Protein AF-A0AAE1QNF4-F1 (afdb_monomer)

InterPro domains:
  IPR000089 Biotin/lipoyl attachment [PF00364] (314-379)
  IPR000089 Biotin/lipoyl attachment [PS50968] (312-381)
  IPR001882 Biotin-binding site [PS00188] (337-354)
  IPR005479 Carbamoyl phosphate synthase, ATP-binding domain [PF02786] (1-201)
  IPR005479 Carbamoyl phosphate synthase, ATP-binding domain [PS00867] (165-172)
  IPR005482 Biotin carboxylase, C-terminal [PF02785] (215-313)
  IPR005482 Biotin carboxylase, C-terminal [SM00878] (215-314)
  IPR011053 Single hybrid motif [SSF51230] (311-379)
  IPR011054 Rudiment single hybrid motif [SSF51246] (210-314)
  IPR011761 ATP-grasp fold [PS50975] (1-196)
  IPR011764 Biotin carboxylation domain [PS50979] (1-326)
  IPR013815 ATP-grasp fold, subdomain 1 [G3DSA:3.30.1490.20] (9-80)
  IPR050856 Biotin-dependent Carboxylase Complex [PTHR18866] (1-312)

Sequence (382 aa):
MSEANVPIIPGYHGENQDENFLFDEAKKLGFPIMIKAVRGGGGKGMRVCLTEEDFFDRLNSAKTEALKSFNDDKMLIEKYVERPRHIEVQVFGDEHGNYIYLFERDCSVQRRHQKIIEEAPAPGLNDELRKKLGTAAVNAAKAVNYVGAGTVEFVFDSLTNEFYFMEMNTRLQVEHPITEMITKTDLVEMQFNVANGEKLSLSQNDVQINGHSFEARIYAEDPSNDFLPISGKINYLSEPEVCDDVRVETGVRSGDEVSVYYDPMIAKLVVWSKDREKALKKLIKELSNYKITGLTTNIPFLMQLASHKKFGEDIVSPMPGVVEKILVQEGQSVKKGETLAVIIAMKMEYLIKSNKDQVVDKILLKAGENVAKGGKLITFIN

Foldseek 3Di:
DVVLPFFAFDWDPDPDPPLVVRLVRLVVLDDQKKKAFPPDDLCFLIDTDGDSVCRVVSLVSSQVRCCVPPVGSDIMIGYDQDQWWKKKWKKADFPVLAIAILWIKTQRCDDSPHGFKMKPPAPPDDPVLRVVRGSSQRSVCSVVVAHAIKMWIWTARPVPRDIHTDDIGNDDDPPCVQSCLQQVDDSVVVRVCRVVRHDPPDHNVSGGGAFMKMKGFKFLFDVVVVGHHDKFAFQAKDAFDDDSFWDKAAPDHHGDIQDPVDGRTGIMIMGGDRYDVVNLVVLLVRLVRIDTPGTDICSVVVNCQSPDPCNSPSDFDFFKFFFAFAPDDQFDWFAAQQFGTWGDDPNDIGTDGDRHTFGWHDADDHGGDIAHGVRDGTDTDD

Radius of gyration: 22.74 Å; Cα contacts (8 Å, |Δi|>4): 814; chains: 1; bounding box: 52×55×58 Å

Solvent-accessible surface area (backbone atoms only — not comparable to full-atom values): 20955 Å² total; per-residue (Å²): 87,72,93,42,71,26,54,58,68,59,60,53,80,62,88,78,78,52,68,68,59,51,48,54,52,47,58,74,69,38,70,42,27,29,40,32,28,77,85,42,68,91,69,46,22,56,32,80,30,69,46,80,86,47,38,66,63,40,50,52,54,21,31,55,44,17,36,75,74,67,74,43,62,58,62,28,42,31,57,47,67,88,44,67,35,39,35,30,30,37,33,38,22,23,90,83,77,50,69,34,48,62,54,42,33,29,44,60,46,52,58,96,89,38,71,41,41,38,32,14,61,41,84,94,64,50,70,69,59,48,49,51,53,37,50,30,38,37,30,48,38,58,72,67,70,43,65,36,47,28,33,34,34,25,44,29,24,75,82,79,74,48,61,20,55,72,52,70,46,91,40,77,58,91,73,44,60,27,40,27,66,18,53,75,53,60,69,67,61,50,34,54,43,32,73,70,72,35,72,74,93,65,55,65,86,73,62,50,86,46,47,16,15,33,33,37,62,36,30,26,17,31,69,91,59,85,46,43,77,47,62,46,45,27,70,36,62,44,72,53,82,72,50,102,46,29,47,73,53,65,85,72,54,61,67,39,67,45,54,86,89,53,79,46,66,47,33,37,45,33,25,44,30,82,39,60,71,58,11,50,55,46,42,45,52,46,60,68,49,48,44,70,37,68,57,55,48,35,55,70,56,52,43,53,50,71,67,33,94,59,60,92,48,100,70,82,80,91,70,48,27,32,28,63,42,68,69,64,54,70,70,39,77,42,47,56,66,40,64,42,32,32,29,37,31,96,93,39,83,36,78,44,52,35,91,48,71,46,34,32,51,44,71,72,63,52,63,75,38,78,39,57,72,90,53,78,52,66,44,60,62,129

pLDDT: mean 87.99, std 13.71, range [30.19, 98.81]

Mean predicted aligned error: 10.21 Å

Organism: NCBI:txid243964

Structure (mmCIF, N/CA/C/O backbone):
data_AF-A0AAE1QNF4-F1
#
_entry.id   AF-A0AAE1QNF4-F1
#
loop_
_atom_site.group_PDB
_atom_site.id
_atom_site.type_symbol
_atom_site.label_atom_id
_atom_site.label_alt_id
_atom_site.label_comp_id
_atom_site.label_asym_id
_atom_site.label_entity_id
_atom_site.label_seq_id
_atom_site.pdbx_PDB_ins_code
_atom_site.Cartn_x
_atom_site.Cartn_y
_atom_site.Cartn_z
_atom_site.occupancy
_atom_site.B_iso_or_equiv
_atom_site.auth_seq_id
_atom_site.auth_comp_id
_atom_site.auth_asym_id
_atom_site.auth_atom_id
_atom_site.pdbx_PDB_model_num
ATOM 1 N N . MET A 1 1 ? -19.602 -3.945 6.196 1.00 86.06 1 MET A N 1
ATOM 2 C CA . MET A 1 1 ? -18.319 -4.162 6.906 1.00 86.06 1 MET A CA 1
ATOM 3 C C . MET A 1 1 ? -18.515 -4.452 8.385 1.00 86.06 1 MET A C 1
ATOM 5 O O . MET A 1 1 ? -18.112 -5.530 8.795 1.00 86.06 1 MET A O 1
ATOM 9 N N . SER A 1 2 ? -19.198 -3.589 9.153 1.00 85.88 2 SER A N 1
ATOM 10 C CA . SER A 1 2 ? -19.532 -3.880 10.565 1.00 85.88 2 SER A CA 1
ATOM 11 C C . SER A 1 2 ? -20.240 -5.238 10.741 1.00 85.88 2 SER A C 1
ATOM 13 O O . SER A 1 2 ? -19.743 -6.110 11.446 1.00 85.88 2 SER A O 1
ATOM 15 N N . GLU A 1 3 ? -21.309 -5.492 9.974 1.00 90.00 3 GLU A N 1
ATOM 16 C CA . GLU A 1 3 ? -22.034 -6.781 9.978 1.00 90.00 3 GLU A CA 1
ATOM 17 C C . GLU A 1 3 ? -21.186 -7.982 9.521 1.00 90.00 3 GLU A C 1
ATOM 19 O O . GLU A 1 3 ? -21.498 -9.126 9.836 1.00 90.00 3 GLU A O 1
ATOM 24 N N . ALA A 1 4 ? -20.095 -7.731 8.793 1.00 90.12 4 ALA A N 1
ATOM 25 C CA . ALA A 1 4 ? -19.195 -8.757 8.275 1.00 90.12 4 ALA A CA 1
ATOM 26 C C . ALA A 1 4 ? -18.053 -9.098 9.251 1.00 90.12 4 ALA A C 1
ATOM 28 O O . ALA A 1 4 ? -17.116 -9.798 8.871 1.00 90.12 4 ALA A O 1
ATOM 29 N N . ASN A 1 5 ? -18.100 -8.602 10.494 1.00 91.38 5 ASN A N 1
ATOM 30 C CA . ASN A 1 5 ? -17.029 -8.742 11.489 1.00 91.38 5 ASN A CA 1
ATOM 31 C C . ASN A 1 5 ? -15.674 -8.203 10.999 1.00 91.38 5 ASN A C 1
ATOM 33 O O . ASN A 1 5 ? -14.618 -8.756 11.313 1.00 91.38 5 ASN A O 1
ATOM 37 N N . VAL A 1 6 ? -15.700 -7.132 10.205 1.00 93.62 6 VAL A N 1
ATOM 38 C CA . VAL A 1 6 ? -14.498 -6.413 9.777 1.00 93.62 6 VAL A CA 1
ATOM 39 C C . VAL A 1 6 ? -14.323 -5.212 10.709 1.00 93.62 6 VAL A C 1
ATOM 41 O O . VAL A 1 6 ? -15.243 -4.391 10.776 1.00 93.62 6 VAL A O 1
ATOM 44 N N . PRO A 1 7 ? -13.190 -5.084 11.428 1.00 93.31 7 PRO A N 1
ATOM 45 C CA . PRO A 1 7 ? -12.945 -3.939 12.300 1.00 93.31 7 PRO A CA 1
ATOM 46 C C . PRO A 1 7 ? -13.045 -2.624 11.524 1.00 93.31 7 PRO A C 1
ATOM 48 O O . PRO A 1 7 ? -12.391 -2.461 10.498 1.00 93.31 7 PRO A O 1
ATOM 51 N N . ILE A 1 8 ? -13.857 -1.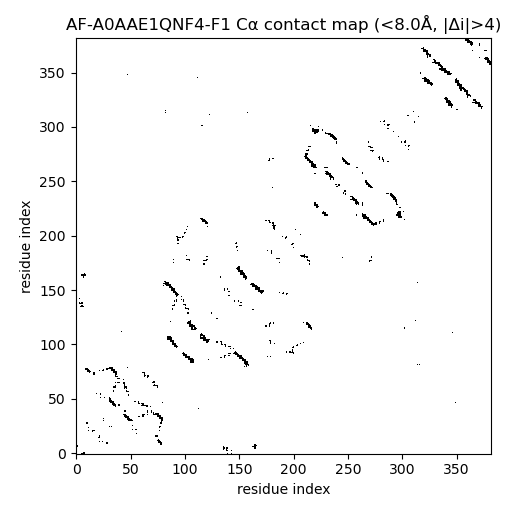690 12.010 1.00 92.19 8 ILE A N 1
ATOM 52 C CA . ILE A 1 8 ? -13.983 -0.327 11.477 1.00 92.19 8 ILE A CA 1
ATOM 53 C C . ILE A 1 8 ? -13.483 0.661 12.524 1.00 92.19 8 ILE A C 1
ATOM 55 O O . ILE A 1 8 ? -13.519 0.348 13.716 1.00 92.19 8 ILE A O 1
ATOM 59 N N . ILE A 1 9 ? -13.019 1.835 12.091 1.00 89.56 9 ILE A N 1
ATOM 60 C CA . ILE A 1 9 ? -12.562 2.868 13.026 1.00 89.56 9 ILE A CA 1
ATOM 61 C C . ILE A 1 9 ? -13.728 3.218 13.966 1.00 89.56 9 ILE A C 1
ATOM 63 O O . ILE A 1 9 ? -14.815 3.538 13.475 1.00 89.56 9 ILE A O 1
ATOM 67 N N . PRO A 1 10 ? -13.540 3.146 15.298 1.00 91.25 10 PRO A N 1
ATOM 68 C CA . PRO A 1 10 ? -14.559 3.565 16.245 1.00 91.25 10 PRO A CA 1
ATOM 69 C C . PRO A 1 10 ? -14.901 5.031 16.011 1.00 91.25 10 PRO A C 1
ATOM 71 O O . PRO A 1 10 ? -14.011 5.881 15.947 1.00 91.25 10 PRO A O 1
ATOM 74 N N . GLY A 1 11 ? -16.186 5.328 15.888 1.00 91.94 11 GLY A N 1
ATOM 75 C CA . GLY A 1 11 ? -16.618 6.663 15.533 1.00 91.94 11 GLY A CA 1
ATOM 76 C C . GLY A 1 11 ? -18.125 6.837 15.560 1.00 91.94 11 GLY A C 1
ATOM 77 O O . GLY A 1 11 ? -18.889 5.871 15.604 1.00 91.94 11 GLY A O 1
ATOM 78 N N . TYR A 1 12 ? -18.537 8.096 15.525 1.00 93.00 12 TYR A N 1
ATOM 79 C CA . TYR A 1 12 ? -19.911 8.512 15.340 1.00 93.00 12 TYR A CA 1
ATOM 80 C C . TYR A 1 12 ? -20.147 8.908 13.879 1.00 93.00 12 TYR A C 1
ATOM 82 O O . TYR A 1 12 ? -19.575 9.883 13.383 1.00 93.00 12 TYR A O 1
ATOM 90 N N . HIS A 1 13 ? -21.018 8.147 13.210 1.00 90.06 13 HIS A N 1
ATOM 91 C CA . HIS A 1 13 ? -21.405 8.336 11.806 1.00 90.06 13 HIS A CA 1
ATOM 92 C C . HIS A 1 13 ? -22.915 8.597 11.638 1.00 90.06 13 HIS A C 1
ATOM 94 O O . HIS A 1 13 ? -23.486 8.305 10.590 1.00 90.06 13 HIS A O 1
ATOM 100 N N . GLY A 1 14 ? -23.589 9.057 12.696 1.00 89.19 14 GLY A N 1
ATOM 101 C CA . GLY A 1 14 ? -25.038 9.253 12.699 1.00 89.19 14 GLY A CA 1
ATOM 102 C C . GLY A 1 14 ? -25.498 10.586 12.097 1.00 89.19 14 GLY A C 1
ATOM 103 O O . GLY A 1 14 ? -24.717 11.494 11.816 1.00 89.19 14 GLY A O 1
ATOM 104 N N . GLU A 1 15 ? -26.816 10.719 11.948 1.00 91.06 15 GLU A N 1
ATOM 105 C CA . GLU A 1 15 ? -27.455 11.881 11.313 1.00 91.06 15 GLU A CA 1
ATOM 106 C C . GLU A 1 15 ? -27.582 13.110 12.226 1.00 91.06 15 GLU A C 1
ATOM 108 O O . GLU A 1 15 ? -27.801 14.215 11.732 1.00 91.06 15 GLU A O 1
ATOM 113 N N . ASN A 1 16 ? -27.459 12.956 13.550 1.00 94.38 16 ASN A N 1
ATOM 114 C CA . ASN A 1 16 ? -27.476 14.098 14.464 1.00 94.38 16 ASN A CA 1
ATOM 115 C C . ASN A 1 16 ? -26.157 14.877 14.354 1.00 94.38 16 ASN A C 1
ATOM 117 O O . ASN A 1 16 ? -25.094 14.316 14.612 1.00 94.38 16 ASN A O 1
ATOM 121 N N . GLN A 1 17 ? -26.248 16.147 13.965 1.00 94.56 17 GLN A N 1
ATOM 122 C CA . GLN A 1 17 ? -25.118 17.042 13.693 1.00 94.56 17 GLN A CA 1
ATOM 123 C C . GLN A 1 17 ? -25.084 18.254 14.643 1.00 94.56 17 GLN A C 1
ATOM 125 O O . GLN A 1 17 ? -24.377 19.230 14.380 1.00 94.56 17 GLN A O 1
ATOM 130 N N . ASP A 1 18 ? -25.852 18.207 15.739 1.00 96.50 18 ASP A N 1
ATOM 131 C CA . ASP A 1 18 ? -25.754 19.191 16.819 1.00 96.50 18 ASP A CA 1
ATOM 132 C C . ASP A 1 18 ? -24.336 19.206 17.411 1.00 96.50 18 ASP A C 1
ATOM 134 O O . ASP A 1 18 ? -23.754 18.161 17.698 1.00 96.50 18 ASP A O 1
ATOM 138 N N . GLU A 1 19 ? -23.760 20.394 17.587 1.00 95.50 19 GLU A N 1
ATOM 139 C CA . GLU A 1 19 ? -22.343 20.536 17.944 1.00 95.50 19 GLU A CA 1
ATOM 140 C C . GLU A 1 19 ? -22.034 20.026 19.353 1.00 95.50 19 GLU A C 1
ATOM 142 O O . GLU A 1 19 ? -20.974 19.436 19.564 1.00 95.50 19 GLU A O 1
ATOM 147 N N . ASN A 1 20 ? -22.964 20.194 20.299 1.00 96.62 20 ASN A N 1
ATOM 148 C CA . ASN A 1 20 ? -22.798 19.676 21.657 1.00 96.62 20 ASN A CA 1
ATOM 149 C C . ASN A 1 20 ? -22.942 18.155 21.675 1.00 96.62 20 ASN A C 1
ATOM 151 O O . ASN A 1 20 ? -22.175 17.472 22.348 1.00 96.62 20 ASN A O 1
ATOM 155 N N . PHE A 1 21 ? -23.870 17.612 20.886 1.00 96.69 21 PHE A N 1
ATOM 156 C CA . PHE A 1 21 ? -23.988 16.168 20.722 1.00 96.69 21 PHE A CA 1
ATOM 157 C C . PHE A 1 21 ? -22.712 15.555 20.122 1.00 96.69 21 PHE A C 1
ATOM 159 O O . PHE A 1 21 ? -22.200 14.564 20.640 1.00 96.69 21 PHE A O 1
ATOM 166 N N . LEU A 1 22 ? -22.157 16.158 19.063 1.00 95.94 22 LEU A N 1
ATOM 167 C CA . LEU A 1 22 ? -20.894 15.709 18.466 1.00 95.94 22 LEU A CA 1
ATOM 168 C C . LEU A 1 22 ? -19.727 15.794 19.464 1.00 95.94 22 LEU A C 1
ATOM 170 O O . LEU A 1 22 ? -18.859 14.921 19.466 1.00 95.94 22 LEU A O 1
ATOM 174 N N . PHE A 1 23 ? -19.717 16.813 20.328 1.00 96.88 23 PHE A N 1
ATOM 175 C CA . PHE A 1 23 ? -18.737 16.941 21.405 1.00 96.88 23 PHE A CA 1
ATOM 176 C C . PHE A 1 23 ? -18.872 15.829 22.455 1.00 96.88 23 PHE A C 1
ATOM 178 O O . PHE A 1 23 ? -17.869 15.247 22.871 1.00 96.88 23 PHE A O 1
ATOM 185 N N . ASP A 1 24 ? -20.096 15.476 22.849 1.00 96.56 24 ASP A N 1
ATOM 186 C CA . ASP A 1 24 ? -20.345 14.374 23.782 1.00 96.56 24 ASP A CA 1
ATOM 187 C C . ASP A 1 24 ? -19.930 13.014 23.191 1.00 96.56 24 ASP A C 1
ATOM 189 O O . ASP A 1 24 ? -19.361 12.178 23.896 1.00 96.56 24 ASP A O 1
ATOM 193 N N . GLU A 1 25 ? -20.149 12.787 21.893 1.00 96.69 25 GLU A N 1
ATOM 194 C CA . GLU A 1 25 ? -19.649 11.592 21.196 1.00 96.69 25 GLU A CA 1
ATOM 195 C C . GLU A 1 25 ? -18.113 11.569 21.129 1.00 96.69 25 GLU A C 1
ATOM 197 O O . GLU A 1 25 ? -17.494 10.538 21.409 1.00 96.69 25 GLU A O 1
ATOM 202 N N . ALA A 1 26 ? -17.475 12.711 20.850 1.00 94.56 26 ALA A N 1
ATOM 203 C CA . ALA A 1 26 ? -16.019 12.846 20.888 1.00 94.56 26 ALA A CA 1
ATOM 204 C C . ALA A 1 26 ? -15.441 12.503 22.272 1.00 94.56 26 ALA A C 1
ATOM 206 O O . ALA A 1 26 ? -14.448 11.778 22.374 1.00 94.56 26 ALA A O 1
ATOM 207 N N . LYS A 1 27 ? -16.099 12.953 23.348 1.00 95.25 27 LYS A N 1
ATOM 208 C CA . LYS A 1 27 ? -15.728 12.623 24.732 1.00 95.25 27 LYS A CA 1
ATOM 209 C C . LYS A 1 27 ? -15.807 11.133 25.027 1.00 95.25 27 LYS A C 1
ATOM 211 O O . LYS A 1 27 ? -14.900 10.595 25.658 1.00 95.25 27 LYS A O 1
ATOM 216 N N . LYS A 1 28 ? -16.857 10.455 24.553 1.00 94.94 28 LYS A N 1
ATOM 217 C CA . LYS A 1 28 ? -17.014 8.999 24.721 1.00 94.94 28 LYS A CA 1
ATOM 218 C C . LYS A 1 28 ? -15.903 8.214 24.020 1.00 94.94 28 LYS A C 1
ATOM 220 O O . LYS A 1 28 ? -15.445 7.213 24.561 1.00 94.94 28 LYS A O 1
ATOM 225 N N . LEU A 1 29 ? -15.463 8.666 22.842 1.00 92.00 29 LEU A N 1
ATOM 226 C CA . LEU A 1 29 ? -14.358 8.055 22.086 1.00 92.00 29 LEU A CA 1
ATOM 227 C C . LEU A 1 29 ? -12.980 8.314 22.723 1.00 92.00 29 LEU A C 1
ATOM 229 O O . LEU A 1 29 ? -12.051 7.510 22.574 1.00 92.00 29 LEU A O 1
ATOM 233 N N . GLY A 1 30 ? -12.851 9.437 23.431 1.00 91.88 30 GLY A N 1
ATOM 234 C CA . GLY A 1 30 ? -11.619 9.890 24.061 1.00 91.88 30 GLY A CA 1
ATOM 235 C C . GLY A 1 30 ? -10.622 10.467 23.054 1.00 91.88 30 GLY A C 1
ATOM 236 O O . GLY A 1 30 ? -10.344 9.889 22.001 1.00 91.88 30 GLY A O 1
ATOM 237 N N . PHE A 1 31 ? -10.029 11.602 23.406 1.00 86.38 31 PHE A N 1
ATOM 238 C CA . PHE A 1 31 ? -9.053 12.295 22.569 1.00 86.38 31 PHE A CA 1
ATOM 239 C C . PHE A 1 31 ? -7.693 11.559 22.542 1.00 86.38 31 PHE A C 1
ATOM 241 O O . PHE A 1 31 ? -7.358 10.873 23.513 1.00 86.38 31 PHE A O 1
ATOM 248 N N . PRO A 1 32 ? -6.905 11.659 21.451 1.00 90.38 32 PRO A N 1
ATOM 249 C CA . PRO A 1 32 ? -7.183 12.426 20.234 1.00 90.38 32 PRO A CA 1
ATOM 250 C C . PRO A 1 32 ? -8.243 11.774 19.326 1.00 90.38 32 PRO A C 1
ATOM 252 O O . PRO A 1 32 ? -8.378 10.548 19.272 1.00 90.38 32 PRO A O 1
ATOM 255 N N . ILE A 1 33 ? -8.975 12.612 18.589 1.00 89.69 33 ILE A N 1
ATOM 256 C CA . ILE A 1 33 ? -9.977 12.217 17.585 1.00 89.69 33 ILE A CA 1
ATOM 257 C C . ILE A 1 33 ? -9.717 12.911 16.241 1.00 89.69 33 ILE A C 1
ATOM 259 O O . ILE A 1 33 ? -8.977 13.893 16.148 1.00 89.69 33 ILE A O 1
ATOM 263 N N . MET A 1 34 ? -10.336 12.393 15.188 1.00 88.62 34 MET A N 1
ATOM 264 C CA . MET A 1 34 ? -10.355 12.973 13.854 1.00 88.62 34 MET A CA 1
ATOM 265 C C . MET A 1 34 ? -11.784 13.390 13.504 1.00 88.62 34 MET A C 1
ATOM 267 O O . MET A 1 34 ? -12.706 12.581 13.553 1.00 88.62 34 MET A O 1
ATOM 271 N N . ILE A 1 35 ? -11.952 14.646 13.108 1.00 90.12 35 ILE A N 1
ATOM 272 C CA . ILE A 1 35 ? -13.194 15.174 12.543 1.00 90.12 35 ILE A CA 1
ATOM 273 C C . ILE A 1 35 ? -13.062 15.097 11.025 1.00 90.12 35 ILE A C 1
ATOM 275 O O . ILE A 1 35 ? -12.085 15.613 10.478 1.00 90.12 35 ILE A O 1
ATOM 279 N N . LYS A 1 36 ? -14.011 14.459 10.337 1.00 86.38 36 LYS A N 1
ATOM 280 C CA . LYS A 1 36 ? -13.994 14.306 8.873 1.00 86.38 36 LYS A CA 1
ATOM 281 C C . LYS A 1 36 ? -15.313 14.741 8.256 1.00 86.38 36 LYS A C 1
ATOM 283 O O . LYS A 1 36 ? -16.371 14.409 8.769 1.00 86.38 36 LYS A O 1
ATOM 288 N N . ALA A 1 37 ? -15.263 15.401 7.108 1.00 86.06 37 ALA A N 1
ATOM 289 C CA . ALA A 1 37 ? -16.457 15.613 6.296 1.00 86.06 37 ALA A CA 1
ATOM 290 C C . ALA A 1 37 ? -16.957 14.288 5.693 1.00 86.06 37 ALA A C 1
ATOM 292 O O . ALA A 1 37 ? -16.157 13.524 5.151 1.00 86.06 37 ALA A O 1
ATOM 293 N N . VAL A 1 38 ? -18.275 14.053 5.692 1.00 83.69 38 VAL A N 1
ATOM 294 C CA . VAL A 1 38 ? -18.889 12.833 5.112 1.00 83.69 38 VAL A CA 1
ATOM 295 C C . VAL A 1 38 ? -18.522 12.651 3.633 1.00 83.69 38 VAL A C 1
ATOM 297 O O . VAL A 1 38 ? -18.301 11.536 3.168 1.00 83.69 38 VAL A O 1
ATOM 300 N N . ARG A 1 39 ? -18.418 13.754 2.884 1.00 76.62 39 ARG A N 1
ATOM 301 C CA . ARG A 1 39 ? -18.071 13.771 1.451 1.00 76.62 39 ARG A CA 1
ATOM 302 C C . ARG A 1 39 ? -16.593 14.081 1.166 1.00 76.62 39 ARG A C 1
ATOM 304 O O . ARG A 1 39 ? -16.233 14.396 0.032 1.00 76.62 39 ARG A O 1
ATOM 311 N N . GLY A 1 40 ? -15.735 14.021 2.184 1.00 60.34 40 GLY A N 1
ATOM 312 C CA . GLY A 1 40 ? -14.333 14.435 2.113 1.00 60.34 40 GLY A CA 1
ATOM 313 C C . GLY A 1 40 ? -13.412 13.432 1.417 1.00 60.34 40 GLY A C 1
ATOM 314 O O . GLY A 1 40 ? -12.751 12.636 2.077 1.00 60.34 40 GLY A O 1
ATOM 315 N N . GLY A 1 41 ? -13.301 13.501 0.088 1.00 56.44 41 GLY A N 1
ATOM 316 C CA . GLY A 1 41 ? -12.262 12.783 -0.664 1.00 56.44 41 GLY A CA 1
ATOM 317 C C . GLY A 1 41 ? -10.885 13.462 -0.568 1.00 56.44 41 GLY A C 1
ATOM 318 O O . GLY A 1 41 ? -10.784 14.690 -0.641 1.00 56.44 41 GLY A O 1
ATOM 319 N N . GLY A 1 42 ? -9.810 12.674 -0.434 1.00 55.69 42 GLY A N 1
ATOM 320 C CA . GLY A 1 42 ? -8.423 13.163 -0.523 1.00 55.69 42 GLY A CA 1
ATOM 321 C C . GLY A 1 42 ? -7.975 14.088 0.619 1.00 55.69 42 GLY A C 1
ATOM 322 O O . GLY A 1 42 ? -7.229 15.034 0.378 1.00 55.69 42 GLY A O 1
ATOM 323 N N . GLY A 1 43 ? -8.471 13.868 1.841 1.00 61.31 43 GLY A N 1
ATOM 324 C CA . GLY A 1 43 ? -8.038 14.598 3.044 1.00 61.31 43 GLY A CA 1
ATOM 325 C C . GLY A 1 43 ? -8.677 15.976 3.261 1.00 61.31 43 GLY A C 1
ATOM 326 O O . GLY A 1 43 ? -8.415 16.618 4.277 1.00 61.31 43 GLY A O 1
ATOM 327 N N . LYS A 1 44 ? -9.529 16.447 2.341 1.00 65.38 44 LYS A N 1
ATOM 328 C CA . LYS A 1 44 ? -10.203 17.751 2.458 1.00 65.38 44 LYS A CA 1
ATOM 329 C C . LYS A 1 44 ? -11.281 17.727 3.540 1.00 65.38 44 LYS A C 1
ATOM 331 O O . LYS A 1 44 ? -12.123 16.832 3.559 1.00 65.38 44 LYS A O 1
ATOM 336 N N . GLY A 1 45 ? -11.280 18.741 4.403 1.00 69.56 45 GLY A N 1
ATOM 337 C CA . GLY A 1 45 ? -12.222 18.850 5.523 1.00 69.56 45 GLY A CA 1
ATOM 338 C C . GLY A 1 45 ? -11.938 17.877 6.672 1.00 69.56 45 GLY A C 1
ATOM 339 O O . GLY A 1 45 ? -12.856 17.537 7.413 1.00 69.56 45 GLY A O 1
ATOM 340 N N . MET A 1 46 ? -10.690 17.413 6.815 1.00 80.38 46 MET A N 1
ATOM 341 C CA . MET A 1 46 ? -10.251 16.602 7.954 1.00 80.38 46 MET A CA 1
ATOM 342 C C . MET A 1 46 ? -9.501 17.461 8.979 1.00 80.38 46 MET A C 1
ATOM 344 O O . MET A 1 46 ? -8.671 18.298 8.607 1.00 80.38 46 MET A O 1
ATOM 348 N N . ARG A 1 47 ? -9.785 17.281 10.272 1.00 84.00 47 ARG A N 1
ATOM 349 C CA . ARG A 1 47 ? -9.100 17.968 11.377 1.00 84.00 47 ARG A CA 1
ATOM 350 C C . ARG A 1 47 ? -8.799 16.999 12.504 1.00 84.00 47 ARG A C 1
ATOM 352 O O . ARG A 1 47 ? -9.703 16.361 13.035 1.00 84.00 47 ARG A O 1
ATOM 359 N N . VAL A 1 48 ? -7.535 16.953 12.911 1.00 84.94 48 VAL A N 1
ATOM 360 C CA . VAL A 1 48 ? -7.148 16.286 14.154 1.00 84.94 48 VAL A CA 1
ATOM 361 C C . VAL A 1 48 ? -7.524 17.200 15.314 1.00 84.94 48 VAL A C 1
ATOM 363 O O . VAL A 1 48 ? -7.218 18.393 15.300 1.00 84.94 48 VAL A O 1
ATOM 366 N N . CYS A 1 49 ? -8.184 16.640 16.317 1.00 86.31 49 CYS A N 1
ATOM 367 C CA . CYS A 1 49 ? -8.501 17.331 17.553 1.00 86.31 49 CYS A CA 1
ATOM 368 C C . CYS A 1 49 ? -7.867 16.567 18.718 1.00 86.31 49 CYS A C 1
ATOM 370 O O . CYS A 1 49 ? -8.135 15.382 18.927 1.00 86.31 49 CYS A O 1
ATOM 372 N N . LEU A 1 50 ? -6.950 17.234 19.421 1.00 83.94 50 LEU A N 1
ATOM 373 C CA . LEU A 1 50 ? -6.095 16.614 20.435 1.00 83.94 50 LEU A CA 1
ATOM 374 C C . LEU A 1 50 ? -6.680 16.709 21.841 1.00 83.94 50 LEU A C 1
ATOM 376 O O . LEU A 1 50 ? -6.374 15.869 22.682 1.00 83.94 50 LEU A O 1
ATOM 380 N N . THR A 1 51 ? -7.489 17.732 22.097 1.00 89.25 51 THR A N 1
ATOM 381 C CA . THR A 1 51 ? -8.052 18.038 23.410 1.00 89.25 51 THR A CA 1
ATOM 382 C C . THR A 1 51 ? -9.508 18.453 23.265 1.00 89.25 51 THR A C 1
ATOM 384 O O . THR A 1 51 ? -9.950 18.873 22.197 1.00 89.25 51 THR A O 1
ATOM 387 N N . GLU A 1 52 ? -10.250 18.372 24.365 1.00 95.12 52 GLU A N 1
ATOM 388 C CA . GLU A 1 52 ? -11.632 18.851 24.421 1.00 95.12 52 GLU A CA 1
ATOM 389 C C . GLU A 1 52 ? -11.751 20.348 24.108 1.00 95.12 52 GLU A C 1
ATOM 391 O O . GLU A 1 52 ? -12.703 20.765 23.453 1.00 95.12 52 GLU A O 1
ATOM 396 N N . GLU A 1 53 ? -10.779 21.147 24.553 1.00 93.88 53 GLU A N 1
ATOM 397 C CA . GLU A 1 53 ? -10.770 22.606 24.390 1.00 93.88 53 GLU A CA 1
ATOM 398 C C . GLU A 1 53 ? -10.714 23.022 22.915 1.00 93.88 53 GLU A C 1
ATOM 400 O O . GLU A 1 53 ? -11.354 23.995 22.522 1.00 93.88 53 GLU A O 1
ATOM 405 N N . ASP A 1 54 ? -10.017 22.245 22.084 1.00 90.31 54 ASP A N 1
ATOM 406 C CA . ASP A 1 54 ? -9.858 22.530 20.658 1.00 90.31 54 ASP A CA 1
ATOM 407 C C . ASP A 1 54 ? -11.096 22.139 19.824 1.00 90.31 54 ASP A C 1
ATOM 409 O O . ASP A 1 54 ? -11.167 22.455 18.634 1.00 90.31 54 ASP A O 1
ATOM 413 N N . PHE A 1 55 ? -12.063 21.407 20.392 1.00 94.50 55 PHE A N 1
ATOM 414 C CA . PHE A 1 55 ? -13.081 20.698 19.611 1.00 94.50 55 PHE A CA 1
ATOM 415 C C . PHE A 1 55 ? -13.918 21.605 18.709 1.00 94.50 55 PHE A C 1
ATOM 417 O O . PHE A 1 55 ? -13.983 21.377 17.499 1.00 94.50 55 PHE A O 1
ATOM 424 N N . PHE A 1 56 ? -14.542 22.638 19.277 1.00 95.81 56 PHE A N 1
ATOM 425 C CA . PHE A 1 56 ? -15.454 23.509 18.532 1.00 95.81 56 PHE A CA 1
ATOM 426 C C . PHE A 1 56 ? -14.730 24.284 17.426 1.00 95.81 56 PHE A C 1
ATOM 428 O O . PHE A 1 56 ? -15.253 24.422 16.318 1.00 95.81 56 PHE A O 1
ATOM 435 N N . ASP A 1 57 ? -13.495 24.717 17.677 1.00 92.69 57 ASP A N 1
ATOM 436 C CA . ASP A 1 57 ? -12.674 25.403 16.679 1.00 92.69 57 ASP A CA 1
ATOM 437 C C . ASP A 1 57 ? -12.322 24.471 15.512 1.00 92.69 57 ASP A C 1
ATOM 439 O O . ASP A 1 57 ? -12.444 24.840 14.336 1.00 92.69 57 ASP A O 1
ATOM 443 N N . ARG A 1 58 ? -11.930 23.226 15.817 1.00 90.38 58 ARG A N 1
ATOM 444 C CA . ARG A 1 58 ? -11.632 22.212 14.796 1.00 90.38 58 ARG A CA 1
ATOM 445 C C . ARG A 1 58 ? -12.878 21.821 14.005 1.00 90.38 58 ARG A C 1
ATOM 447 O O . ARG A 1 58 ? -12.795 21.734 12.779 1.00 90.38 58 ARG A O 1
ATOM 454 N N . LEU A 1 59 ? -14.022 21.658 14.666 1.00 93.44 59 LEU A N 1
ATOM 455 C CA . LEU A 1 59 ? -15.299 21.346 14.025 1.00 93.44 59 LEU A CA 1
ATOM 456 C C . LEU A 1 59 ? -15.716 22.447 13.041 1.00 93.44 59 LEU A C 1
ATOM 458 O O . LEU A 1 59 ? -15.991 22.164 11.876 1.00 93.44 59 LEU A O 1
ATOM 462 N N . ASN A 1 60 ? -15.690 23.709 13.473 1.00 93.00 60 ASN A N 1
ATOM 463 C CA . ASN A 1 60 ? -16.051 24.852 12.633 1.00 93.00 60 ASN A CA 1
ATOM 464 C C . ASN A 1 60 ? -15.116 25.014 11.427 1.00 93.00 60 ASN A C 1
ATOM 466 O O . ASN A 1 60 ? -15.562 25.293 10.307 1.00 93.00 60 ASN A O 1
ATOM 470 N N . SER A 1 61 ? -13.815 24.790 11.633 1.00 89.94 61 SER A N 1
ATOM 471 C CA . SER A 1 61 ? -12.825 24.780 10.553 1.00 89.94 61 SER A CA 1
ATOM 472 C C . SER A 1 61 ? -13.122 23.686 9.519 1.00 89.94 61 SER A C 1
ATOM 474 O O . SER A 1 61 ? -13.102 23.962 8.316 1.00 89.94 61 SER A O 1
ATOM 476 N N . ALA A 1 62 ? -13.443 22.467 9.974 1.00 88.44 62 ALA A N 1
ATOM 477 C CA . ALA A 1 62 ? -13.794 21.342 9.107 1.00 88.44 62 ALA A CA 1
ATOM 478 C C . ALA A 1 62 ? -15.085 21.609 8.314 1.00 88.44 62 ALA A C 1
ATOM 480 O O . ALA A 1 62 ? -15.076 21.491 7.087 1.00 88.44 62 ALA A O 1
ATOM 481 N N . LYS A 1 63 ? -16.157 22.071 8.979 1.00 90.69 63 LYS A N 1
ATOM 482 C CA . LYS A 1 63 ? -17.431 22.460 8.343 1.00 90.69 63 LYS A CA 1
ATOM 483 C C . LYS A 1 63 ? -17.240 23.515 7.260 1.00 90.69 63 LYS A C 1
ATOM 485 O O . LYS A 1 63 ? -17.741 23.366 6.149 1.00 90.69 63 LYS A O 1
ATOM 490 N N . THR A 1 64 ? -16.464 24.558 7.550 1.00 89.31 64 THR A N 1
ATOM 491 C CA . THR A 1 64 ? -16.212 25.646 6.593 1.00 89.31 64 THR A CA 1
ATOM 492 C C . THR A 1 64 ? -15.507 25.146 5.331 1.00 89.31 64 THR A C 1
ATOM 494 O O . THR A 1 64 ? -15.840 25.566 4.221 1.00 89.31 64 THR A O 1
ATOM 497 N N . GLU A 1 65 ? -14.518 24.261 5.473 1.00 84.88 65 GLU A N 1
ATOM 498 C CA . GLU A 1 65 ? -13.816 23.680 4.326 1.00 84.88 65 GLU A CA 1
ATOM 499 C C . GLU A 1 65 ? -14.710 22.723 3.528 1.00 84.88 65 GLU A C 1
ATOM 501 O O . GLU A 1 65 ? -14.690 22.750 2.292 1.00 84.88 65 GLU A O 1
ATOM 506 N N . ALA A 1 66 ? -15.515 21.918 4.223 1.00 86.19 66 ALA A N 1
ATOM 507 C CA . ALA A 1 66 ? -16.439 20.973 3.614 1.00 86.19 66 ALA A CA 1
ATOM 508 C C . ALA A 1 66 ? -17.547 21.681 2.824 1.00 86.19 66 ALA A C 1
ATOM 510 O O . ALA A 1 66 ? -17.768 21.346 1.662 1.00 86.19 66 ALA A O 1
ATOM 511 N N . LEU A 1 67 ? -18.138 22.746 3.373 1.00 88.44 67 LEU A N 1
ATOM 512 C CA . LEU A 1 67 ? -19.100 23.593 2.664 1.00 88.44 67 LEU A CA 1
ATOM 513 C C . LEU A 1 67 ? -18.498 24.196 1.394 1.00 88.44 67 LEU A C 1
ATOM 515 O O . LEU A 1 67 ? -19.102 24.123 0.327 1.00 88.44 67 LEU A O 1
ATOM 519 N N . LYS A 1 68 ? -17.279 24.741 1.479 1.00 87.94 68 LYS A N 1
ATOM 520 C CA . LYS A 1 68 ? -16.590 25.320 0.314 1.00 87.94 68 LYS A CA 1
ATOM 521 C C . LYS A 1 68 ? -16.264 24.288 -0.764 1.00 87.94 68 LYS A C 1
ATOM 523 O O . LYS A 1 68 ? -16.261 24.630 -1.942 1.00 87.94 68 LYS A O 1
ATOM 528 N N . SER A 1 69 ? -15.941 23.059 -0.368 1.00 83.25 69 SER A N 1
ATOM 529 C CA . SER A 1 69 ? -15.446 22.029 -1.289 1.00 83.25 69 SER A CA 1
ATOM 530 C C . SER A 1 69 ? -16.553 21.137 -1.851 1.00 83.25 69 SER A C 1
ATOM 532 O O . SER A 1 69 ? -16.454 20.696 -2.993 1.00 83.25 69 SER A O 1
ATOM 534 N N . PHE A 1 70 ? -17.583 20.860 -1.053 1.00 84.56 70 PHE A N 1
ATOM 535 C CA . PHE A 1 70 ? -18.576 19.812 -1.305 1.00 84.56 70 PHE A CA 1
ATOM 536 C C . PHE A 1 70 ? -20.024 20.272 -1.096 1.00 84.56 70 PHE A C 1
ATOM 538 O O . PHE A 1 70 ? -20.939 19.495 -1.368 1.00 84.56 70 PHE A O 1
ATOM 545 N N . ASN A 1 71 ? -20.236 21.514 -0.639 1.00 87.75 71 ASN A N 1
ATOM 546 C CA . ASN A 1 71 ? -21.551 22.055 -0.288 1.00 87.75 71 ASN A CA 1
ATOM 547 C C . ASN A 1 71 ? -22.322 21.149 0.698 1.00 87.75 71 ASN A C 1
ATOM 549 O O . ASN A 1 71 ? -23.522 20.929 0.544 1.00 87.75 71 ASN A O 1
ATOM 553 N N . ASP A 1 72 ? -21.596 20.584 1.669 1.00 86.69 72 ASP A N 1
ATOM 554 C CA . ASP A 1 72 ? -22.089 19.679 2.713 1.00 86.69 72 ASP A CA 1
ATOM 555 C C . ASP A 1 72 ? -21.295 19.942 4.003 1.00 86.69 72 ASP A C 1
ATOM 557 O O . ASP A 1 72 ? -20.063 20.002 3.962 1.00 86.69 72 ASP A O 1
ATOM 561 N N . ASP A 1 73 ? -21.986 20.144 5.123 1.00 88.06 73 ASP A N 1
ATOM 562 C CA . ASP A 1 73 ? -21.404 20.390 6.445 1.00 88.06 73 ASP A CA 1
ATOM 563 C C . ASP A 1 73 ? -21.545 19.204 7.408 1.00 88.06 73 ASP A C 1
ATOM 565 O O . ASP A 1 73 ? -21.156 19.325 8.571 1.00 88.06 73 ASP A O 1
ATOM 569 N N . LYS A 1 74 ? -22.047 18.050 6.947 1.00 92.00 74 LYS A N 1
ATOM 570 C CA . LYS A 1 74 ? -22.114 16.845 7.776 1.00 92.00 74 LYS A CA 1
ATOM 571 C C . LYS A 1 74 ? -20.718 16.326 8.108 1.00 92.00 74 LYS A C 1
ATOM 573 O O . LYS A 1 74 ? -19.877 16.107 7.227 1.00 92.00 74 LYS A O 1
ATOM 578 N N . MET A 1 75 ? -20.508 16.072 9.394 1.00 91.81 75 MET A N 1
ATOM 579 C CA . MET A 1 75 ? -19.254 15.616 9.974 1.00 91.81 75 MET A CA 1
ATOM 580 C C . MET A 1 75 ? -19.386 14.208 10.560 1.00 91.81 75 MET A C 1
ATOM 582 O O . MET A 1 75 ? -20.430 13.809 11.077 1.00 91.81 75 MET A O 1
ATOM 586 N N . LEU A 1 76 ? -18.276 13.485 10.499 1.00 91.50 76 LEU A N 1
ATOM 587 C CA . LEU A 1 76 ? -17.995 12.226 11.168 1.00 91.50 76 LEU A CA 1
ATOM 588 C C . LEU A 1 76 ? -16.969 12.493 12.269 1.00 91.50 76 LEU A C 1
ATOM 590 O O . LEU A 1 76 ? -16.044 13.290 12.076 1.00 91.50 76 LEU A O 1
ATOM 594 N N . ILE A 1 77 ? -17.116 11.805 13.397 1.00 93.50 77 ILE A N 1
ATOM 595 C CA . ILE A 1 77 ? -16.146 11.837 14.493 1.00 93.50 77 ILE A CA 1
ATOM 596 C C . ILE A 1 77 ? -15.548 10.448 14.620 1.00 93.50 77 ILE A C 1
ATOM 598 O O . ILE A 1 77 ? -16.266 9.502 14.906 1.00 93.50 77 ILE A O 1
ATOM 602 N N . GLU A 1 78 ? -14.246 10.315 14.431 1.00 90.75 78 GLU A N 1
ATOM 603 C CA . GLU A 1 78 ? -13.557 9.027 14.445 1.00 90.75 78 GLU A CA 1
ATOM 604 C C . GLU A 1 78 ? -12.389 9.044 15.426 1.00 90.75 78 GLU A C 1
ATOM 606 O O . GLU A 1 78 ? -11.794 10.089 15.702 1.00 90.75 78 GLU A O 1
ATOM 611 N N . LYS A 1 79 ? -12.010 7.873 15.938 1.00 89.38 79 LYS A N 1
ATOM 612 C CA . LYS A 1 79 ? -10.783 7.733 16.717 1.00 89.38 79 LYS A CA 1
ATOM 613 C C . LYS A 1 79 ? -9.574 8.111 15.858 1.00 89.38 79 LYS A C 1
ATOM 615 O O . LYS A 1 79 ? -9.434 7.655 14.724 1.00 89.38 79 LYS A O 1
ATOM 620 N N . TYR A 1 80 ? -8.683 8.939 16.402 1.00 86.06 80 TYR A N 1
ATOM 621 C CA . TYR A 1 80 ? -7.432 9.263 15.725 1.00 86.06 80 TYR A CA 1
ATOM 622 C C . TYR A 1 80 ? -6.427 8.123 15.894 1.00 86.06 80 TYR A C 1
ATOM 624 O O . TYR A 1 80 ? -6.144 7.711 17.018 1.00 86.06 80 TYR A O 1
ATOM 632 N N . VAL A 1 81 ? -5.865 7.653 14.781 1.00 80.88 81 VAL A N 1
ATOM 633 C CA . VAL A 1 81 ? -4.773 6.675 14.778 1.00 80.88 81 VAL A CA 1
ATOM 634 C C . VAL A 1 81 ? -3.444 7.421 14.827 1.00 80.88 81 VAL A C 1
ATOM 636 O O . VAL A 1 81 ? -3.130 8.194 13.923 1.00 80.88 81 VAL A O 1
ATOM 639 N N . GLU A 1 82 ? -2.656 7.207 15.882 1.00 76.62 82 GLU A N 1
ATOM 640 C CA . GLU A 1 82 ? -1.450 8.005 16.134 1.00 76.62 82 GLU A CA 1
ATOM 641 C C . GLU A 1 82 ? -0.254 7.604 15.270 1.00 76.62 82 GLU A C 1
ATOM 643 O O . GLU A 1 82 ? 0.510 8.475 14.836 1.00 76.62 82 GLU A O 1
ATOM 648 N N . ARG A 1 83 ? -0.064 6.300 15.034 1.00 76.56 83 ARG A N 1
ATOM 649 C CA . ARG A 1 83 ? 1.022 5.772 14.196 1.00 76.56 83 ARG A CA 1
ATOM 650 C C . ARG A 1 83 ? 0.464 4.925 13.055 1.00 76.56 83 ARG A C 1
ATOM 652 O O . ARG A 1 83 ? 0.644 3.707 13.052 1.00 76.56 83 ARG A O 1
ATOM 659 N N . PRO A 1 84 ? -0.230 5.561 12.094 1.00 82.31 84 PRO A N 1
ATOM 660 C CA . PRO A 1 84 ? -0.885 4.841 11.023 1.00 82.31 84 PRO A CA 1
ATOM 661 C C . PRO A 1 84 ? 0.148 4.286 10.041 1.00 82.31 84 PRO A C 1
ATOM 663 O O . PRO A 1 84 ? 0.990 5.016 9.513 1.00 82.31 84 PRO A O 1
ATOM 666 N N . ARG A 1 85 ? 0.025 2.996 9.755 1.00 86.31 85 ARG A N 1
ATOM 667 C CA . ARG A 1 85 ? 0.597 2.324 8.592 1.00 86.31 85 ARG A CA 1
ATOM 668 C C . ARG A 1 85 ? -0.530 1.970 7.634 1.00 86.31 85 ARG A C 1
ATOM 670 O O . ARG A 1 85 ? -1.603 1.548 8.064 1.00 86.31 85 ARG A O 1
ATOM 677 N N . HIS A 1 86 ? -0.286 2.154 6.344 1.00 89.38 86 HIS A N 1
ATOM 678 C CA . HIS A 1 86 ? -1.208 1.737 5.297 1.00 89.38 86 HIS A CA 1
ATOM 679 C C . HIS A 1 86 ? -0.882 0.284 4.954 1.00 89.38 86 HIS A C 1
ATOM 681 O O . HIS A 1 86 ? 0.084 0.022 4.235 1.00 89.38 86 HIS A O 1
ATOM 687 N N . ILE A 1 87 ? -1.671 -0.644 5.493 1.00 95.69 87 ILE A N 1
ATOM 688 C CA . ILE A 1 87 ? -1.516 -2.080 5.263 1.00 95.69 87 ILE A CA 1
ATOM 689 C C . ILE A 1 87 ? -2.688 -2.560 4.433 1.00 95.69 87 ILE A C 1
ATOM 691 O O . ILE A 1 87 ? -3.838 -2.309 4.770 1.00 95.69 87 ILE A O 1
ATOM 695 N N . GLU A 1 88 ? -2.416 -3.293 3.374 1.00 97.94 88 GLU A N 1
ATOM 696 C CA . GLU A 1 88 ? -3.459 -3.790 2.491 1.00 97.94 88 GLU A CA 1
ATOM 697 C C . GLU A 1 88 ? -3.320 -5.284 2.269 1.00 97.94 88 GLU A C 1
ATOM 699 O O . GLU A 1 88 ? -2.219 -5.816 2.289 1.00 97.94 88 GLU A O 1
ATOM 704 N N . VAL A 1 89 ? -4.436 -5.978 2.075 1.00 98.75 89 VAL A N 1
ATOM 705 C CA . VAL A 1 89 ? -4.463 -7.431 1.909 1.00 98.75 89 VAL A CA 1
ATOM 706 C C . VAL A 1 89 ? -4.979 -7.773 0.524 1.00 98.75 89 VAL A C 1
ATOM 708 O O . VAL A 1 89 ? -6.083 -7.367 0.149 1.00 98.75 89 VAL A O 1
ATOM 711 N N . GLN A 1 90 ? -4.204 -8.566 -0.215 1.00 98.81 90 GLN A N 1
ATOM 712 C CA . GLN A 1 90 ? -4.661 -9.140 -1.473 1.00 98.81 90 GLN A CA 1
ATOM 713 C C . GLN A 1 90 ? -5.696 -10.224 -1.187 1.00 98.81 90 GLN A C 1
ATOM 715 O O . GLN A 1 90 ? -5.408 -11.182 -0.473 1.00 98.81 90 GLN A O 1
ATOM 720 N N . VAL A 1 91 ? -6.876 -10.113 -1.787 1.00 98.50 91 VAL A N 1
ATOM 721 C CA . VAL A 1 91 ? -7.913 -11.147 -1.752 1.00 98.50 91 VAL A CA 1
ATOM 722 C C . VAL A 1 91 ? -8.202 -11.662 -3.153 1.00 98.50 91 VAL A C 1
ATOM 724 O O . VAL A 1 91 ? -7.977 -10.967 -4.149 1.00 98.50 91 VAL A O 1
ATOM 727 N N . PHE A 1 92 ? -8.701 -12.890 -3.214 1.00 98.38 92 PHE A N 1
ATOM 728 C CA . PHE A 1 92 ? -9.176 -13.516 -4.437 1.00 98.38 92 PHE A CA 1
ATOM 729 C C . PHE A 1 92 ? -10.456 -14.292 -4.146 1.00 98.38 92 PHE A C 1
ATOM 731 O O . PHE A 1 92 ? -10.479 -15.085 -3.203 1.00 98.38 92 PHE A O 1
ATOM 738 N N . GLY A 1 93 ? -11.501 -14.051 -4.935 1.00 98.12 93 GLY A N 1
ATOM 739 C CA . GLY A 1 93 ? -12.762 -14.793 -4.880 1.00 98.12 93 GLY A CA 1
ATOM 740 C C . GLY A 1 93 ? -13.087 -15.443 -6.222 1.00 98.12 93 GLY A C 1
ATOM 741 O O . GLY A 1 93 ? -12.685 -14.920 -7.261 1.00 98.12 93 GLY A O 1
ATOM 742 N N . ASP A 1 94 ? -13.814 -16.559 -6.211 1.00 98.00 94 ASP A N 1
ATOM 743 C CA . ASP A 1 94 ? -14.395 -17.170 -7.413 1.00 98.00 94 ASP A CA 1
ATOM 744 C C . ASP A 1 94 ? -15.932 -17.196 -7.377 1.00 98.00 94 ASP A C 1
ATOM 746 O O . ASP A 1 94 ? -16.566 -16.917 -6.357 1.00 98.00 94 ASP A O 1
ATOM 750 N N . GLU A 1 95 ? -16.549 -17.556 -8.504 1.00 97.00 95 GLU A N 1
ATOM 751 C CA . GLU A 1 95 ? -18.011 -17.675 -8.619 1.00 97.00 95 GLU A CA 1
ATOM 752 C C . GLU A 1 95 ? -18.593 -18.872 -7.841 1.00 97.00 95 GLU A C 1
ATOM 754 O O . GLU A 1 95 ? -19.808 -19.016 -7.717 1.00 97.00 95 GLU A O 1
ATOM 759 N N . HIS A 1 96 ? -17.736 -19.732 -7.284 1.00 97.25 96 HIS A N 1
ATOM 760 C CA . HIS A 1 96 ? -18.116 -20.939 -6.545 1.00 97.25 96 HIS A CA 1
ATOM 761 C C . HIS A 1 96 ? -18.141 -20.712 -5.029 1.00 97.25 96 HIS A C 1
ATOM 763 O O . HIS A 1 96 ? -18.355 -21.658 -4.268 1.00 97.25 96 HIS A O 1
ATOM 769 N N . GLY A 1 97 ? -17.931 -19.471 -4.582 1.00 96.06 97 GLY A N 1
ATOM 770 C CA . GLY A 1 97 ? -17.937 -19.093 -3.173 1.00 96.06 97 GLY A CA 1
ATOM 771 C C . GLY A 1 97 ? -16.631 -19.397 -2.435 1.00 96.06 97 GLY A C 1
ATOM 772 O O . GLY A 1 97 ? -16.619 -19.373 -1.198 1.00 96.06 97 GLY A O 1
ATOM 773 N N . ASN A 1 98 ? -15.534 -19.673 -3.149 1.00 97.88 98 ASN A N 1
ATOM 774 C CA . ASN A 1 98 ? -14.211 -19.824 -2.550 1.00 97.88 98 ASN A CA 1
ATOM 775 C C . ASN A 1 98 ? -13.519 -18.465 -2.455 1.00 97.88 98 ASN A C 1
ATOM 777 O O . ASN A 1 98 ? -13.579 -17.655 -3.376 1.00 97.88 98 ASN A O 1
ATOM 781 N N . TYR A 1 99 ? -12.839 -18.231 -1.331 1.00 98.31 99 TYR A N 1
ATOM 782 C CA . TYR A 1 99 ? -12.108 -16.995 -1.074 1.00 98.31 99 TYR A CA 1
ATOM 783 C C . TYR A 1 99 ? -10.805 -17.298 -0.347 1.00 98.31 99 TYR A C 1
ATOM 785 O O . TYR A 1 99 ? -10.811 -18.030 0.648 1.00 98.31 99 TYR A O 1
ATOM 793 N N . ILE A 1 100 ? -9.720 -16.6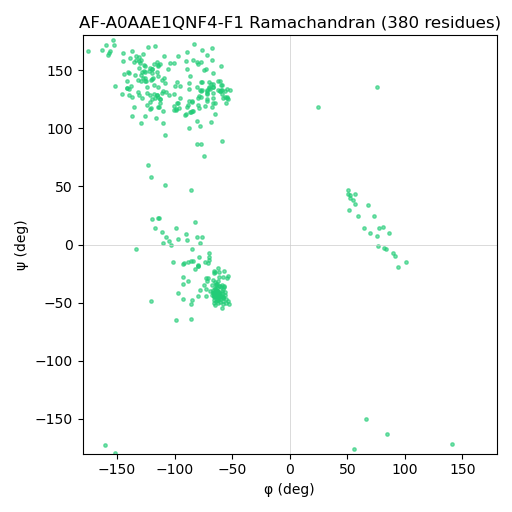80 -0.801 1.00 98.50 100 ILE A N 1
ATOM 794 C CA . ILE A 1 100 ? -8.400 -16.734 -0.165 1.00 98.50 100 ILE A CA 1
ATOM 795 C C . ILE A 1 100 ? -7.823 -15.323 -0.023 1.00 98.50 100 ILE A C 1
ATOM 797 O O . ILE A 1 100 ? -8.207 -14.407 -0.756 1.00 98.50 100 ILE A O 1
ATOM 801 N N . TYR A 1 101 ? -6.880 -15.153 0.901 1.00 98.56 101 TYR A N 1
ATOM 802 C CA . TYR A 1 101 ? -5.994 -13.993 0.938 1.00 98.56 101 TYR A CA 1
ATOM 803 C C . TYR A 1 101 ? -4.556 -14.393 0.587 1.00 98.56 101 TYR A C 1
ATOM 805 O O . TYR A 1 101 ? -4.067 -15.442 1.014 1.00 98.56 101 TYR A O 1
ATOM 813 N N . LEU A 1 102 ? -3.870 -13.526 -0.160 1.00 98.44 102 LEU A N 1
ATOM 814 C CA . LEU A 1 102 ? -2.475 -13.669 -0.591 1.00 98.44 102 LEU A CA 1
ATOM 815 C C . LEU A 1 102 ? -1.572 -12.688 0.167 1.00 98.44 102 LEU A C 1
ATOM 817 O O . LEU A 1 102 ? -0.800 -11.931 -0.416 1.00 98.44 102 LEU A O 1
ATOM 821 N N . PHE A 1 103 ? -1.708 -12.727 1.493 1.00 98.19 103 PHE A N 1
ATOM 822 C CA . PHE A 1 103 ? -0.999 -11.891 2.465 1.00 98.19 103 PHE A CA 1
ATOM 823 C C . PHE A 1 103 ? -1.145 -10.382 2.243 1.00 98.19 103 PHE A C 1
ATOM 825 O O . PHE A 1 103 ? -1.947 -9.899 1.438 1.00 98.19 103 PHE A O 1
ATOM 832 N N . GLU A 1 104 ? -0.426 -9.641 3.074 1.00 98.31 104 GLU A N 1
ATOM 833 C CA . GLU A 1 104 ? -0.473 -8.199 3.159 1.00 98.31 104 GLU A CA 1
ATOM 834 C C . GLU A 1 104 ? 0.727 -7.512 2.501 1.00 98.31 104 GLU A C 1
ATOM 836 O O . GLU A 1 104 ? 1.827 -8.064 2.416 1.00 98.31 104 GLU A O 1
ATOM 841 N N . ARG A 1 105 ? 0.507 -6.261 2.107 1.00 98.50 105 ARG A N 1
ATOM 842 C CA . ARG A 1 105 ? 1.513 -5.314 1.641 1.00 98.50 105 ARG A CA 1
ATOM 843 C C . ARG A 1 105 ? 1.525 -4.107 2.570 1.00 98.50 105 ARG A C 1
ATOM 845 O O . ARG A 1 105 ? 0.476 -3.683 3.056 1.00 98.50 105 ARG A O 1
ATOM 852 N N . ASP A 1 106 ? 2.707 -3.560 2.820 1.00 94.88 106 ASP A N 1
ATOM 853 C CA . ASP A 1 106 ? 2.869 -2.255 3.448 1.00 94.88 106 ASP A CA 1
ATOM 854 C C . ASP A 1 106 ? 3.127 -1.208 2.367 1.00 94.88 106 ASP A C 1
ATOM 856 O O . ASP A 1 106 ? 4.139 -1.240 1.665 1.00 94.88 106 ASP A O 1
ATOM 860 N N . CYS A 1 107 ? 2.192 -0.271 2.257 1.00 92.38 107 CYS A N 1
ATOM 861 C CA . CYS A 1 107 ? 2.222 0.821 1.299 1.00 92.38 107 CYS A CA 1
ATOM 862 C C . CYS A 1 107 ? 2.368 2.172 2.005 1.00 92.38 107 CYS A C 1
ATOM 864 O O . CYS A 1 107 ? 1.965 3.192 1.455 1.00 92.38 107 CYS A O 1
ATOM 866 N N . SER A 1 108 ? 2.888 2.216 3.235 1.00 84.00 108 SER A N 1
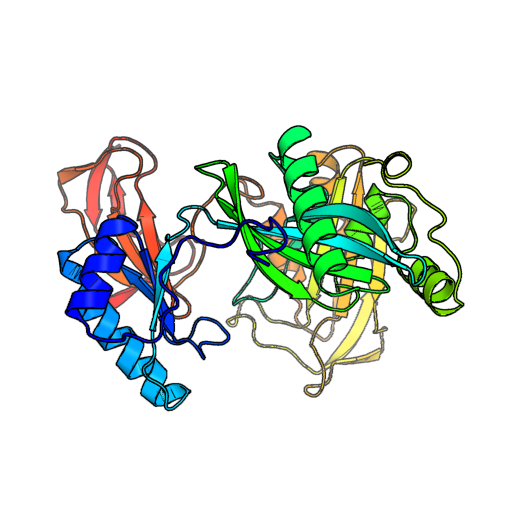ATOM 867 C CA . SER A 1 108 ? 2.954 3.437 4.057 1.00 84.00 108 SER A CA 1
ATOM 868 C C . SER A 1 108 ? 3.871 4.514 3.476 1.00 84.00 108 SER A C 1
ATOM 870 O O . SER A 1 108 ? 3.720 5.698 3.785 1.00 84.00 108 SER A O 1
ATOM 872 N N . VAL A 1 109 ? 4.826 4.133 2.625 1.00 83.00 109 VAL A N 1
ATOM 873 C CA . VAL A 1 109 ? 5.759 5.066 1.989 1.00 83.00 109 VAL A CA 1
ATOM 874 C C . VAL A 1 109 ? 5.078 5.743 0.798 1.00 83.00 109 VAL A C 1
ATOM 876 O O . VAL A 1 109 ? 5.171 5.308 -0.352 1.00 83.00 109 VAL A O 1
ATOM 879 N N . GLN A 1 110 ? 4.380 6.839 1.099 1.00 81.06 110 GLN A N 1
ATOM 880 C CA . GLN A 1 110 ? 3.588 7.606 0.140 1.00 81.06 110 GLN A CA 1
ATOM 881 C C . GLN A 1 110 ? 3.983 9.083 0.116 1.00 81.06 110 GLN A C 1
ATOM 883 O O . GLN A 1 110 ? 4.409 9.660 1.119 1.00 81.06 110 GLN A O 1
ATOM 888 N N . ARG A 1 111 ? 3.756 9.731 -1.027 1.00 79.56 111 ARG A N 1
ATOM 889 C CA . ARG A 1 111 ? 3.878 11.179 -1.214 1.00 79.56 111 ARG A CA 1
ATOM 890 C C . ARG A 1 111 ? 2.541 11.739 -1.681 1.00 79.56 111 ARG A C 1
ATOM 892 O O . ARG A 1 111 ? 2.096 11.440 -2.776 1.00 79.56 111 ARG A O 1
ATOM 899 N N . ARG A 1 112 ? 1.909 12.609 -0.894 1.00 71.81 112 ARG A N 1
ATOM 900 C CA . ARG A 1 112 ? 0.606 13.231 -1.238 1.00 71.81 112 ARG A CA 1
ATOM 901 C C . ARG A 1 112 ? -0.476 12.200 -1.615 1.00 71.81 112 ARG A C 1
ATOM 903 O O . ARG A 1 112 ? -1.205 12.415 -2.574 1.00 71.81 112 ARG A O 1
ATOM 910 N N . HIS A 1 113 ? -0.563 11.096 -0.868 1.00 74.00 113 HIS A N 1
ATOM 911 C CA . HIS A 1 113 ? -1.462 9.957 -1.142 1.00 74.00 113 HIS A CA 1
ATOM 912 C C . HIS A 1 113 ? -1.097 9.112 -2.378 1.00 74.00 113 HIS A C 1
ATOM 914 O O . HIS A 1 113 ? -1.864 8.247 -2.784 1.00 74.00 113 HIS A O 1
ATOM 920 N N . GLN A 1 114 ? 0.077 9.330 -2.973 1.00 78.06 114 GLN A N 1
ATOM 921 C CA . GLN A 1 114 ? 0.618 8.493 -4.042 1.00 78.06 114 GLN A CA 1
ATOM 922 C C . GLN A 1 114 ? 1.618 7.499 -3.450 1.00 78.06 114 GLN A C 1
ATOM 924 O O . GLN A 1 114 ? 2.592 7.921 -2.824 1.00 78.06 114 GLN A O 1
ATOM 929 N N . LYS A 1 115 ? 1.393 6.196 -3.633 1.00 89.31 115 LYS A N 1
ATOM 930 C CA . LYS A 1 115 ? 2.322 5.137 -3.204 1.00 89.31 115 LYS A CA 1
ATOM 931 C C . LYS A 1 115 ? 3.619 5.212 -4.025 1.00 89.31 115 LYS A C 1
ATOM 933 O O . LYS A 1 115 ? 3.570 5.474 -5.229 1.00 89.31 115 LYS A O 1
ATOM 938 N N . ILE A 1 116 ? 4.767 5.087 -3.355 1.00 89.88 116 ILE A N 1
ATOM 939 C CA . ILE A 1 116 ? 6.098 5.294 -3.955 1.00 89.88 116 ILE A CA 1
ATOM 940 C C . ILE A 1 116 ? 6.966 4.038 -3.852 1.00 89.88 116 ILE A C 1
ATOM 942 O O . ILE A 1 116 ? 7.603 3.659 -4.836 1.00 89.88 116 ILE A O 1
ATOM 946 N N . ILE A 1 117 ? 7.026 3.451 -2.652 1.00 93.31 117 ILE A N 1
ATOM 947 C CA . ILE A 1 117 ? 7.677 2.165 -2.395 1.00 93.31 117 ILE A CA 1
ATOM 948 C C . ILE A 1 117 ? 6.719 1.304 -1.579 1.00 93.31 117 ILE A C 1
ATOM 950 O O . ILE A 1 117 ? 6.188 1.748 -0.559 1.00 93.31 117 ILE A O 1
ATOM 954 N N . GLU A 1 118 ? 6.544 0.072 -2.018 1.00 97.56 118 GLU A N 1
ATOM 955 C CA . GLU A 1 118 ? 5.675 -0.923 -1.413 1.00 97.56 118 GLU A CA 1
ATOM 956 C C . GLU A 1 118 ? 6.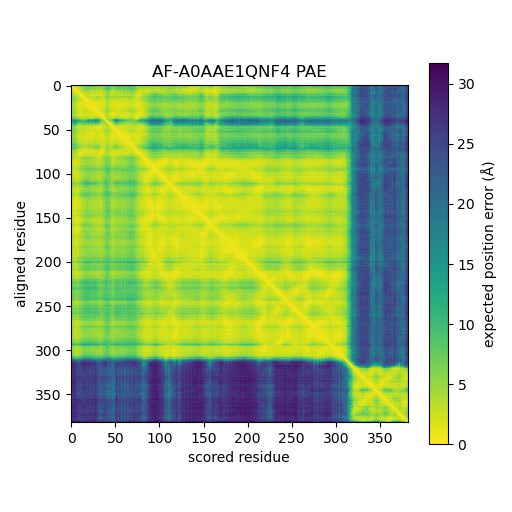493 -2.154 -1.037 1.00 97.56 118 GLU A C 1
ATOM 958 O O . GLU A 1 118 ? 7.490 -2.484 -1.687 1.00 97.56 118 GLU A O 1
ATOM 963 N N . GLU A 1 119 ? 6.087 -2.851 0.021 1.00 97.88 119 GLU A N 1
ATOM 964 C CA . GLU A 1 119 ? 6.774 -4.065 0.450 1.00 97.88 119 GLU A CA 1
ATOM 965 C C . GLU A 1 119 ? 5.834 -5.168 0.922 1.00 97.88 119 GLU A C 1
ATOM 967 O O . GLU A 1 119 ? 4.761 -4.905 1.459 1.00 97.88 119 GLU A O 1
ATOM 972 N N . ALA A 1 120 ? 6.242 -6.416 0.700 1.00 98.38 120 ALA A N 1
ATOM 973 C CA . ALA A 1 120 ? 5.495 -7.600 1.093 1.00 98.38 120 ALA A CA 1
ATOM 974 C C . ALA A 1 120 ? 6.458 -8.688 1.597 1.00 98.38 120 ALA A C 1
ATOM 976 O O . ALA A 1 120 ? 7.462 -8.954 0.929 1.00 98.38 120 ALA A O 1
ATOM 977 N N . PRO A 1 121 ? 6.165 -9.360 2.722 1.00 97.75 121 PRO A N 1
ATOM 978 C CA . PRO A 1 121 ? 5.088 -9.056 3.672 1.00 97.75 121 PRO A CA 1
ATOM 979 C C . PRO A 1 121 ? 5.321 -7.732 4.419 1.00 97.75 121 PRO A C 1
ATOM 981 O O . PRO A 1 121 ? 6.415 -7.168 4.389 1.00 97.75 121 PRO A O 1
ATOM 984 N N . ALA A 1 122 ? 4.311 -7.239 5.137 1.00 94.56 122 ALA A N 1
ATOM 985 C CA . ALA A 1 122 ? 4.474 -6.030 5.934 1.00 94.56 122 ALA A CA 1
ATOM 986 C C . ALA A 1 122 ? 5.402 -6.283 7.142 1.00 94.56 122 ALA A C 1
ATOM 988 O O . ALA A 1 122 ? 5.230 -7.269 7.874 1.00 94.56 122 ALA A O 1
ATOM 989 N N . PRO A 1 123 ? 6.376 -5.393 7.417 1.00 89.69 123 PRO A N 1
ATOM 990 C CA . PRO A 1 123 ? 7.319 -5.588 8.512 1.00 89.69 123 PRO A CA 1
ATOM 991 C C . PRO A 1 123 ? 6.628 -5.520 9.881 1.00 89.69 123 PRO A C 1
ATOM 993 O O . PRO A 1 123 ? 5.671 -4.773 10.084 1.00 89.69 123 PRO A O 1
ATOM 996 N N . GLY A 1 124 ? 7.125 -6.288 10.852 1.00 85.69 124 GLY A N 1
ATOM 997 C CA . GLY A 1 124 ? 6.676 -6.218 12.249 1.00 85.69 124 GLY A CA 1
ATOM 998 C C . GLY A 1 124 ? 5.331 -6.885 12.563 1.00 85.69 124 GLY A C 1
ATOM 999 O O . GLY A 1 124 ? 4.945 -6.914 13.728 1.00 85.69 124 GLY A O 1
ATOM 1000 N N . LEU A 1 125 ? 4.635 -7.464 11.577 1.00 90.62 125 LEU A N 1
ATOM 1001 C CA . LEU A 1 125 ? 3.422 -8.247 11.828 1.00 90.62 125 LEU A CA 1
ATOM 1002 C C . LEU A 1 125 ? 3.770 -9.710 12.128 1.00 90.62 125 LEU A C 1
ATOM 1004 O O . LEU A 1 125 ? 4.402 -10.393 11.315 1.00 90.62 125 LEU A O 1
ATOM 1008 N N . ASN A 1 126 ? 3.325 -10.199 13.287 1.00 92.75 126 ASN A N 1
ATOM 1009 C CA . ASN A 1 126 ? 3.401 -11.619 13.630 1.00 92.75 126 ASN A CA 1
ATOM 1010 C C . ASN A 1 126 ? 2.315 -12.434 12.898 1.00 92.75 126 ASN A C 1
ATOM 1012 O O . ASN A 1 126 ? 1.368 -11.878 12.337 1.00 92.75 126 ASN A O 1
ATOM 1016 N N . ASP A 1 127 ? 2.441 -13.761 12.917 1.00 94.88 127 ASP A N 1
ATOM 1017 C CA . ASP A 1 127 ? 1.555 -14.653 12.156 1.00 94.88 127 ASP A CA 1
ATOM 1018 C C . ASP A 1 127 ? 0.098 -14.624 12.629 1.00 94.88 127 ASP A C 1
ATOM 1020 O O . ASP A 1 127 ? -0.821 -14.755 11.819 1.00 94.88 127 ASP A O 1
ATOM 1024 N N . GLU A 1 128 ? -0.137 -14.411 13.926 1.00 96.56 128 GLU A N 1
ATOM 1025 C CA . GLU A 1 128 ? -1.492 -14.305 14.469 1.00 96.56 128 GLU A CA 1
ATOM 1026 C C . GLU A 1 128 ? -2.201 -13.060 13.923 1.00 96.56 128 GLU A C 1
ATOM 1028 O O . GLU A 1 128 ? -3.331 -13.136 13.437 1.00 96.56 128 GLU A O 1
ATOM 1033 N N . LEU A 1 129 ? -1.524 -11.914 13.966 1.00 95.88 129 LEU A N 1
ATOM 1034 C CA . LEU A 1 129 ? -2.040 -10.640 13.485 1.00 95.88 129 LEU A CA 1
ATOM 1035 C C . LEU A 1 129 ? -2.227 -10.650 11.966 1.00 95.88 129 LEU A C 1
ATOM 1037 O O . LEU A 1 129 ? -3.265 -10.216 11.470 1.00 95.88 129 LEU A O 1
ATOM 1041 N N . ARG A 1 130 ? -1.276 -11.236 11.233 1.00 96.88 130 ARG A N 1
ATOM 1042 C CA . ARG A 1 130 ? -1.383 -11.470 9.790 1.00 96.88 130 ARG A CA 1
ATOM 1043 C C . ARG A 1 130 ? -2.602 -12.315 9.438 1.00 96.88 130 ARG A C 1
ATOM 1045 O O . ARG A 1 130 ? -3.360 -11.969 8.536 1.00 96.88 130 ARG A O 1
ATOM 1052 N N . LYS A 1 131 ? -2.844 -13.394 10.186 1.00 97.38 131 LYS A N 1
ATOM 1053 C CA . LYS A 1 131 ? -4.037 -14.229 10.007 1.00 97.38 131 LYS A CA 1
ATOM 1054 C C . LYS A 1 131 ? -5.325 -13.461 10.315 1.00 97.38 131 LYS A C 1
ATOM 1056 O O . LYS A 1 131 ? -6.308 -13.636 9.595 1.00 97.38 131 LYS A O 1
ATOM 1061 N N . LYS A 1 132 ? -5.338 -12.604 11.345 1.00 97.56 132 LYS A N 1
ATOM 1062 C CA . LYS A 1 132 ? -6.489 -11.736 11.665 1.00 97.56 132 LYS A CA 1
ATOM 1063 C C . LYS A 1 132 ? -6.789 -10.754 10.528 1.00 97.56 132 LYS A C 1
ATOM 1065 O O . LYS A 1 132 ? -7.939 -10.692 10.101 1.00 97.56 132 LYS A O 1
ATOM 1070 N N . LEU A 1 133 ? -5.772 -10.068 10.001 1.00 97.38 133 LEU A N 1
ATOM 1071 C CA . LEU A 1 133 ? -5.884 -9.182 8.834 1.00 97.38 133 LEU A CA 1
ATOM 1072 C C . LEU A 1 133 ? -6.418 -9.931 7.606 1.00 97.38 133 LEU A C 1
ATOM 1074 O O . LEU A 1 133 ? -7.416 -9.524 7.014 1.00 97.38 133 LEU A O 1
ATOM 1078 N N . GLY A 1 134 ? -5.806 -11.071 7.274 1.00 98.06 134 GLY A N 1
ATOM 1079 C CA . GLY A 1 134 ? -6.218 -11.913 6.150 1.00 98.06 134 GLY A CA 1
ATOM 1080 C C . GLY A 1 134 ? -7.666 -12.394 6.253 1.00 98.06 134 GLY A C 1
ATOM 1081 O O . GLY A 1 134 ? -8.441 -12.294 5.303 1.00 98.06 134 GLY A O 1
ATOM 1082 N N . THR A 1 135 ? -8.066 -12.851 7.441 1.00 98.06 135 THR A N 1
ATOM 1083 C CA . THR A 1 135 ? -9.440 -13.303 7.705 1.00 98.06 135 THR A CA 1
ATOM 1084 C C . THR A 1 135 ? -10.437 -12.151 7.590 1.00 98.06 135 THR A C 1
ATOM 1086 O O . THR A 1 135 ? -11.490 -12.319 6.978 1.00 98.06 135 THR A O 1
ATOM 1089 N N . ALA A 1 136 ? -10.110 -10.971 8.129 1.00 98.19 136 ALA A N 1
ATOM 1090 C CA . ALA A 1 136 ? -10.959 -9.789 8.008 1.00 98.19 136 ALA A CA 1
ATOM 1091 C C . ALA A 1 136 ? -11.132 -9.364 6.539 1.00 98.19 136 ALA A C 1
ATOM 1093 O O . ALA A 1 136 ? -12.247 -9.063 6.118 1.00 98.19 136 ALA A O 1
ATOM 1094 N N . ALA A 1 137 ? -10.065 -9.414 5.738 1.00 98.38 137 ALA A N 1
ATOM 1095 C CA . ALA A 1 137 ? -10.125 -9.106 4.312 1.00 98.38 137 ALA A CA 1
ATOM 1096 C C . ALA A 1 137 ? -11.007 -10.100 3.535 1.00 98.38 137 ALA A C 1
ATOM 1098 O O . ALA A 1 137 ? -11.855 -9.694 2.741 1.00 98.38 137 ALA A O 1
ATOM 1099 N N . VAL A 1 138 ? -10.874 -11.403 3.808 1.00 98.25 138 VAL A N 1
ATOM 1100 C CA . VAL A 1 138 ? -11.745 -12.432 3.215 1.00 98.25 138 VAL A CA 1
ATOM 1101 C C . VAL A 1 138 ? -13.203 -12.237 3.628 1.00 98.25 138 VAL A C 1
ATOM 1103 O O . VAL A 1 138 ? -14.093 -12.379 2.793 1.00 98.25 138 VAL A O 1
ATOM 1106 N N . ASN A 1 139 ? -13.473 -11.881 4.886 1.00 98.19 139 ASN A N 1
ATOM 1107 C CA . ASN A 1 139 ? -14.833 -11.583 5.335 1.00 98.19 139 ASN A CA 1
ATOM 1108 C C . ASN A 1 139 ? -15.420 -10.364 4.608 1.00 98.19 139 ASN A C 1
ATOM 1110 O O . ASN A 1 139 ? -16.585 -10.404 4.213 1.00 98.19 139 ASN A O 1
ATOM 1114 N N . ALA A 1 140 ? -14.618 -9.318 4.381 1.00 97.69 140 ALA A N 1
ATOM 1115 C CA . ALA A 1 140 ? -15.025 -8.152 3.599 1.00 97.69 140 ALA A CA 1
ATOM 1116 C C . ALA A 1 140 ? -15.402 -8.542 2.160 1.00 97.69 140 ALA A C 1
ATOM 1118 O O . ALA A 1 140 ? -16.470 -8.164 1.683 1.00 97.69 140 ALA A O 1
ATOM 1119 N N . ALA A 1 141 ? -14.568 -9.356 1.504 1.00 97.75 141 ALA A N 1
ATOM 1120 C CA . ALA A 1 141 ? -14.812 -9.849 0.149 1.00 97.75 141 ALA A CA 1
ATOM 1121 C C . ALA A 1 141 ? -16.070 -10.733 0.063 1.00 97.75 141 ALA A C 1
ATOM 1123 O O . ALA A 1 141 ? -16.906 -10.543 -0.822 1.00 97.75 141 ALA A O 1
ATOM 1124 N N . LYS A 1 142 ? -16.251 -11.653 1.021 1.00 97.38 142 LYS A N 1
ATOM 1125 C CA . LYS A 1 142 ? -17.443 -12.511 1.122 1.00 97.38 142 LYS A CA 1
ATOM 1126 C C . LYS A 1 142 ? -18.724 -11.708 1.294 1.00 97.38 142 LYS A C 1
ATOM 1128 O O . LYS A 1 142 ? -19.728 -12.024 0.669 1.00 97.38 142 LYS A O 1
ATOM 1133 N N . ALA A 1 143 ? -18.694 -10.666 2.123 1.00 96.88 143 ALA A N 1
ATOM 1134 C CA . ALA A 1 143 ? -19.872 -9.855 2.420 1.00 96.88 143 ALA A CA 1
ATOM 1135 C C . ALA A 1 143 ? -20.457 -9.149 1.187 1.00 96.88 143 ALA A C 1
ATOM 1137 O O . ALA A 1 143 ? -21.637 -8.808 1.186 1.00 96.88 143 ALA A O 1
ATOM 1138 N N . VAL A 1 144 ? -19.644 -8.936 0.149 1.00 96.12 144 VAL A N 1
ATOM 1139 C CA . VAL A 1 144 ? -20.063 -8.295 -1.104 1.00 96.12 144 VAL A CA 1
ATOM 1140 C C . VAL A 1 144 ? -20.085 -9.262 -2.292 1.00 96.12 144 VAL A C 1
ATOM 1142 O O . VAL A 1 144 ? -20.238 -8.814 -3.423 1.00 96.12 144 VAL A O 1
ATOM 1145 N N . ASN A 1 145 ? -19.959 -10.573 -2.046 1.00 96.75 145 ASN A N 1
ATOM 1146 C CA . ASN A 1 145 ? -19.877 -11.618 -3.073 1.00 96.75 145 ASN A CA 1
ATOM 1147 C C . ASN A 1 145 ? -18.819 -11.309 -4.149 1.00 96.75 145 ASN A C 1
ATOM 1149 O O . ASN A 1 145 ? -19.098 -11.348 -5.347 1.00 96.75 145 ASN A O 1
ATOM 1153 N N . TYR A 1 146 ? -17.623 -10.914 -3.710 1.00 98.00 146 TYR A N 1
ATOM 1154 C CA . TYR A 1 146 ? -16.575 -10.436 -4.603 1.00 98.00 146 TYR A CA 1
ATOM 1155 C C . TYR A 1 146 ? -15.983 -11.554 -5.478 1.00 98.00 146 TYR A C 1
ATOM 1157 O O . TYR A 1 146 ? -15.706 -12.645 -4.987 1.00 98.00 146 TYR A O 1
ATOM 1165 N N . VAL A 1 147 ? -15.706 -11.257 -6.751 1.00 97.88 147 VAL A N 1
ATOM 1166 C CA . VAL A 1 147 ? -15.110 -12.196 -7.718 1.00 97.88 147 VAL A CA 1
ATOM 1167 C C . VAL A 1 147 ? -13.856 -11.581 -8.341 1.00 97.88 147 VAL A C 1
ATOM 1169 O O . VAL A 1 147 ? -13.823 -10.391 -8.656 1.00 97.88 147 VAL A O 1
ATOM 1172 N N . GLY A 1 148 ? -12.823 -12.401 -8.535 1.00 97.50 148 GLY A N 1
ATOM 1173 C CA . GLY A 1 148 ? -11.527 -11.999 -9.075 1.00 97.50 148 GLY A CA 1
ATOM 1174 C C . GLY A 1 148 ? -10.572 -11.443 -8.015 1.00 97.50 148 GLY A C 1
ATOM 1175 O O . GLY A 1 148 ? -10.753 -11.644 -6.811 1.00 97.50 148 GLY A O 1
ATOM 1176 N N . ALA A 1 149 ? -9.532 -10.743 -8.474 1.00 98.19 149 ALA A N 1
ATOM 1177 C CA . ALA A 1 149 ? -8.544 -10.098 -7.616 1.00 98.19 149 ALA A CA 1
ATOM 1178 C C . ALA A 1 149 ? -9.095 -8.793 -7.024 1.00 98.19 149 ALA A C 1
ATOM 1180 O O . ALA A 1 149 ? -9.658 -7.956 -7.734 1.00 98.19 149 ALA A O 1
ATOM 1181 N N . GLY A 1 150 ? -8.916 -8.603 -5.721 1.00 98.25 150 GLY A N 1
ATOM 1182 C CA . GLY A 1 150 ? -9.282 -7.374 -5.022 1.00 98.25 150 GLY A CA 1
ATOM 1183 C C . GLY A 1 150 ? -8.293 -7.064 -3.912 1.00 98.25 150 GLY A C 1
ATOM 1184 O O . GLY A 1 150 ? -7.495 -7.910 -3.516 1.00 98.25 150 GLY A O 1
ATOM 1185 N N . THR A 1 151 ? -8.312 -5.843 -3.400 1.00 98.50 151 THR A N 1
ATOM 1186 C CA . THR A 1 151 ? -7.457 -5.463 -2.272 1.00 98.50 151 THR A CA 1
ATOM 1187 C C . THR A 1 151 ? -8.281 -4.766 -1.209 1.00 98.50 151 THR A C 1
ATOM 1189 O O . THR A 1 151 ? -9.013 -3.828 -1.512 1.00 98.50 151 THR A O 1
ATOM 1192 N N . VAL A 1 152 ? -8.162 -5.232 0.030 1.00 98.38 152 VAL A N 1
ATOM 1193 C CA . VAL A 1 152 ? -8.795 -4.606 1.194 1.00 98.38 152 VAL A CA 1
ATOM 1194 C C . VAL A 1 152 ? -7.740 -3.782 1.918 1.00 98.38 152 VAL A C 1
ATOM 1196 O O . VAL A 1 152 ? -6.735 -4.334 2.361 1.00 98.38 152 VAL A O 1
ATOM 1199 N N . GLU A 1 153 ? -7.957 -2.475 2.015 1.00 96.75 153 GLU A N 1
ATOM 1200 C CA . GLU A 1 153 ? -7.024 -1.536 2.636 1.00 96.75 153 GLU A CA 1
ATOM 1201 C C . GLU A 1 153 ? -7.398 -1.294 4.103 1.00 96.75 153 GLU A C 1
ATOM 1203 O O . GLU A 1 153 ? -8.570 -1.113 4.455 1.00 96.75 153 GLU A O 1
ATOM 1208 N N . PHE A 1 154 ? -6.387 -1.283 4.968 1.00 95.38 154 PHE A N 1
ATOM 1209 C CA . PHE A 1 154 ? -6.502 -1.061 6.401 1.00 95.38 154 PHE A CA 1
ATOM 1210 C C . PHE A 1 154 ? -5.559 0.060 6.853 1.00 95.38 154 PHE A C 1
ATOM 1212 O O . PHE A 1 154 ? -4.406 0.150 6.423 1.00 95.38 154 PHE A O 1
ATOM 1219 N N . VAL A 1 155 ? -6.017 0.863 7.816 1.00 90.06 155 VAL A N 1
ATOM 1220 C CA . VAL A 1 155 ? -5.104 1.605 8.690 1.00 90.06 155 VAL A CA 1
ATOM 1221 C C . VAL A 1 155 ? -4.711 0.683 9.832 1.00 90.06 155 VAL A C 1
ATOM 1223 O O . VAL A 1 155 ? -5.575 0.222 10.574 1.00 90.06 155 VAL A O 1
ATOM 1226 N N . PHE A 1 156 ? -3.416 0.450 9.996 1.00 89.25 156 PHE A N 1
ATOM 1227 C CA . PHE A 1 156 ? -2.840 -0.272 11.125 1.00 89.25 156 PHE A CA 1
ATOM 1228 C C . PHE A 1 156 ? -2.162 0.709 12.085 1.00 89.25 156 PHE A C 1
ATOM 1230 O O . PHE A 1 156 ? -1.338 1.509 11.651 1.00 89.25 156 PHE A O 1
ATOM 1237 N N . ASP A 1 157 ? -2.480 0.656 13.375 1.00 88.19 157 ASP A N 1
ATOM 1238 C CA . ASP A 1 157 ? -1.788 1.442 14.395 1.00 88.19 157 ASP A CA 1
ATOM 1239 C C . ASP A 1 157 ? -0.596 0.659 14.948 1.00 88.19 157 ASP A C 1
ATOM 1241 O O . ASP A 1 157 ? -0.763 -0.334 15.661 1.00 88.19 157 ASP A O 1
ATOM 1245 N N . SER A 1 158 ? 0.624 1.123 14.670 1.00 82.25 158 SER A N 1
ATOM 1246 C CA . SER A 1 158 ? 1.828 0.457 15.175 1.00 82.25 158 SER A CA 1
ATOM 1247 C C . SER A 1 158 ? 2.025 0.597 16.691 1.00 82.25 158 SER A C 1
ATOM 1249 O O . SER A 1 158 ? 2.837 -0.122 17.275 1.00 82.25 158 SER A O 1
ATOM 1251 N N . LEU A 1 159 ? 1.287 1.499 17.353 1.00 83.38 159 LEU A N 1
ATOM 1252 C CA . LEU A 1 159 ? 1.322 1.651 18.806 1.00 83.38 159 LEU A CA 1
ATOM 1253 C C . LEU A 1 159 ? 0.475 0.589 19.517 1.00 83.38 159 LEU A C 1
ATOM 1255 O O . LEU A 1 159 ? 0.918 0.033 20.524 1.00 83.38 159 LEU A O 1
ATOM 1259 N N . THR A 1 160 ? -0.734 0.321 19.016 1.00 87.31 160 THR A N 1
ATOM 1260 C CA . THR A 1 160 ? -1.704 -0.582 19.661 1.00 87.31 160 THR A CA 1
ATOM 1261 C C . THR A 1 160 ? -1.763 -1.968 19.017 1.00 87.31 160 THR A C 1
ATOM 1263 O O . THR A 1 160 ? -2.265 -2.905 19.635 1.00 87.31 160 THR A O 1
ATOM 1266 N N . ASN A 1 161 ? -1.204 -2.128 17.812 1.00 89.50 161 ASN A N 1
ATOM 1267 C CA . ASN A 1 161 ? -1.374 -3.287 16.930 1.00 89.50 161 ASN A CA 1
ATOM 1268 C C . ASN A 1 161 ? -2.832 -3.552 16.518 1.00 89.50 161 ASN A C 1
ATOM 1270 O O . ASN A 1 161 ? -3.192 -4.680 16.170 1.00 89.50 161 ASN A O 1
ATOM 1274 N N . GLU A 1 162 ? -3.675 -2.524 16.546 1.00 91.88 162 GLU A N 1
ATOM 1275 C CA . GLU A 1 162 ? -5.035 -2.591 16.023 1.00 91.88 162 GLU A CA 1
ATOM 1276 C C . GLU A 1 162 ? -5.058 -2.204 14.545 1.00 91.88 162 GLU A C 1
ATOM 1278 O O . GLU A 1 162 ? -4.232 -1.426 14.072 1.00 91.88 162 GLU A O 1
ATOM 1283 N N . PHE A 1 163 ? -6.017 -2.748 13.802 1.00 94.56 163 PHE A N 1
ATOM 1284 C CA . PHE A 1 163 ? -6.251 -2.373 12.415 1.00 94.56 163 PHE A CA 1
ATOM 1285 C C . PHE A 1 163 ? -7.719 -2.080 12.180 1.00 94.56 163 PHE A C 1
ATOM 1287 O O . PHE A 1 163 ? -8.596 -2.668 12.815 1.00 94.56 163 PHE A O 1
ATOM 1294 N N . TYR A 1 164 ? -7.969 -1.208 11.215 1.00 93.75 164 TYR A N 1
ATOM 1295 C CA . TYR A 1 164 ? -9.295 -0.731 10.883 1.00 93.75 164 TYR A CA 1
ATOM 1296 C C . TYR A 1 164 ? -9.450 -0.631 9.371 1.00 93.75 164 TYR A C 1
ATOM 1298 O O . TYR A 1 164 ? -8.564 -0.130 8.681 1.00 93.75 164 TYR A O 1
ATOM 1306 N N . PHE A 1 165 ? -10.570 -1.125 8.854 1.00 94.19 165 PHE A N 1
ATOM 1307 C CA . PHE A 1 165 ? -10.918 -1.078 7.440 1.00 94.19 165 PHE A CA 1
ATOM 1308 C C . PHE A 1 165 ? -11.016 0.367 6.950 1.00 94.19 165 PHE A C 1
ATOM 1310 O O . PHE A 1 165 ? -11.684 1.190 7.578 1.00 94.19 165 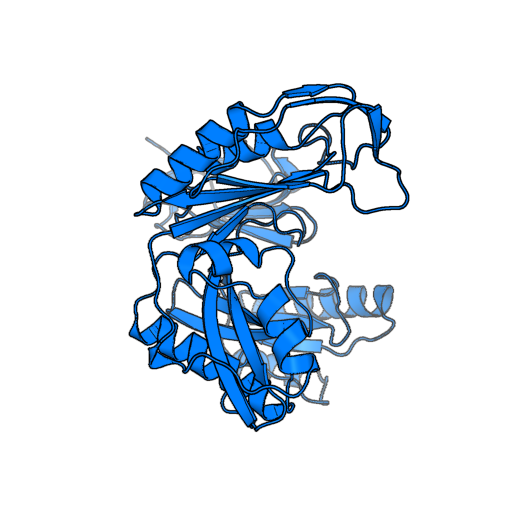PHE A O 1
ATOM 1317 N N . MET A 1 166 ? -10.381 0.646 5.814 1.00 87.00 166 MET A N 1
ATOM 1318 C CA . MET A 1 166 ? -10.534 1.899 5.078 1.00 87.00 166 MET A CA 1
ATOM 1319 C C . MET A 1 166 ? -11.514 1.722 3.929 1.00 87.00 166 MET A C 1
ATOM 1321 O O . MET A 1 166 ? -12.587 2.319 3.909 1.00 87.00 166 MET A O 1
ATOM 1325 N N . GLU A 1 167 ? -11.128 0.889 2.970 1.00 90.50 167 GLU A N 1
ATOM 1326 C CA . GLU A 1 167 ? -11.863 0.676 1.737 1.00 90.50 167 GLU A CA 1
ATOM 1327 C C . GLU A 1 167 ? -11.472 -0.656 1.092 1.00 90.50 167 GLU A C 1
ATOM 1329 O O . GLU A 1 167 ? -10.550 -1.350 1.525 1.00 90.50 167 GLU A O 1
ATOM 1334 N N . MET A 1 168 ? -12.206 -1.030 0.047 1.00 95.00 168 MET A N 1
ATOM 1335 C CA . MET A 1 168 ? -11.883 -2.178 -0.789 1.00 95.00 168 MET A CA 1
ATOM 1336 C C . MET A 1 168 ? -11.766 -1.713 -2.234 1.00 95.00 168 MET A C 1
ATOM 1338 O O . MET A 1 168 ? -12.730 -1.226 -2.821 1.00 95.00 168 MET A O 1
ATOM 1342 N N . ASN A 1 169 ? -10.590 -1.909 -2.817 1.00 96.50 169 ASN A N 1
ATOM 1343 C CA . ASN A 1 169 ? -10.341 -1.657 -4.224 1.00 96.50 169 ASN A CA 1
ATOM 1344 C C . ASN A 1 169 ? -10.739 -2.888 -5.040 1.00 96.50 169 ASN A C 1
ATOM 1346 O O . ASN A 1 169 ? -10.127 -3.955 -4.937 1.00 96.50 169 ASN A O 1
ATOM 1350 N N . THR A 1 170 ? -11.769 -2.721 -5.867 1.00 97.25 170 THR A N 1
ATOM 1351 C CA . THR A 1 170 ? -12.393 -3.780 -6.670 1.00 97.25 170 THR A CA 1
ATOM 1352 C C . THR A 1 170 ? -11.686 -3.999 -8.013 1.00 97.25 170 THR A C 1
ATOM 1354 O O . THR A 1 170 ? -12.300 -4.035 -9.078 1.00 97.25 170 THR A O 1
ATOM 1357 N N . ARG A 1 171 ? -10.355 -4.080 -7.963 1.00 97.56 171 ARG A N 1
ATOM 1358 C CA . ARG A 1 171 ? -9.472 -4.284 -9.115 1.00 97.56 171 ARG A CA 1
ATOM 1359 C C . ARG A 1 171 ? -8.145 -4.890 -8.666 1.00 97.56 171 ARG A C 1
ATOM 1361 O O . ARG A 1 171 ? -7.798 -4.836 -7.485 1.00 97.56 171 ARG A O 1
ATOM 1368 N N . LEU A 1 172 ? -7.365 -5.379 -9.627 1.00 98.12 172 LEU A N 1
ATOM 1369 C CA . LEU A 1 172 ? -5.957 -5.679 -9.397 1.00 98.12 172 LEU A CA 1
ATOM 1370 C C . LEU A 1 172 ? -5.212 -4.381 -9.040 1.00 98.12 172 LEU A C 1
ATOM 1372 O O . LEU A 1 172 ? -5.409 -3.334 -9.672 1.00 98.12 172 LEU A O 1
ATOM 1376 N N . GLN A 1 173 ? -4.396 -4.432 -7.989 1.00 97.69 173 GLN A N 1
ATOM 1377 C CA . GLN A 1 173 ? -3.588 -3.288 -7.577 1.00 97.69 173 GLN A CA 1
ATOM 1378 C C . GLN A 1 173 ? -2.329 -3.153 -8.430 1.00 97.69 173 GLN A C 1
ATOM 1380 O O . GLN A 1 173 ? -1.866 -4.109 -9.052 1.00 97.69 173 GLN A O 1
ATOM 1385 N N . VAL A 1 174 ? -1.782 -1.940 -8.475 1.00 97.94 174 VAL A N 1
ATOM 1386 C CA . VAL A 1 174 ? -0.574 -1.646 -9.257 1.00 97.94 174 VAL A CA 1
ATOM 1387 C C . VAL A 1 174 ? 0.603 -2.452 -8.699 1.00 97.94 174 VAL A C 1
ATOM 1389 O O . VAL A 1 174 ? 1.306 -3.118 -9.450 1.00 97.94 174 VAL A O 1
ATOM 1392 N N . GLU A 1 175 ? 0.697 -2.495 -7.380 1.00 98.19 175 GLU A N 1
ATOM 1393 C CA . GLU A 1 175 ? 1.677 -3.165 -6.532 1.00 98.19 175 GLU A CA 1
ATOM 1394 C C . GLU A 1 175 ? 1.380 -4.659 -6.303 1.00 98.19 175 GLU A C 1
ATOM 1396 O O . GLU A 1 175 ? 1.866 -5.269 -5.358 1.00 98.19 175 GLU A O 1
ATOM 1401 N N . HIS A 1 176 ? 0.566 -5.297 -7.146 1.00 98.69 176 HIS A N 1
ATOM 1402 C CA . HIS A 1 176 ? 0.364 -6.746 -7.067 1.00 98.69 176 HIS A CA 1
ATOM 1403 C C . HIS A 1 176 ? 1.641 -7.596 -7.289 1.00 98.69 176 HIS A C 1
ATOM 1405 O O . HIS A 1 176 ? 1.709 -8.677 -6.692 1.00 98.69 176 HIS A O 1
ATOM 1411 N N . PRO A 1 177 ? 2.679 -7.162 -8.046 1.00 98.75 177 PRO A N 1
ATOM 1412 C CA . PRO A 1 177 ? 3.866 -7.984 -8.265 1.00 98.75 177 PRO A CA 1
ATOM 1413 C C . PRO A 1 177 ? 4.598 -8.379 -6.980 1.00 98.75 177 PRO A C 1
ATOM 1415 O O . PRO A 1 177 ? 5.103 -9.493 -6.900 1.00 98.75 177 PRO A O 1
ATOM 1418 N N . ILE A 1 178 ? 4.643 -7.534 -5.941 1.00 98.62 178 ILE A N 1
ATOM 1419 C CA . ILE A 1 178 ? 5.309 -7.923 -4.680 1.00 98.62 178 ILE A CA 1
ATOM 1420 C C . ILE A 1 178 ? 4.581 -9.055 -3.961 1.00 98.62 178 ILE A C 1
ATOM 1422 O O . ILE A 1 178 ? 5.240 -9.873 -3.321 1.00 98.62 178 ILE A O 1
ATOM 1426 N N . THR A 1 179 ? 3.253 -9.141 -4.104 1.00 98.69 179 THR A N 1
ATOM 1427 C CA . THR A 1 179 ? 2.481 -10.296 -3.637 1.00 98.69 179 THR A CA 1
ATOM 1428 C C . THR A 1 179 ? 2.891 -11.534 -4.429 1.00 98.69 179 THR A C 1
ATOM 1430 O O . THR A 1 179 ? 3.307 -12.518 -3.824 1.00 98.69 179 THR A O 1
ATOM 1433 N N . GLU A 1 180 ? 2.881 -11.462 -5.762 1.00 98.62 180 GLU A N 1
ATOM 1434 C CA . GLU A 1 180 ? 3.276 -12.576 -6.639 1.00 98.62 180 GLU A CA 1
ATOM 1435 C C . GLU A 1 180 ? 4.688 -13.090 -6.345 1.00 98.62 180 GLU A C 1
ATOM 1437 O O . GLU A 1 180 ? 4.920 -14.299 -6.291 1.00 98.62 180 GLU A O 1
ATOM 1442 N N . MET A 1 181 ? 5.640 -12.189 -6.087 1.00 98.44 181 MET A N 1
ATOM 1443 C CA . MET A 1 181 ? 7.024 -12.562 -5.798 1.00 98.44 181 MET A CA 1
ATOM 1444 C C . MET A 1 181 ? 7.162 -13.373 -4.504 1.00 98.44 181 MET A C 1
ATOM 1446 O O . MET A 1 181 ? 8.030 -14.255 -4.453 1.00 98.44 181 MET A O 1
ATOM 1450 N N . ILE A 1 182 ? 6.336 -13.108 -3.480 1.00 98.44 182 ILE A N 1
ATOM 1451 C CA . ILE A 1 182 ? 6.371 -13.848 -2.206 1.00 98.44 182 ILE A CA 1
ATOM 1452 C C . ILE A 1 182 ? 5.482 -15.096 -2.207 1.00 98.44 182 ILE A C 1
ATOM 1454 O O . ILE A 1 182 ? 5.832 -16.076 -1.550 1.00 98.44 182 ILE A O 1
ATOM 1458 N N . THR A 1 183 ? 4.368 -15.101 -2.941 1.00 98.19 183 THR A N 1
ATOM 1459 C CA . THR A 1 183 ? 3.442 -16.247 -3.001 1.00 98.19 183 THR A CA 1
ATOM 1460 C C . THR A 1 183 ? 3.747 -17.213 -4.136 1.00 98.19 183 THR A C 1
ATOM 1462 O O . THR A 1 183 ? 3.262 -18.339 -4.105 1.00 98.19 183 THR A O 1
ATOM 1465 N N . LYS A 1 184 ? 4.561 -16.801 -5.117 1.00 96.81 184 LYS A N 1
ATOM 1466 C CA . LYS A 1 184 ? 4.846 -17.548 -6.353 1.00 96.81 184 LYS A CA 1
ATOM 1467 C C . LYS A 1 184 ? 3.571 -17.888 -7.133 1.00 96.81 184 LYS A C 1
ATOM 1469 O O . LYS A 1 184 ? 3.405 -19.001 -7.622 1.00 96.81 184 LYS A O 1
ATOM 1474 N N . THR A 1 185 ? 2.678 -16.909 -7.231 1.00 97.00 185 THR A N 1
ATOM 1475 C CA . THR A 1 185 ? 1.418 -16.982 -7.984 1.00 97.00 185 THR A CA 1
ATOM 1476 C C . THR A 1 185 ? 1.430 -15.991 -9.141 1.00 97.00 185 THR A C 1
ATOM 1478 O O . THR A 1 185 ? 2.121 -14.981 -9.052 1.00 97.00 185 THR A O 1
ATOM 1481 N N . ASP A 1 186 ? 0.615 -16.234 -10.164 1.00 97.88 186 ASP A N 1
ATOM 1482 C CA . ASP A 1 186 ? 0.280 -15.262 -11.210 1.00 97.88 186 ASP A CA 1
ATOM 1483 C C . ASP A 1 186 ? -1.186 -14.846 -11.024 1.00 97.88 186 ASP A C 1
ATOM 1485 O O . ASP A 1 186 ? -2.120 -15.612 -11.272 1.00 97.88 186 ASP A O 1
ATOM 1489 N N . LEU A 1 187 ? -1.398 -13.644 -10.491 1.00 98.25 187 LEU A N 1
ATOM 1490 C CA . LEU A 1 187 ? -2.728 -13.137 -10.174 1.00 98.25 187 LEU A CA 1
ATOM 1491 C C . LEU A 1 187 ? -3.516 -12.809 -11.439 1.00 98.25 187 LEU A C 1
ATOM 1493 O O . LEU A 1 187 ? -4.742 -12.911 -11.416 1.00 98.25 187 LEU A O 1
ATOM 1497 N N . VAL A 1 188 ? -2.843 -12.440 -12.529 1.00 98.19 188 VAL A N 1
ATOM 1498 C CA . VAL A 1 188 ? -3.491 -12.138 -13.809 1.00 98.19 188 VAL A CA 1
ATOM 1499 C C . VAL A 1 188 ? -3.989 -13.430 -14.459 1.00 98.19 188 VAL A C 1
ATOM 1501 O O . VAL A 1 188 ? -5.143 -13.491 -14.884 1.00 98.19 188 VAL A O 1
ATOM 1504 N N . GLU A 1 189 ? -3.179 -14.490 -14.465 1.00 98.19 189 GLU A N 1
ATOM 1505 C CA . GLU A 1 189 ? -3.594 -15.832 -14.893 1.00 98.19 189 GLU A CA 1
ATOM 1506 C C . GLU A 1 189 ? -4.782 -16.330 -14.061 1.00 98.19 189 GLU A C 1
ATOM 1508 O O . GLU A 1 189 ? -5.806 -16.741 -14.610 1.00 98.19 189 GLU A O 1
ATOM 1513 N N . MET A 1 190 ? -4.701 -16.216 -12.730 1.00 97.88 190 MET A N 1
ATOM 1514 C CA . MET A 1 190 ? -5.811 -16.577 -11.845 1.00 97.88 190 MET A CA 1
ATOM 1515 C C . MET A 1 190 ? -7.092 -15.798 -12.177 1.00 97.88 190 MET A C 1
ATOM 1517 O O . MET A 1 190 ? -8.185 -16.361 -12.078 1.00 97.88 190 MET A O 1
ATOM 1521 N N . GLN A 1 191 ? -6.989 -14.525 -12.587 1.00 97.94 191 GLN A N 1
ATOM 1522 C CA . GLN A 1 191 ? -8.159 -13.732 -12.977 1.00 97.94 191 GLN A CA 1
ATOM 1523 C C . GLN A 1 191 ? -8.803 -14.291 -14.244 1.00 97.94 191 GLN A C 1
ATOM 1525 O O . GLN A 1 191 ? -10.029 -14.378 -14.293 1.00 97.94 191 GLN A O 1
ATOM 1530 N N . PHE A 1 192 ? -8.006 -14.701 -15.236 1.00 98.06 192 PHE A N 1
ATOM 1531 C CA . PHE A 1 192 ? -8.527 -15.349 -16.439 1.00 98.06 192 PHE A CA 1
ATOM 1532 C C . PHE A 1 192 ? -9.212 -16.680 -16.123 1.00 98.06 192 PHE A C 1
ATOM 1534 O O . PHE A 1 192 ? -10.319 -16.909 -16.607 1.00 98.06 192 PHE A O 1
ATOM 1541 N N . ASN A 1 193 ? -8.615 -17.514 -15.269 1.00 97.69 193 ASN A N 1
ATOM 1542 C CA . ASN A 1 193 ? -9.191 -18.810 -14.899 1.00 97.69 193 ASN A CA 1
ATOM 1543 C C . ASN A 1 193 ? -10.536 -18.637 -14.175 1.00 97.69 193 ASN A C 1
ATOM 1545 O O . ASN A 1 193 ? -11.537 -19.241 -14.559 1.00 97.69 193 ASN A O 1
ATOM 1549 N N . VAL A 1 194 ? -10.603 -17.743 -13.182 1.00 97.25 194 VAL A N 1
ATOM 1550 C CA . VAL A 1 194 ? -11.863 -17.441 -12.482 1.00 97.25 194 VAL A CA 1
ATOM 1551 C C . VAL A 1 194 ? -12.902 -16.838 -13.428 1.00 97.25 194 VAL A C 1
ATOM 1553 O O . VAL A 1 194 ? -14.065 -17.227 -13.375 1.00 97.25 194 VAL A O 1
ATOM 1556 N N . ALA A 1 195 ? -12.502 -15.935 -14.328 1.00 97.31 195 ALA A N 1
ATOM 1557 C CA . ALA A 1 195 ? -13.407 -15.371 -15.332 1.00 97.31 195 ALA A CA 1
ATOM 1558 C C . ALA A 1 195 ? -13.919 -16.420 -16.339 1.00 97.31 195 ALA A C 1
ATOM 1560 O O . ALA A 1 195 ? -14.987 -16.241 -16.918 1.00 97.31 195 ALA A O 1
ATOM 1561 N N . ASN A 1 196 ? -13.189 -17.524 -16.527 1.00 97.75 196 ASN A N 1
ATOM 1562 C CA . ASN A 1 196 ? -13.613 -18.692 -17.302 1.00 97.75 196 ASN A CA 1
ATOM 1563 C C . ASN A 1 196 ? -14.546 -19.637 -16.508 1.00 97.75 196 ASN A C 1
ATOM 1565 O O . ASN A 1 196 ? -14.891 -20.721 -16.978 1.00 97.75 196 ASN A O 1
ATOM 1569 N N . GLY A 1 197 ? -14.958 -19.247 -15.297 1.00 96.94 197 GLY A N 1
ATOM 1570 C CA . GLY A 1 197 ? -15.811 -20.044 -14.418 1.00 96.94 197 GLY A CA 1
ATOM 1571 C C . GLY A 1 197 ? -15.065 -21.165 -13.691 1.00 96.94 197 GLY A C 1
ATOM 1572 O O . GLY A 1 197 ? -15.703 -22.067 -13.141 1.00 96.94 197 GLY A O 1
ATOM 1573 N N . GLU A 1 198 ? -13.731 -21.153 -13.677 1.00 97.81 198 GLU A N 1
ATOM 1574 C CA . GLU A 1 198 ? -12.941 -22.135 -12.935 1.00 97.81 198 GLU A CA 1
ATOM 1575 C C . GLU A 1 198 ? -12.927 -21.824 -11.434 1.00 97.81 198 GLU A C 1
ATOM 1577 O O . GLU A 1 198 ? -13.149 -20.696 -10.989 1.00 97.81 198 GLU A O 1
ATOM 1582 N N . LYS A 1 199 ? -12.674 -22.860 -10.631 1.00 97.81 199 LYS A N 1
ATOM 1583 C CA . LYS A 1 199 ? -12.469 -22.712 -9.187 1.00 97.81 199 LYS A CA 1
ATOM 1584 C C . LYS A 1 199 ? -11.053 -22.238 -8.905 1.00 97.81 199 LYS A C 1
ATOM 1586 O O . LYS A 1 199 ? -10.136 -22.543 -9.666 1.00 97.81 199 LYS A O 1
ATOM 1591 N N . LEU A 1 200 ? -10.856 -21.591 -7.758 1.00 96.56 200 LEU A N 1
ATOM 1592 C CA . LEU A 1 200 ? -9.511 -21.330 -7.252 1.00 96.56 200 LEU A CA 1
ATOM 1593 C C . LEU A 1 200 ? -8.714 -22.640 -7.153 1.00 96.56 200 LEU A C 1
ATOM 1595 O O . LEU A 1 200 ? -9.146 -23.604 -6.519 1.00 96.56 200 LEU A O 1
ATOM 1599 N N . SER A 1 201 ? -7.533 -22.655 -7.769 1.00 92.25 201 SER A N 1
ATOM 1600 C CA . SER A 1 201 ? -6.607 -23.794 -7.750 1.00 92.25 201 SER A CA 1
ATOM 1601 C C . SER A 1 201 ? -5.889 -23.967 -6.407 1.00 92.25 201 SER A C 1
ATOM 1603 O O . SER A 1 201 ? -5.316 -25.024 -6.152 1.00 92.25 201 SER A O 1
ATOM 1605 N N . LEU A 1 202 ? -5.931 -22.943 -5.548 1.00 95.25 202 LEU A N 1
ATOM 1606 C CA . LEU A 1 202 ? -5.270 -22.893 -4.247 1.00 95.25 202 LEU A CA 1
ATOM 1607 C C . LEU A 1 202 ? -6.298 -22.755 -3.125 1.00 95.25 202 LEU A C 1
ATOM 1609 O O . LEU A 1 202 ? -7.219 -21.938 -3.199 1.00 95.25 202 LEU A O 1
ATOM 1613 N N . SER A 1 203 ? -6.096 -23.503 -2.043 1.00 96.56 203 SER A N 1
ATOM 1614 C CA . SER A 1 203 ? -6.748 -23.254 -0.760 1.00 96.56 203 SER A CA 1
ATOM 1615 C C . SER A 1 203 ? -5.917 -22.299 0.100 1.00 96.56 203 SER A C 1
ATOM 1617 O O . SER A 1 203 ? -4.728 -22.090 -0.139 1.00 96.56 203 SER A O 1
ATOM 1619 N N . GLN A 1 204 ? -6.505 -21.751 1.169 1.00 97.56 204 GLN A N 1
ATOM 1620 C CA . GLN A 1 204 ? -5.777 -20.852 2.073 1.00 97.56 204 GLN A CA 1
ATOM 1621 C C . GLN A 1 204 ? -4.525 -21.494 2.700 1.00 97.56 204 GLN A C 1
ATOM 1623 O O . GLN A 1 204 ? -3.587 -20.777 3.041 1.00 97.56 204 GLN A O 1
ATOM 1628 N N . ASN A 1 205 ? -4.507 -22.822 2.859 1.00 96.12 205 ASN A N 1
ATOM 1629 C CA . ASN A 1 205 ? -3.377 -23.549 3.442 1.00 96.12 205 ASN A CA 1
ATOM 1630 C C . ASN A 1 205 ? -2.224 -23.764 2.447 1.00 96.12 205 ASN A C 1
ATOM 1632 O O . ASN A 1 205 ? -1.106 -24.036 2.879 1.00 96.12 205 ASN A O 1
ATOM 1636 N N . ASP A 1 206 ? -2.490 -23.644 1.144 1.00 96.56 206 ASP A N 1
ATOM 1637 C CA . ASP A 1 206 ? -1.479 -23.799 0.092 1.00 96.56 206 ASP A CA 1
ATOM 1638 C C . ASP A 1 206 ? -0.676 -22.506 -0.117 1.00 96.56 206 ASP A C 1
ATOM 1640 O O . ASP A 1 206 ? 0.441 -22.530 -0.631 1.00 96.56 206 ASP A O 1
ATOM 1644 N N . VAL A 1 207 ? -1.228 -21.365 0.308 1.00 96.88 207 VAL A N 1
ATOM 1645 C CA . VAL A 1 207 ? -0.607 -20.047 0.154 1.00 96.88 207 VAL A CA 1
ATOM 1646 C C . VAL A 1 207 ? 0.468 -19.846 1.228 1.00 96.88 207 VAL A C 1
ATOM 1648 O O . VAL A 1 207 ? 0.175 -19.822 2.424 1.00 96.88 207 VAL A O 1
ATOM 1651 N N . GLN A 1 208 ? 1.724 -19.678 0.804 1.00 96.31 208 GLN A N 1
ATOM 1652 C CA . GLN A 1 208 ? 2.883 -19.522 1.692 1.00 96.31 208 GLN A CA 1
ATOM 1653 C C . GLN A 1 208 ? 3.679 -18.254 1.380 1.00 96.31 208 GLN A C 1
ATOM 1655 O O . GLN A 1 208 ? 3.755 -17.826 0.231 1.00 96.31 208 GLN A O 1
ATOM 1660 N N . ILE A 1 209 ? 4.290 -17.662 2.411 1.00 96.62 209 ILE A N 1
ATOM 1661 C CA . ILE A 1 209 ? 5.239 -16.556 2.245 1.00 96.62 209 ILE A CA 1
ATOM 1662 C C . ILE A 1 209 ? 6.615 -17.139 1.957 1.00 96.62 209 ILE A C 1
ATOM 1664 O O . ILE A 1 209 ? 7.171 -17.876 2.770 1.00 96.62 209 ILE A O 1
ATOM 1668 N N . ASN A 1 210 ? 7.200 -16.730 0.839 1.00 96.88 210 ASN A N 1
ATOM 1669 C CA . ASN A 1 210 ? 8.575 -17.029 0.486 1.00 96.88 210 ASN A CA 1
ATOM 1670 C C . ASN A 1 210 ? 9.359 -15.721 0.424 1.00 96.88 210 ASN A C 1
ATOM 1672 O O . ASN A 1 210 ? 9.183 -14.947 -0.509 1.00 96.88 210 ASN A O 1
ATOM 1676 N N . GLY A 1 211 ? 10.252 -15.485 1.385 1.00 97.62 211 GLY A N 1
ATOM 1677 C CA . GLY A 1 211 ? 11.131 -14.314 1.385 1.00 97.62 211 GLY A CA 1
ATOM 1678 C C . GLY A 1 211 ? 10.404 -12.974 1.550 1.00 97.62 211 GLY A C 1
ATOM 1679 O O . GLY A 1 211 ? 9.378 -12.890 2.219 1.00 97.62 211 GLY A O 1
ATOM 1680 N N . HIS A 1 212 ? 10.981 -11.925 0.967 1.00 98.56 212 HIS A N 1
ATOM 1681 C CA . HIS A 1 212 ? 10.522 -10.541 1.049 1.00 98.56 212 HIS A CA 1
ATOM 1682 C C . HIS A 1 212 ? 10.704 -9.854 -0.300 1.00 98.56 212 HIS A C 1
ATOM 1684 O O . HIS A 1 212 ? 11.733 -10.039 -0.957 1.00 98.56 212 HIS A O 1
ATOM 1690 N N . SER A 1 213 ? 9.737 -9.033 -0.685 1.00 98.75 213 SER A N 1
ATOM 1691 C CA . SER A 1 213 ? 9.736 -8.286 -1.934 1.00 98.75 213 SER A CA 1
ATOM 1692 C C . SER A 1 213 ? 9.540 -6.796 -1.684 1.00 98.75 213 SER A C 1
ATOM 1694 O O . SER A 1 213 ? 8.774 -6.402 -0.808 1.00 98.75 213 SER A O 1
ATOM 1696 N N . PHE A 1 214 ? 10.220 -5.978 -2.481 1.00 98.69 214 PHE A N 1
ATOM 1697 C CA . PHE A 1 214 ? 9.985 -4.540 -2.588 1.00 98.69 214 PHE A CA 1
ATOM 1698 C C . PHE A 1 214 ? 9.591 -4.191 -4.016 1.00 98.69 214 PHE A C 1
ATOM 1700 O O . PHE A 1 214 ? 10.096 -4.800 -4.958 1.00 98.69 214 PHE A O 1
ATOM 1707 N N . GLU A 1 215 ? 8.754 -3.176 -4.166 1.00 98.75 215 GLU A N 1
ATOM 1708 C CA . GLU A 1 215 ? 8.486 -2.512 -5.434 1.00 98.75 215 GLU A CA 1
ATOM 1709 C C . GLU A 1 215 ? 8.752 -1.020 -5.291 1.00 98.75 215 GLU A C 1
ATOM 1711 O O . GLU A 1 215 ? 8.476 -0.425 -4.253 1.00 98.75 215 GLU A O 1
ATOM 1716 N N . ALA A 1 216 ? 9.333 -0.422 -6.325 1.00 98.25 216 ALA A N 1
ATOM 1717 C CA . ALA A 1 216 ? 9.467 1.017 -6.445 1.00 98.25 216 ALA A CA 1
ATOM 1718 C C . ALA A 1 216 ? 8.835 1.487 -7.754 1.00 98.25 216 ALA A C 1
ATOM 1720 O O . ALA A 1 216 ? 9.153 0.973 -8.834 1.00 98.25 216 ALA A O 1
ATOM 1721 N N . ARG A 1 217 ? 7.979 2.508 -7.655 1.00 98.31 217 ARG A N 1
ATOM 1722 C CA . ARG A 1 217 ? 7.348 3.142 -8.817 1.00 98.31 217 ARG A CA 1
ATOM 1723 C C . ARG A 1 217 ? 8.266 4.199 -9.414 1.00 98.31 217 ARG A C 1
ATOM 1725 O O . ARG A 1 217 ? 8.553 5.225 -8.788 1.00 98.31 217 ARG A O 1
ATOM 1732 N N . ILE A 1 218 ? 8.717 3.952 -10.636 1.00 97.94 218 ILE A N 1
ATOM 1733 C CA . ILE A 1 218 ? 9.586 4.854 -11.383 1.00 97.94 218 ILE A CA 1
ATOM 1734 C C . ILE A 1 218 ? 8.706 5.854 -12.127 1.00 97.94 218 ILE A C 1
ATOM 1736 O O . ILE A 1 218 ? 7.980 5.476 -13.042 1.00 97.94 218 ILE A O 1
ATOM 1740 N N . TYR A 1 219 ? 8.785 7.127 -11.754 1.00 96.94 219 TYR A N 1
ATOM 1741 C CA . TYR A 1 219 ? 7.993 8.204 -12.346 1.00 96.94 219 TYR A CA 1
ATOM 1742 C C . TYR A 1 219 ? 8.867 9.205 -13.102 1.00 96.94 219 TYR A C 1
ATOM 1744 O O . TYR A 1 219 ? 9.973 9.542 -12.662 1.00 96.94 219 TYR A O 1
ATOM 1752 N N . ALA A 1 220 ? 8.320 9.740 -14.194 1.00 96.81 220 ALA A N 1
ATOM 1753 C CA . ALA A 1 220 ? 8.765 10.975 -14.826 1.00 96.81 220 ALA A CA 1
ATOM 1754 C C . ALA A 1 220 ? 8.316 12.173 -13.971 1.00 96.81 220 ALA A C 1
ATOM 1756 O O . ALA A 1 220 ? 7.334 12.850 -14.261 1.00 96.81 220 ALA A O 1
ATOM 1757 N N . GLU A 1 221 ? 9.016 12.407 -12.867 1.00 93.69 221 GLU A N 1
ATOM 1758 C CA . GLU A 1 221 ? 8.785 13.517 -11.941 1.00 93.69 221 GLU A CA 1
ATOM 1759 C C . GLU A 1 221 ? 10.121 14.157 -11.553 1.00 93.69 221 GLU A C 1
ATOM 1761 O O . GLU A 1 221 ? 11.164 13.501 -11.599 1.00 93.69 221 GLU A O 1
ATOM 1766 N N . ASP A 1 222 ? 10.089 15.421 -11.123 1.00 90.12 222 ASP A N 1
ATOM 1767 C CA . ASP A 1 222 ? 11.263 16.135 -10.607 1.00 90.12 222 ASP A CA 1
ATOM 1768 C C . ASP A 1 222 ? 11.188 16.344 -9.082 1.00 90.12 222 ASP A C 1
ATOM 1770 O O . ASP A 1 222 ? 10.630 17.346 -8.621 1.00 90.12 222 ASP A O 1
ATOM 1774 N N . PRO A 1 223 ? 11.786 15.453 -8.264 1.00 86.12 223 PRO A N 1
ATOM 1775 C CA . PRO A 1 223 ? 11.800 15.599 -6.808 1.00 86.12 223 PRO A CA 1
ATOM 1776 C C . PRO A 1 223 ? 12.412 16.909 -6.292 1.00 86.12 223 PRO A C 1
ATOM 1778 O O . PRO A 1 223 ? 12.132 17.299 -5.159 1.00 86.12 223 PRO A O 1
ATOM 1781 N N . SER A 1 224 ? 13.266 17.573 -7.080 1.00 85.88 224 SER A N 1
ATOM 1782 C CA . SER A 1 224 ? 13.884 18.851 -6.701 1.00 85.88 224 SER A CA 1
ATOM 1783 C C . SER A 1 224 ? 12.947 20.043 -6.898 1.00 85.88 224 SER A C 1
ATOM 1785 O O . SER A 1 224 ? 13.130 21.081 -6.262 1.00 85.88 224 SER A O 1
ATOM 1787 N N . ASN A 1 225 ? 11.904 19.867 -7.709 1.00 83.44 225 ASN A N 1
ATOM 1788 C CA . ASN A 1 225 ? 10.927 20.885 -8.059 1.00 83.44 225 ASN A CA 1
ATOM 1789 C C . ASN A 1 225 ? 9.512 20.447 -7.651 1.00 83.44 225 ASN A C 1
ATOM 1791 O O . ASN A 1 225 ? 8.621 20.292 -8.482 1.00 83.44 225 ASN A O 1
ATOM 1795 N N . ASP A 1 226 ? 9.342 20.173 -6.353 1.00 81.81 226 ASP A N 1
ATOM 1796 C CA . ASP A 1 226 ? 8.087 19.723 -5.723 1.00 81.81 226 ASP A CA 1
ATOM 1797 C C . ASP A 1 226 ? 7.422 18.511 -6.401 1.00 81.81 226 ASP A C 1
ATOM 1799 O O . ASP A 1 226 ? 6.205 18.338 -6.349 1.00 81.81 226 ASP A O 1
ATOM 1803 N N . PHE A 1 227 ? 8.240 17.653 -7.019 1.00 85.56 227 PHE A N 1
ATOM 1804 C CA . PHE A 1 227 ? 7.806 16.484 -7.775 1.00 85.56 227 PHE A CA 1
ATOM 1805 C C . PHE A 1 227 ? 6.808 16.799 -8.894 1.00 85.56 227 PHE A C 1
ATOM 1807 O O . PHE A 1 227 ? 5.865 16.042 -9.137 1.00 85.56 227 PHE A O 1
ATOM 1814 N N . LEU A 1 228 ? 7.005 17.921 -9.586 1.00 85.81 228 LEU A N 1
ATOM 1815 C CA . LEU A 1 228 ? 6.219 18.220 -10.775 1.00 85.81 228 LEU A CA 1
ATOM 1816 C C . LEU A 1 228 ? 6.355 17.081 -11.804 1.00 85.81 228 LEU A C 1
ATOM 1818 O O . LEU A 1 228 ? 7.484 16.662 -12.088 1.00 85.81 228 LEU A O 1
ATOM 1822 N N . PRO A 1 229 ? 5.234 16.586 -12.367 1.00 90.62 229 PRO A N 1
ATOM 1823 C CA . PRO A 1 229 ? 5.263 15.642 -13.474 1.00 90.62 229 PRO A CA 1
ATOM 1824 C C . PRO A 1 229 ? 6.006 16.224 -14.672 1.00 90.62 229 PRO A C 1
ATOM 1826 O O . PRO A 1 229 ? 5.817 17.387 -15.038 1.00 90.62 229 PRO A O 1
ATOM 1829 N N . ILE A 1 230 ? 6.832 15.396 -15.295 1.00 92.69 230 ILE A N 1
ATOM 1830 C CA . ILE A 1 230 ? 7.630 15.740 -16.462 1.00 92.69 230 ILE A CA 1
ATOM 1831 C C . ILE A 1 230 ? 7.070 14.985 -17.661 1.00 92.69 230 ILE A C 1
ATOM 1833 O O . ILE A 1 230 ? 6.837 13.782 -17.610 1.00 92.69 230 ILE A O 1
ATOM 1837 N N . SER A 1 231 ? 6.876 15.714 -18.753 1.00 94.00 231 SER A N 1
ATOM 1838 C CA . SER A 1 231 ? 6.529 15.157 -20.058 1.00 94.00 231 SER A CA 1
ATOM 1839 C C . SER A 1 231 ? 7.667 15.405 -21.041 1.00 94.00 231 SER A C 1
ATOM 1841 O O . SER A 1 231 ? 8.460 16.335 -20.868 1.00 94.00 231 SER A O 1
ATOM 1843 N N . GLY A 1 232 ? 7.764 14.562 -22.064 1.00 94.94 232 GLY A N 1
ATOM 1844 C CA . GLY A 1 232 ? 8.795 14.662 -23.091 1.00 94.94 232 GLY A CA 1
ATOM 1845 C C . GLY A 1 232 ? 9.345 13.310 -23.528 1.00 94.94 232 GLY A C 1
ATOM 1846 O O . GLY A 1 232 ? 8.837 12.249 -23.167 1.00 94.94 232 GLY A O 1
ATOM 1847 N N . LYS A 1 233 ? 10.405 13.355 -24.334 1.00 96.88 233 LYS A N 1
ATOM 1848 C CA . LYS A 1 233 ? 10.960 12.179 -25.000 1.00 96.88 233 LYS A CA 1
ATOM 1849 C C . LYS A 1 233 ? 11.989 11.448 -24.139 1.00 96.88 233 LYS A C 1
ATOM 1851 O O . LYS A 1 233 ? 12.933 12.052 -23.632 1.00 96.88 233 LYS A O 1
ATOM 1856 N N . ILE A 1 234 ? 11.866 10.127 -24.067 1.00 97.31 234 ILE A N 1
ATOM 1857 C CA . ILE A 1 234 ? 12.893 9.234 -23.532 1.00 97.31 234 ILE A CA 1
ATOM 1858 C C . ILE A 1 234 ? 13.960 9.062 -24.614 1.00 97.31 234 ILE A C 1
ATOM 1860 O O . ILE A 1 234 ? 13.782 8.317 -25.574 1.00 97.31 234 ILE A O 1
ATOM 1864 N N . ASN A 1 235 ? 15.091 9.749 -24.483 1.00 97.06 235 ASN A N 1
ATOM 1865 C CA . ASN A 1 235 ? 16.170 9.663 -25.472 1.00 97.06 235 ASN A CA 1
ATOM 1866 C C . ASN A 1 235 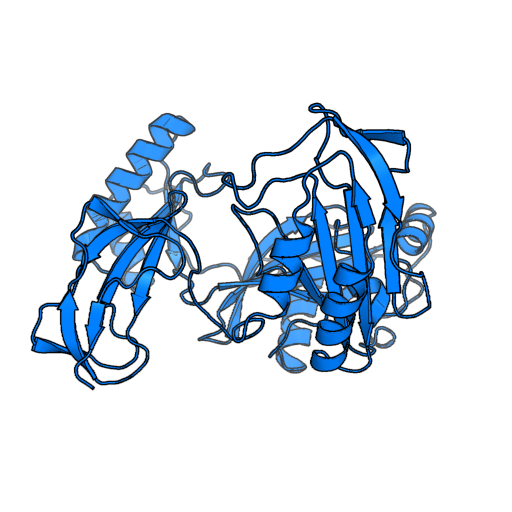? 16.934 8.340 -25.369 1.00 97.06 235 ASN A C 1
ATOM 1868 O O . ASN A 1 235 ? 17.385 7.797 -26.376 1.00 97.06 235 ASN A O 1
ATOM 1872 N N . TYR A 1 236 ? 17.079 7.830 -24.148 1.00 97.38 236 TYR A N 1
ATOM 1873 C CA . TYR A 1 236 ? 17.715 6.552 -23.866 1.00 97.38 236 TYR A CA 1
ATOM 1874 C C . TYR A 1 236 ? 17.125 5.962 -22.590 1.00 97.38 236 TYR A C 1
ATOM 1876 O O . TYR A 1 236 ? 16.964 6.689 -21.609 1.00 97.38 236 TYR A O 1
ATOM 1884 N N . LEU A 1 237 ? 16.845 4.664 -22.617 1.00 96.94 237 LEU A N 1
ATOM 1885 C CA . LEU A 1 237 ? 16.381 3.846 -21.504 1.00 96.94 237 LEU A CA 1
ATOM 1886 C C . LEU A 1 237 ? 17.164 2.530 -21.513 1.00 96.94 237 LEU A C 1
ATOM 1888 O O . LEU A 1 237 ? 17.078 1.759 -22.469 1.00 96.94 237 LEU A O 1
ATOM 1892 N N . SER A 1 238 ? 17.910 2.289 -20.439 1.00 96.75 238 SER A N 1
ATOM 1893 C CA . SER A 1 238 ? 18.450 0.982 -20.070 1.00 96.75 238 SER A CA 1
ATOM 1894 C C . SER A 1 238 ? 17.890 0.612 -18.709 1.00 96.75 238 SER A C 1
ATOM 1896 O O . SER A 1 238 ? 18.040 1.373 -17.750 1.00 96.75 238 SER A O 1
ATOM 1898 N N . GLU A 1 239 ? 17.270 -0.555 -18.640 1.00 96.94 239 GLU A N 1
ATOM 1899 C CA . GLU A 1 239 ? 16.666 -1.103 -17.429 1.00 96.94 239 GLU A CA 1
ATOM 1900 C C . GLU A 1 239 ? 17.636 -2.089 -16.751 1.00 96.94 239 GLU A C 1
ATOM 1902 O O . GLU A 1 239 ? 18.599 -2.537 -17.389 1.00 96.94 239 GLU A O 1
ATOM 1907 N N . PRO A 1 240 ? 17.425 -2.417 -15.465 1.00 97.06 240 PRO A N 1
ATOM 1908 C CA . PRO A 1 240 ? 18.144 -3.492 -14.790 1.00 97.06 240 PRO A CA 1
ATOM 1909 C C . PRO A 1 240 ? 17.934 -4.845 -15.474 1.00 97.06 240 PRO A C 1
ATOM 1911 O O . PRO A 1 240 ? 16.908 -5.083 -16.112 1.00 97.06 240 PRO A O 1
ATOM 1914 N N . GLU A 1 241 ? 18.900 -5.749 -15.319 1.00 96.94 241 GLU A N 1
ATOM 1915 C CA . GLU A 1 241 ? 18.800 -7.100 -15.871 1.00 96.94 241 GLU A CA 1
ATOM 1916 C C . GLU A 1 241 ? 17.702 -7.892 -15.147 1.00 96.94 241 GLU A C 1
ATOM 1918 O O . GLU A 1 241 ? 17.770 -8.124 -13.936 1.00 96.94 241 GLU A O 1
ATOM 1923 N N . VAL A 1 242 ? 16.680 -8.298 -15.902 1.00 97.62 242 VAL A N 1
ATOM 1924 C CA . VAL A 1 242 ? 15.568 -9.105 -15.394 1.00 97.62 242 VAL A CA 1
ATOM 1925 C C . VAL A 1 242 ? 16.047 -10.531 -15.130 1.00 97.62 242 VAL A C 1
ATOM 1927 O O . VAL A 1 242 ? 16.657 -11.168 -15.987 1.00 97.62 242 VAL A O 1
ATOM 1930 N N . CYS A 1 243 ? 15.746 -11.037 -13.940 1.00 96.62 243 CYS A N 1
ATOM 1931 C CA . CYS A 1 243 ? 16.024 -12.407 -13.513 1.00 96.62 243 CYS A CA 1
ATOM 1932 C C . CYS A 1 243 ? 14.992 -12.847 -12.463 1.00 96.62 243 CYS A C 1
ATOM 1934 O O . CYS A 1 243 ? 14.122 -12.067 -12.084 1.00 96.62 243 CYS A O 1
ATOM 1936 N N . ASP A 1 244 ? 15.102 -14.070 -11.944 1.00 94.88 244 ASP A N 1
ATOM 1937 C CA . ASP A 1 244 ? 14.117 -14.653 -11.012 1.00 94.88 244 ASP A CA 1
ATOM 1938 C C . ASP A 1 244 ? 13.811 -13.788 -9.775 1.00 94.88 244 ASP A C 1
ATOM 1940 O O . ASP A 1 244 ? 12.718 -13.857 -9.213 1.00 94.88 244 ASP A O 1
ATOM 1944 N N . ASP A 1 245 ? 14.765 -12.952 -9.357 1.00 97.75 245 ASP A N 1
ATOM 1945 C CA . ASP A 1 245 ? 14.634 -12.087 -8.188 1.00 97.75 245 ASP A CA 1
ATOM 1946 C C . ASP A 1 245 ? 14.510 -10.586 -8.529 1.00 97.75 245 ASP A C 1
ATOM 1948 O O . ASP A 1 245 ? 14.499 -9.754 -7.614 1.00 97.75 245 ASP A O 1
ATOM 1952 N N . VAL A 1 246 ? 14.504 -10.219 -9.814 1.00 98.62 246 VAL A N 1
ATOM 1953 C CA . VAL A 1 246 ? 14.412 -8.833 -10.303 1.00 98.62 246 VAL A CA 1
ATOM 1954 C C . VAL A 1 246 ? 13.440 -8.798 -11.473 1.00 98.62 246 VAL A C 1
ATOM 1956 O O . VAL A 1 246 ? 13.744 -9.289 -12.556 1.00 98.62 246 VAL A O 1
ATOM 1959 N N . ARG A 1 247 ? 12.283 -8.176 -11.267 1.00 98.50 247 ARG A N 1
ATOM 1960 C CA . ARG A 1 247 ? 11.231 -7.999 -12.270 1.00 98.50 247 ARG A CA 1
ATOM 1961 C C . ARG A 1 247 ? 11.084 -6.519 -12.585 1.00 98.50 247 ARG A C 1
ATOM 1963 O O . ARG A 1 247 ? 11.064 -5.677 -11.690 1.00 98.50 247 ARG A O 1
ATOM 1970 N N . VAL A 1 248 ? 10.976 -6.209 -13.869 1.00 98.44 248 VAL A N 1
ATOM 1971 C CA . VAL A 1 248 ? 10.695 -4.861 -14.358 1.00 98.44 248 VAL A CA 1
ATOM 1972 C C . VAL A 1 248 ? 9.416 -4.927 -15.173 1.00 98.44 248 VAL A C 1
ATOM 1974 O O . VAL A 1 248 ? 9.328 -5.698 -16.126 1.00 98.44 248 VAL A O 1
ATOM 1977 N N . GLU A 1 249 ? 8.424 -4.130 -14.789 1.00 97.88 249 GLU A N 1
ATOM 1978 C CA . GLU A 1 249 ? 7.217 -3.933 -15.588 1.00 97.88 249 GLU A CA 1
ATOM 1979 C C . GLU A 1 249 ? 7.214 -2.521 -16.139 1.00 97.88 249 GLU A C 1
ATOM 1981 O O . GLU A 1 249 ? 7.144 -1.557 -15.380 1.00 97.88 249 GLU A O 1
ATOM 1986 N N . THR A 1 250 ? 7.295 -2.399 -17.456 1.00 97.06 250 THR A N 1
ATOM 1987 C CA . THR A 1 250 ? 7.468 -1.118 -18.137 1.00 97.06 250 THR A CA 1
ATOM 1988 C C . THR A 1 250 ? 6.468 -0.983 -19.274 1.00 97.06 250 THR A C 1
ATOM 1990 O O . THR A 1 250 ? 6.154 -1.955 -19.967 1.00 97.06 250 THR A O 1
ATOM 1993 N N . GLY A 1 251 ? 5.948 0.229 -19.451 1.00 95.25 251 GLY A N 1
ATOM 1994 C CA . GLY A 1 251 ? 5.040 0.577 -20.546 1.00 95.25 251 GLY A CA 1
ATOM 1995 C C . GLY A 1 251 ? 5.714 1.359 -21.671 1.00 95.25 251 GLY A C 1
ATOM 1996 O O . GLY A 1 251 ? 5.040 1.730 -22.628 1.00 95.25 251 GLY A O 1
ATOM 1997 N N . VAL A 1 252 ? 7.016 1.640 -21.554 1.00 96.31 252 VAL A N 1
ATOM 1998 C CA . VAL A 1 252 ? 7.741 2.575 -22.425 1.00 96.31 252 VAL A CA 1
ATOM 1999 C C . VAL A 1 252 ? 9.072 2.003 -22.902 1.00 96.31 252 VAL A C 1
ATOM 2001 O O . VAL A 1 252 ? 9.605 1.044 -22.346 1.00 96.31 252 VAL A O 1
ATOM 2004 N N . ARG A 1 253 ?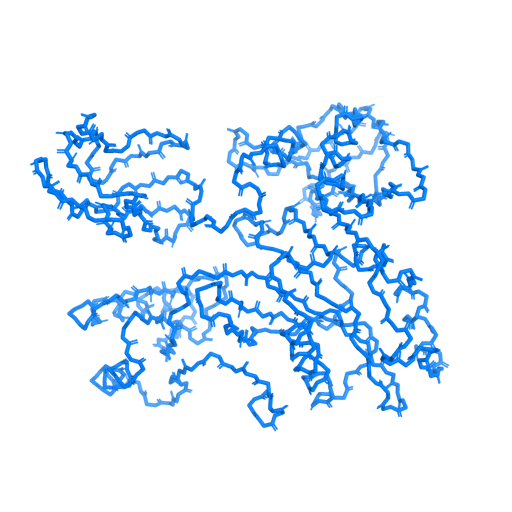 9.626 2.592 -23.962 1.00 96.69 253 ARG A N 1
ATOM 2005 C CA . ARG A 1 253 ? 10.900 2.202 -24.577 1.00 96.69 253 ARG A CA 1
ATOM 2006 C C . ARG A 1 253 ? 11.737 3.430 -24.931 1.00 96.69 253 ARG A C 1
ATOM 2008 O O . ARG A 1 253 ? 11.256 4.561 -24.962 1.00 96.69 253 ARG A O 1
ATOM 2015 N N . SER A 1 254 ? 13.015 3.204 -25.240 1.00 97.06 254 SER A N 1
ATOM 2016 C CA . SER A 1 254 ? 13.866 4.254 -25.817 1.00 97.06 254 SER A CA 1
ATOM 2017 C C . SER A 1 254 ? 13.217 4.826 -27.081 1.00 97.06 254 SER A C 1
ATOM 2019 O O . SER A 1 254 ? 12.925 4.085 -28.016 1.00 97.06 254 SER A O 1
ATOM 2021 N N . GLY A 1 255 ? 13.043 6.144 -27.123 1.00 96.19 255 GLY A N 1
ATOM 2022 C CA . GLY A 1 255 ? 12.420 6.871 -28.225 1.00 96.19 255 GLY A CA 1
ATOM 2023 C C . GLY A 1 255 ? 10.962 7.270 -27.991 1.00 96.19 255 GLY A C 1
ATOM 2024 O O . GLY A 1 255 ? 10.494 8.147 -28.720 1.00 96.19 255 GLY A O 1
ATOM 2025 N N . ASP A 1 256 ? 10.282 6.698 -26.993 1.00 96.88 256 ASP A N 1
ATOM 2026 C CA . ASP A 1 256 ? 8.891 7.034 -26.672 1.00 96.88 256 ASP A CA 1
ATOM 2027 C C . ASP A 1 256 ? 8.762 8.421 -26.025 1.00 96.88 256 ASP A C 1
ATOM 2029 O O . ASP A 1 256 ? 9.731 9.005 -25.530 1.00 96.88 256 ASP A O 1
ATOM 2033 N N . GLU A 1 257 ? 7.540 8.950 -26.022 1.00 95.88 257 GLU A N 1
ATOM 2034 C CA . GLU A 1 257 ? 7.179 10.213 -25.382 1.00 95.88 257 GLU A CA 1
ATOM 2035 C C . GLU A 1 257 ? 6.248 9.965 -24.192 1.00 95.88 257 GLU A C 1
ATOM 2037 O O . GLU A 1 257 ? 5.177 9.374 -24.333 1.00 95.88 257 GLU A O 1
ATOM 2042 N N . VAL A 1 258 ? 6.637 10.461 -23.017 1.00 95.88 258 VAL A N 1
ATOM 2043 C CA . VAL A 1 258 ? 5.759 10.535 -21.847 1.00 95.88 258 VAL A CA 1
ATOM 2044 C C . VAL A 1 258 ? 4.883 11.771 -22.012 1.00 95.88 258 VAL A C 1
ATOM 2046 O O . VAL A 1 258 ? 5.358 12.901 -21.898 1.00 95.88 258 VAL A O 1
ATOM 2049 N N . SER A 1 259 ? 3.608 11.563 -22.336 1.00 93.62 259 SER A N 1
ATOM 2050 C CA . SER A 1 259 ? 2.664 12.655 -22.592 1.00 93.62 259 SER A CA 1
ATOM 2051 C C . SER A 1 259 ? 2.040 13.201 -21.304 1.00 93.62 259 SER A C 1
ATOM 2053 O O . SER A 1 259 ? 1.910 12.484 -20.318 1.00 93.62 259 SER A O 1
ATOM 2055 N N . VAL A 1 260 ? 1.525 14.430 -21.357 1.00 93.94 260 VAL A N 1
ATOM 2056 C CA . VAL A 1 260 ? 0.746 15.043 -20.261 1.00 93.94 260 VAL A CA 1
ATOM 2057 C C . VAL A 1 260 ? -0.642 14.422 -20.047 1.00 93.94 260 VAL A C 1
ATOM 2059 O O . VAL A 1 260 ? -1.314 14.755 -19.076 1.00 93.94 260 VAL A O 1
ATOM 2062 N N . TYR A 1 261 ? -1.107 13.577 -20.972 1.00 94.62 261 TYR A N 1
ATOM 2063 C CA . TYR A 1 261 ? -2.464 13.021 -20.948 1.00 94.62 261 TYR A CA 1
ATOM 2064 C C . TYR A 1 261 ? -2.593 11.756 -20.098 1.00 94.62 261 TYR A C 1
ATOM 2066 O O . TYR A 1 261 ? -3.712 11.341 -19.801 1.00 94.62 261 TYR A O 1
ATOM 2074 N N . TYR A 1 262 ? -1.470 11.141 -19.728 1.00 94.00 262 TYR A N 1
ATOM 2075 C CA . TYR A 1 262 ? -1.432 9.883 -18.992 1.00 94.00 262 TYR A CA 1
ATOM 2076 C C . TYR A 1 262 ? -0.643 10.035 -17.696 1.00 94.00 262 TYR A C 1
ATOM 2078 O O . TYR A 1 262 ? 0.011 11.049 -17.451 1.00 94.00 262 TYR A O 1
ATOM 2086 N N . ASP A 1 263 ? -0.734 9.006 -16.859 1.00 92.94 263 ASP A N 1
ATOM 2087 C CA . ASP A 1 263 ? 0.062 8.907 -15.646 1.00 92.94 263 ASP A CA 1
ATOM 2088 C C . ASP A 1 263 ? 1.574 8.911 -15.985 1.00 92.94 263 ASP A C 1
ATOM 2090 O O . ASP A 1 263 ? 1.979 8.257 -16.951 1.00 92.94 263 ASP A O 1
ATOM 2094 N N . PRO A 1 264 ? 2.417 9.648 -15.235 1.00 93.88 264 PRO A N 1
ATOM 2095 C CA . PRO A 1 264 ? 3.845 9.769 -15.527 1.00 93.88 264 PRO A CA 1
ATOM 2096 C C . PRO A 1 264 ? 4.672 8.528 -15.137 1.00 93.88 264 PRO A C 1
ATOM 2098 O O . PRO A 1 264 ? 5.904 8.593 -15.165 1.00 93.88 264 PRO A O 1
ATOM 2101 N N . MET A 1 265 ? 4.055 7.418 -14.713 1.00 96.50 265 MET A N 1
ATOM 2102 C CA . MET A 1 265 ? 4.766 6.189 -14.361 1.00 96.50 265 MET A CA 1
ATOM 2103 C C . MET A 1 265 ? 5.417 5.567 -15.599 1.00 96.50 265 MET A C 1
ATOM 2105 O O . MET A 1 265 ? 4.764 5.218 -16.577 1.00 96.50 265 MET A O 1
ATOM 2109 N N . ILE A 1 266 ? 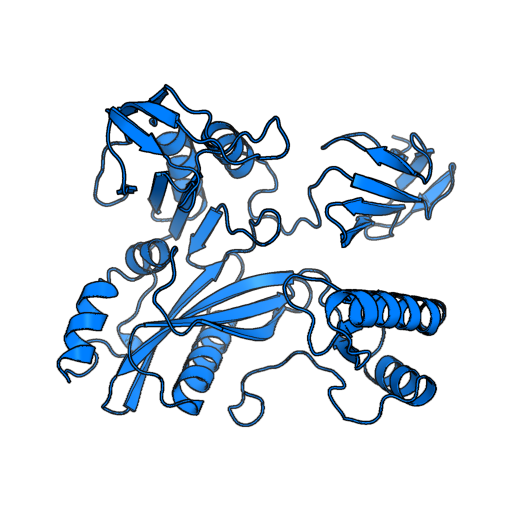6.732 5.404 -15.520 1.00 96.44 266 ILE A N 1
ATOM 2110 C CA . ILE A 1 266 ? 7.586 4.811 -16.551 1.00 96.44 266 ILE A CA 1
ATOM 2111 C C . ILE A 1 266 ? 7.605 3.292 -16.378 1.00 96.44 266 ILE A C 1
ATOM 2113 O O . ILE A 1 266 ? 7.383 2.544 -17.330 1.00 96.44 266 ILE A O 1
ATOM 2117 N N . ALA A 1 267 ? 7.882 2.843 -15.152 1.00 97.88 267 ALA A N 1
ATOM 2118 C CA . ALA A 1 267 ? 8.079 1.437 -14.838 1.00 97.88 267 ALA A CA 1
ATOM 2119 C C . ALA A 1 267 ? 7.825 1.140 -13.356 1.00 97.88 267 ALA A C 1
ATOM 2121 O O . ALA A 1 267 ? 7.840 2.034 -12.506 1.00 97.88 267 ALA A O 1
ATOM 2122 N N . LYS A 1 268 ? 7.672 -0.142 -13.040 1.00 98.56 268 LYS A N 1
ATOM 2123 C CA . LYS A 1 268 ? 7.741 -0.695 -11.689 1.00 98.56 268 LYS A CA 1
ATOM 2124 C C . LYS A 1 268 ? 8.977 -1.574 -11.603 1.00 98.56 268 LYS A C 1
ATOM 2126 O O . LYS A 1 268 ? 9.123 -2.518 -12.381 1.00 98.56 268 LYS A O 1
ATOM 2131 N N . LEU A 1 269 ? 9.870 -1.258 -10.671 1.00 98.75 269 LEU A N 1
ATOM 2132 C CA . LEU A 1 269 ? 11.000 -2.117 -10.335 1.00 98.75 269 LEU A CA 1
ATOM 2133 C C . LEU A 1 269 ? 10.623 -2.957 -9.125 1.00 98.75 269 LEU A C 1
ATOM 2135 O O . LEU A 1 269 ? 10.428 -2.414 -8.043 1.00 98.75 269 LEU A O 1
ATOM 2139 N N . VAL A 1 270 ? 10.597 -4.269 -9.302 1.00 98.81 270 VAL A N 1
ATOM 2140 C CA . VAL A 1 270 ? 10.240 -5.239 -8.274 1.00 98.81 270 VAL A CA 1
ATOM 2141 C C . VAL A 1 270 ? 11.464 -6.094 -7.986 1.00 98.81 270 VAL A C 1
ATOM 2143 O O . VAL A 1 270 ? 12.082 -6.645 -8.896 1.00 98.81 270 VAL A O 1
ATOM 2146 N N . VAL A 1 271 ? 11.837 -6.217 -6.718 1.00 98.81 271 VAL A N 1
ATOM 2147 C CA . VAL A 1 271 ? 12.962 -7.054 -6.298 1.00 98.81 271 VAL A CA 1
ATOM 2148 C C . VAL A 1 271 ? 12.549 -7.979 -5.177 1.00 98.81 271 VAL A C 1
ATOM 2150 O O . VAL A 1 271 ? 11.788 -7.596 -4.294 1.00 98.81 271 VAL A O 1
ATOM 2153 N N . TRP A 1 272 ? 13.127 -9.171 -5.167 1.00 98.81 272 TRP A N 1
ATOM 2154 C CA . TRP A 1 272 ? 12.885 -10.175 -4.145 1.00 98.81 272 TRP A CA 1
ATOM 2155 C C . TRP A 1 272 ? 14.189 -10.670 -3.516 1.00 98.81 272 TRP A C 1
ATOM 2157 O O . TRP A 1 272 ? 15.260 -10.705 -4.138 1.00 98.81 272 TRP A O 1
ATOM 2167 N N . SER A 1 273 ? 14.126 -11.060 -2.247 1.00 98.44 273 SER A N 1
ATOM 2168 C CA . SER A 1 273 ? 15.186 -11.827 -1.598 1.00 98.44 273 SER A CA 1
ATOM 2169 C C . SER A 1 273 ? 14.650 -12.680 -0.451 1.00 98.44 273 SER A C 1
ATOM 2171 O O . SER A 1 273 ? 13.486 -12.600 -0.082 1.00 98.44 273 SER A O 1
ATOM 2173 N N . LYS A 1 274 ? 15.523 -13.487 0.158 1.00 97.06 274 LYS A N 1
ATOM 2174 C CA . LYS A 1 274 ? 15.173 -14.362 1.291 1.00 97.06 274 LYS A CA 1
ATOM 2175 C C . LYS A 1 274 ? 14.794 -13.598 2.559 1.00 97.06 274 LYS A C 1
ATOM 2177 O O . LYS A 1 274 ? 14.107 -14.148 3.410 1.00 97.06 274 LYS A O 1
ATOM 2182 N N . ASP A 1 275 ? 15.275 -12.369 2.699 1.00 94.44 275 ASP A N 1
ATOM 2183 C CA . ASP A 1 275 ? 14.997 -11.501 3.835 1.00 94.44 275 ASP A CA 1
ATOM 2184 C C . ASP A 1 275 ? 14.899 -10.040 3.386 1.00 94.44 275 ASP A C 1
ATOM 2186 O O . ASP A 1 275 ? 15.422 -9.648 2.334 1.00 94.44 275 ASP A O 1
ATOM 2190 N N . ARG A 1 276 ? 14.216 -9.239 4.207 1.00 94.56 276 ARG A N 1
ATOM 2191 C CA . ARG A 1 276 ? 13.938 -7.824 3.950 1.00 94.56 276 ARG A CA 1
ATOM 2192 C C . ARG A 1 276 ? 15.203 -7.002 3.716 1.00 94.56 276 ARG A C 1
ATOM 2194 O O . ARG A 1 276 ? 15.238 -6.180 2.807 1.00 94.56 276 ARG A O 1
ATOM 2201 N N . GLU A 1 277 ? 16.250 -7.213 4.512 1.00 92.44 277 GLU A N 1
ATOM 2202 C CA . GLU A 1 277 ? 17.483 -6.423 4.419 1.00 92.44 277 GLU A CA 1
ATOM 2203 C C . GLU A 1 277 ? 18.187 -6.645 3.074 1.00 92.44 277 GLU A C 1
ATOM 2205 O O . GLU A 1 277 ? 18.608 -5.689 2.415 1.00 92.44 277 GLU A O 1
ATOM 2210 N N . LYS A 1 278 ? 18.281 -7.902 2.626 1.00 96.25 278 LYS A N 1
ATOM 2211 C CA . LYS A 1 278 ? 18.839 -8.231 1.311 1.00 96.25 278 LYS A CA 1
ATOM 2212 C C . LYS A 1 278 ? 17.962 -7.727 0.173 1.00 96.25 278 LYS A C 1
ATOM 2214 O O . LYS A 1 278 ? 18.512 -7.236 -0.812 1.00 96.25 278 LYS A O 1
ATOM 2219 N N . ALA A 1 279 ? 16.638 -7.818 0.298 1.00 97.50 279 ALA A N 1
ATOM 2220 C CA . ALA A 1 279 ? 15.715 -7.289 -0.704 1.00 97.50 279 ALA A CA 1
ATOM 2221 C C . ALA A 1 279 ? 15.865 -5.763 -0.842 1.00 97.50 279 ALA A C 1
ATOM 2223 O O . ALA A 1 279 ? 15.981 -5.261 -1.955 1.00 97.50 279 ALA A O 1
ATOM 2224 N N . LEU A 1 280 ? 16.003 -5.034 0.269 1.00 94.88 280 LEU A N 1
ATOM 2225 C CA . LEU A 1 280 ? 16.228 -3.587 0.263 1.00 94.88 280 LEU A CA 1
ATOM 2226 C C . LEU A 1 280 ? 17.580 -3.197 -0.355 1.00 94.88 280 LEU A C 1
ATOM 2228 O O . LEU A 1 280 ? 17.654 -2.297 -1.191 1.00 94.88 280 LEU A O 1
ATOM 2232 N N . LYS A 1 281 ? 18.661 -3.902 0.006 1.00 95.50 281 LYS A N 1
ATOM 2233 C CA . LYS A 1 281 ? 19.983 -3.711 -0.621 1.00 95.50 281 LYS A CA 1
ATOM 2234 C C . LYS A 1 281 ? 19.932 -3.971 -2.126 1.00 95.50 281 LYS A C 1
ATOM 2236 O O . LYS A 1 281 ? 20.548 -3.235 -2.896 1.00 95.50 281 LYS A O 1
ATOM 2241 N N . LYS A 1 282 ? 19.188 -5.001 -2.540 1.00 98.12 282 LYS A N 1
ATOM 2242 C CA . LYS A 1 282 ? 18.951 -5.313 -3.951 1.00 98.12 282 LYS A CA 1
ATOM 2243 C C . LYS A 1 282 ? 18.168 -4.192 -4.634 1.00 98.12 282 LYS A C 1
ATOM 2245 O O . LYS A 1 282 ? 18.600 -3.759 -5.691 1.00 98.12 282 LYS A O 1
ATOM 2250 N N . LEU A 1 283 ? 17.119 -3.648 -4.011 1.00 98.12 283 LEU A N 1
ATOM 2251 C CA . LEU A 1 283 ? 16.353 -2.522 -4.561 1.00 98.12 283 LEU A CA 1
ATOM 2252 C C . LEU A 1 283 ? 17.265 -1.332 -4.870 1.00 98.12 283 LEU A C 1
ATOM 2254 O O . LEU A 1 283 ? 17.253 -0.818 -5.982 1.00 98.12 283 LEU A O 1
ATOM 2258 N N . ILE A 1 284 ? 18.103 -0.931 -3.910 1.00 96.44 284 ILE A N 1
ATOM 2259 C CA . ILE A 1 284 ? 19.044 0.189 -4.075 1.00 96.44 284 ILE A CA 1
ATOM 2260 C C . ILE A 1 284 ? 20.024 -0.080 -5.223 1.00 96.44 284 ILE A C 1
ATOM 2262 O O . ILE A 1 284 ? 20.287 0.807 -6.038 1.00 96.44 284 ILE A O 1
ATOM 2266 N N . LYS A 1 285 ? 20.559 -1.304 -5.295 1.00 97.81 285 LYS A N 1
ATOM 2267 C CA . LYS A 1 285 ? 21.475 -1.719 -6.360 1.00 97.81 285 LYS A CA 1
ATOM 2268 C C . LYS A 1 285 ? 20.794 -1.659 -7.729 1.00 97.81 285 LYS A C 1
ATOM 2270 O O . LYS A 1 285 ? 21.346 -1.052 -8.641 1.00 97.81 285 LYS A O 1
ATOM 2275 N N . GLU A 1 286 ? 19.611 -2.244 -7.876 1.00 98.50 286 GLU A N 1
ATOM 2276 C CA . GLU A 1 286 ? 18.930 -2.302 -9.170 1.00 98.50 286 GLU A CA 1
ATOM 2277 C C . GLU A 1 286 ? 18.380 -0.929 -9.593 1.00 98.50 286 GLU A C 1
ATOM 2279 O O . GLU A 1 286 ? 18.457 -0.583 -10.766 1.00 98.50 286 GLU A O 1
ATOM 2284 N N . LEU A 1 287 ? 17.982 -0.059 -8.657 1.00 98.06 287 LEU A N 1
ATOM 2285 C CA . LEU A 1 287 ? 17.704 1.351 -8.967 1.00 98.06 287 LEU A CA 1
ATOM 2286 C C . LEU A 1 287 ? 18.921 2.059 -9.584 1.00 98.06 287 LEU A C 1
ATOM 2288 O O . LEU A 1 287 ? 18.763 2.841 -10.518 1.00 98.06 287 LEU A O 1
ATOM 2292 N N . SER A 1 288 ? 20.138 1.761 -9.113 1.00 97.25 288 SER A N 1
ATOM 2293 C CA . SER A 1 288 ? 21.367 2.358 -9.661 1.00 97.25 288 SER A CA 1
ATOM 2294 C C . SER A 1 288 ? 21.734 1.863 -11.067 1.00 97.25 288 SER A C 1
ATOM 2296 O O . SER A 1 288 ? 22.537 2.500 -11.749 1.00 97.25 288 SER A O 1
ATOM 2298 N N . ASN A 1 289 ? 21.140 0.749 -11.510 1.00 97.62 289 ASN A N 1
ATOM 2299 C CA . ASN A 1 289 ? 21.370 0.175 -12.835 1.00 97.62 289 ASN A CA 1
ATOM 2300 C C . ASN A 1 289 ? 20.498 0.814 -13.926 1.00 97.62 289 ASN A C 1
ATOM 2302 O O . ASN A 1 289 ? 20.807 0.658 -15.110 1.00 97.62 289 ASN A O 1
ATOM 2306 N N . TYR A 1 290 ? 19.459 1.571 -13.556 1.00 97.56 290 TYR A N 1
ATOM 2307 C CA . TYR A 1 290 ? 18.679 2.342 -14.520 1.00 97.56 290 TYR A CA 1
ATOM 2308 C C . TYR A 1 290 ? 19.508 3.462 -15.148 1.00 97.56 290 TYR A C 1
ATOM 2310 O O . TYR A 1 290 ? 20.185 4.235 -14.468 1.00 97.56 290 TYR A O 1
ATOM 2318 N N . LYS A 1 291 ? 19.386 3.608 -16.467 1.00 96.44 291 LYS A N 1
ATOM 2319 C CA . LYS A 1 291 ? 19.942 4.741 -17.213 1.00 96.44 291 LYS A CA 1
ATOM 2320 C C . LYS A 1 291 ? 18.843 5.329 -18.077 1.00 96.44 291 LYS A C 1
ATOM 2322 O O . LYS A 1 291 ? 18.495 4.752 -19.103 1.00 96.44 291 LYS A O 1
ATOM 2327 N N . ILE A 1 292 ? 18.311 6.470 -17.653 1.00 96.12 292 ILE A N 1
ATOM 2328 C CA . ILE A 1 292 ? 17.246 7.187 -18.357 1.00 96.12 292 ILE A CA 1
ATOM 2329 C C . ILE A 1 292 ? 17.754 8.585 -18.697 1.00 96.12 292 ILE A C 1
ATOM 2331 O O . ILE A 1 292 ? 18.273 9.283 -17.829 1.00 96.12 292 ILE A O 1
ATOM 2335 N N . THR A 1 293 ? 17.634 8.991 -19.960 1.00 96.19 293 THR A N 1
ATOM 2336 C CA . THR A 1 293 ? 17.969 10.353 -20.405 1.00 96.19 293 THR A CA 1
ATOM 2337 C C . THR A 1 293 ? 16.830 10.955 -21.223 1.00 96.19 293 THR A C 1
ATOM 2339 O O . THR A 1 293 ? 16.033 10.232 -21.818 1.00 96.19 293 THR A O 1
ATOM 2342 N N . GLY A 1 294 ? 16.761 12.287 -21.268 1.00 93.44 294 GLY A N 1
ATOM 2343 C CA . GLY A 1 294 ? 15.682 13.037 -21.926 1.00 93.44 294 GLY A CA 1
ATOM 2344 C C . GLY A 1 294 ? 14.540 13.443 -20.988 1.00 93.44 294 GLY A C 1
ATOM 2345 O O . GLY A 1 294 ? 13.848 14.412 -21.275 1.00 93.44 294 GLY A O 1
ATOM 2346 N N . LEU A 1 295 ? 14.416 12.786 -19.830 1.00 92.38 295 LEU A N 1
ATOM 2347 C CA . LEU A 1 295 ? 13.446 13.101 -18.780 1.00 92.38 295 LEU A CA 1
ATOM 2348 C C . LEU A 1 295 ? 14.110 13.095 -17.401 1.00 92.38 295 LEU A C 1
ATOM 2350 O O . LEU A 1 295 ? 14.997 12.279 -17.138 1.00 92.38 295 LEU A O 1
ATOM 2354 N N . THR A 1 296 ? 13.640 13.969 -16.512 1.00 94.75 296 THR A N 1
ATOM 2355 C CA . THR A 1 296 ? 13.922 13.860 -15.075 1.00 94.75 296 THR A CA 1
ATOM 2356 C C . THR A 1 296 ? 13.051 12.755 -14.484 1.00 94.75 296 THR A C 1
ATOM 2358 O O . THR A 1 296 ? 11.888 12.610 -14.860 1.00 94.75 296 THR A O 1
ATOM 2361 N N . THR A 1 297 ? 13.622 11.963 -13.577 1.00 96.56 297 THR A N 1
ATOM 2362 C CA . THR A 1 297 ? 12.918 10.862 -12.912 1.00 96.56 297 THR A CA 1
ATOM 2363 C C . THR A 1 297 ? 13.110 10.907 -11.404 1.00 96.56 297 THR A C 1
ATOM 2365 O O . THR A 1 297 ? 14.065 11.496 -10.888 1.00 96.56 297 THR A O 1
ATOM 2368 N N . ASN A 1 298 ? 12.232 10.214 -10.681 1.00 95.31 298 ASN A N 1
ATOM 2369 C CA . ASN A 1 298 ? 12.310 10.089 -9.228 1.00 95.31 298 ASN A CA 1
ATOM 2370 C C . ASN A 1 298 ? 13.358 9.066 -8.729 1.00 95.31 298 ASN A C 1
ATOM 2372 O O . ASN A 1 298 ? 13.504 8.907 -7.517 1.00 95.31 298 ASN A O 1
ATOM 2376 N N . ILE A 1 299 ? 14.120 8.397 -9.607 1.00 96.62 299 ILE A N 1
ATOM 2377 C CA . ILE A 1 299 ? 15.081 7.334 -9.238 1.00 96.62 299 ILE A CA 1
ATOM 2378 C C . ILE A 1 299 ? 16.086 7.773 -8.157 1.00 96.62 299 ILE A C 1
ATOM 2380 O O . ILE A 1 299 ? 16.222 7.058 -7.159 1.00 96.62 299 ILE A O 1
ATOM 2384 N N . PRO A 1 300 ? 16.757 8.942 -8.259 1.00 92.62 300 PRO A N 1
ATOM 2385 C CA . PRO A 1 300 ? 17.693 9.371 -7.218 1.00 92.62 300 PRO A CA 1
ATOM 2386 C C . PRO A 1 300 ? 17.015 9.546 -5.852 1.00 92.62 300 PRO A C 1
ATOM 2388 O O . PRO A 1 300 ? 17.598 9.225 -4.814 1.00 92.62 300 PRO A O 1
ATOM 2391 N N . PHE A 1 301 ? 15.762 10.012 -5.849 1.00 90.56 301 PHE A N 1
ATOM 2392 C CA . PHE A 1 301 ? 14.962 10.136 -4.635 1.00 90.56 301 PHE A CA 1
ATOM 2393 C C . PHE A 1 301 ? 14.613 8.764 -4.047 1.00 90.56 301 PHE A C 1
ATOM 2395 O O . PHE A 1 301 ? 14.770 8.577 -2.841 1.00 90.56 301 PHE A O 1
ATOM 2402 N N . LEU A 1 302 ? 14.212 7.794 -4.876 1.00 91.81 302 LEU A N 1
ATOM 2403 C CA . LEU A 1 302 ? 13.933 6.419 -4.445 1.00 91.81 302 LEU A CA 1
ATOM 2404 C C . LEU A 1 302 ? 15.159 5.771 -3.791 1.00 91.81 302 LEU A C 1
ATOM 2406 O O . LEU A 1 302 ? 15.048 5.189 -2.715 1.00 91.81 302 LEU A O 1
ATOM 2410 N N . MET A 1 303 ? 16.345 5.934 -4.386 1.00 89.56 303 MET A N 1
ATOM 2411 C CA . MET A 1 303 ? 17.599 5.429 -3.814 1.00 89.56 303 MET A CA 1
ATOM 2412 C C . MET A 1 303 ? 17.911 6.070 -2.459 1.00 89.56 303 MET A C 1
ATOM 2414 O O . MET A 1 303 ? 18.286 5.372 -1.513 1.00 89.56 303 MET A O 1
ATOM 2418 N N . GLN A 1 304 ? 17.745 7.393 -2.347 1.00 86.94 304 GLN A N 1
ATOM 2419 C CA . GLN A 1 304 ? 17.948 8.114 -1.090 1.00 86.94 304 GLN A CA 1
ATOM 2420 C C . GLN A 1 304 ? 16.958 7.652 -0.014 1.00 86.94 304 GLN A C 1
ATOM 2422 O O . GLN A 1 304 ? 17.344 7.496 1.145 1.00 86.94 304 GLN A O 1
ATOM 2427 N N . LEU A 1 305 ? 15.699 7.434 -0.395 1.00 83.75 305 LEU A N 1
ATOM 2428 C CA . LEU A 1 305 ? 14.632 6.984 0.489 1.00 83.75 305 LEU A CA 1
ATOM 2429 C C . LEU A 1 305 ? 14.895 5.565 1.000 1.00 83.75 305 LEU A C 1
ATOM 2431 O O . LEU A 1 305 ? 14.909 5.360 2.209 1.00 83.75 305 LEU A O 1
ATOM 2435 N N . ALA A 1 306 ? 15.194 4.626 0.102 1.00 85.50 306 ALA A N 1
ATOM 2436 C CA . ALA A 1 306 ? 15.521 3.240 0.435 1.00 85.50 306 ALA A CA 1
ATOM 2437 C C . ALA A 1 306 ? 16.799 3.115 1.287 1.00 85.50 306 ALA A C 1
AT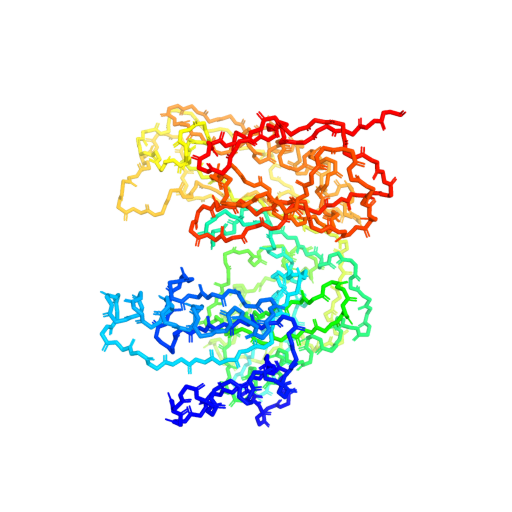OM 2439 O O . ALA A 1 306 ? 16.903 2.234 2.135 1.00 85.50 306 ALA A O 1
ATOM 2440 N N . SER A 1 307 ? 17.764 4.022 1.102 1.00 83.31 307 SER A N 1
ATOM 2441 C CA . SER A 1 307 ? 19.010 4.064 1.887 1.00 83.31 307 SER A CA 1
ATOM 2442 C C . SER A 1 307 ? 18.872 4.821 3.213 1.00 83.31 307 SER A C 1
ATOM 2444 O O . SER A 1 307 ? 19.832 4.927 3.981 1.00 83.31 307 SER A O 1
ATOM 2446 N N . HIS A 1 308 ? 17.712 5.421 3.479 1.00 80.06 308 HIS A N 1
ATOM 2447 C CA . HIS A 1 308 ? 17.518 6.239 4.661 1.00 80.06 308 HIS A CA 1
ATOM 2448 C C . HIS A 1 308 ? 17.511 5.360 5.917 1.00 80.06 308 HIS A C 1
ATOM 2450 O O . HIS A 1 308 ? 16.821 4.350 5.966 1.00 80.06 308 HIS A O 1
ATOM 2456 N N . LYS A 1 309 ? 18.219 5.764 6.984 1.00 71.62 309 LYS A N 1
ATOM 2457 C CA . LYS A 1 309 ? 18.333 4.965 8.229 1.00 71.62 309 LYS A CA 1
ATOM 2458 C C . LYS A 1 309 ? 16.986 4.567 8.837 1.00 71.62 309 LYS A C 1
ATOM 2460 O O . LYS A 1 309 ? 16.889 3.549 9.498 1.00 71.62 309 LYS A O 1
ATOM 2465 N N . LYS A 1 310 ? 15.974 5.402 8.606 1.00 67.50 310 LYS A N 1
ATOM 2466 C CA . LYS A 1 310 ? 14.609 5.237 9.113 1.00 67.50 310 LYS A CA 1
ATOM 2467 C C . LYS A 1 310 ? 13.703 4.428 8.177 1.00 67.50 310 LYS A C 1
ATOM 2469 O O . LYS A 1 310 ? 12.502 4.363 8.404 1.00 67.50 310 LYS A O 1
ATOM 2474 N N . PHE A 1 311 ? 14.233 3.896 7.077 1.00 64.69 311 PHE A N 1
ATOM 2475 C CA . PHE A 1 311 ? 13.455 3.136 6.109 1.00 64.69 311 PHE A CA 1
ATOM 2476 C C . PHE A 1 311 ? 13.014 1.801 6.731 1.00 64.69 311 PHE A C 1
ATOM 2478 O O . PHE A 1 311 ? 13.811 0.880 6.919 1.00 64.69 311 PHE A O 1
ATOM 2485 N N . GLY A 1 312 ? 11.731 1.705 7.081 1.00 51.72 312 GLY A N 1
ATOM 2486 C CA . GLY A 1 312 ? 11.184 0.579 7.844 1.00 51.72 312 GLY A CA 1
ATOM 2487 C C . GLY A 1 312 ? 11.297 0.699 9.365 1.00 51.72 312 GLY A C 1
ATOM 2488 O O . GLY A 1 312 ? 11.033 -0.281 10.051 1.00 51.72 312 GLY A O 1
ATOM 2489 N N . GLU A 1 313 ? 11.677 1.863 9.898 1.00 46.91 313 GLU A N 1
ATOM 2490 C CA . GLU A 1 313 ? 11.427 2.205 11.302 1.00 46.91 313 GLU A CA 1
ATOM 2491 C C . GLU A 1 313 ? 10.164 3.074 11.370 1.00 46.91 313 GLU A C 1
ATOM 2493 O O . GLU A 1 313 ? 9.982 3.952 10.524 1.00 46.91 313 GLU A O 1
ATOM 2498 N N . ASP A 1 314 ? 9.309 2.852 12.376 1.00 40.34 314 ASP A N 1
ATOM 2499 C CA . ASP A 1 314 ? 8.105 3.655 12.637 1.00 40.34 314 ASP A CA 1
ATOM 2500 C C . ASP A 1 314 ? 8.478 5.117 12.877 1.00 40.34 314 ASP A C 1
ATOM 2502 O O . ASP A 1 314 ? 8.734 5.534 14.014 1.00 40.34 314 ASP A O 1
ATOM 2506 N N . ILE A 1 315 ? 8.547 5.912 11.807 1.00 35.84 315 ILE A N 1
ATOM 2507 C CA . ILE A 1 315 ? 8.895 7.321 11.918 1.00 35.84 315 ILE A CA 1
ATOM 2508 C C . ILE A 1 315 ? 7.844 8.205 11.265 1.00 35.84 315 ILE A C 1
ATOM 2510 O O . ILE A 1 315 ? 7.685 8.300 10.053 1.00 35.84 315 ILE A O 1
ATOM 2514 N N . VAL A 1 316 ? 7.184 8.892 12.191 1.00 35.78 316 VAL A N 1
ATOM 2515 C CA . VAL A 1 316 ? 6.240 9.991 12.067 1.00 35.78 316 VAL A CA 1
ATOM 2516 C C . VAL A 1 316 ? 6.819 11.125 11.208 1.00 35.78 316 VAL A C 1
ATOM 2518 O O . VAL A 1 316 ? 7.962 11.537 11.396 1.00 35.78 316 VAL A O 1
ATOM 2521 N N . SER A 1 317 ? 5.977 11.581 10.279 1.00 30.19 317 SER A N 1
ATOM 2522 C CA . SER A 1 317 ? 6.060 12.689 9.312 1.00 30.19 317 SER A CA 1
ATOM 2523 C C . SER A 1 317 ? 7.426 13.228 8.825 1.00 30.19 317 SER A C 1
ATOM 2525 O O . SER A 1 317 ? 8.166 13.845 9.595 1.00 30.19 317 SER A O 1
ATOM 2527 N N . PRO A 1 318 ? 7.710 13.140 7.504 1.00 34.31 318 PRO A N 1
ATOM 2528 C CA . PRO A 1 318 ? 9.024 13.443 6.932 1.00 34.31 318 PRO A CA 1
ATOM 2529 C C . PRO A 1 318 ? 9.127 14.666 5.973 1.00 34.31 318 PRO A C 1
ATOM 2531 O O . PRO A 1 318 ? 10.040 14.670 5.140 1.00 34.31 318 PRO A O 1
ATOM 2534 N N . MET A 1 319 ? 8.247 15.685 5.998 1.00 40.97 319 MET A N 1
ATOM 2535 C CA . MET A 1 319 ? 8.147 16.672 4.884 1.00 40.97 319 MET A CA 1
ATOM 2536 C C . MET A 1 319 ? 8.416 18.162 5.225 1.00 40.97 319 MET A C 1
ATOM 2538 O O . MET A 1 319 ? 8.171 18.570 6.359 1.00 40.97 319 MET A O 1
ATOM 2542 N N . PRO A 1 320 ? 8.913 18.983 4.257 1.00 41.91 320 PRO A N 1
ATOM 2543 C CA . PRO A 1 320 ? 8.998 20.442 4.396 1.00 41.91 320 PRO A CA 1
ATOM 2544 C C . PRO A 1 320 ? 7.617 21.058 4.602 1.00 41.91 320 PRO A C 1
ATOM 2546 O O . PRO A 1 320 ? 6.659 20.661 3.938 1.00 41.91 320 PRO A O 1
ATOM 2549 N N . GLY A 1 321 ? 7.529 22.061 5.467 1.00 60.00 321 GLY A N 1
ATOM 2550 C CA . GLY A 1 321 ? 6.263 22.698 5.801 1.00 60.00 321 GLY A CA 1
ATOM 2551 C C . GLY A 1 321 ? 6.429 24.078 6.412 1.00 60.00 321 GLY A C 1
ATOM 2552 O O . GLY A 1 321 ? 7.527 24.628 6.460 1.00 60.00 321 GLY A O 1
ATOM 2553 N N . VAL A 1 322 ? 5.320 24.631 6.880 1.00 60.50 322 VAL A N 1
ATOM 2554 C CA . VAL A 1 322 ? 5.255 25.886 7.626 1.00 60.50 322 VAL A CA 1
ATOM 2555 C C . VAL A 1 322 ? 5.126 25.541 9.098 1.00 60.50 322 VAL A C 1
ATOM 2557 O O . VAL A 1 322 ? 4.270 24.741 9.467 1.00 60.50 322 VAL A O 1
ATOM 2560 N N . VAL A 1 323 ? 5.959 26.127 9.949 1.00 67.44 323 VAL A N 1
ATOM 2561 C CA . VAL A 1 323 ? 5.810 25.986 11.400 1.00 67.44 323 VAL A CA 1
ATOM 2562 C C . VAL A 1 323 ? 4.493 26.645 11.798 1.00 67.44 323 VAL A C 1
ATOM 2564 O O . VAL A 1 323 ? 4.359 27.856 11.691 1.00 67.44 323 VAL A O 1
ATOM 2567 N N . GLU A 1 324 ? 3.502 25.881 12.237 1.00 74.69 324 GLU A N 1
ATOM 2568 C CA . GLU A 1 324 ? 2.216 26.438 12.659 1.00 74.69 324 GLU A CA 1
ATOM 2569 C C . GLU A 1 324 ? 2.262 26.899 14.112 1.00 74.69 324 GLU A C 1
ATOM 2571 O O . GLU A 1 324 ? 1.869 28.023 14.419 1.00 74.69 324 GLU A O 1
ATOM 2576 N N . LYS A 1 325 ? 2.785 26.060 15.011 1.00 77.50 325 LYS A N 1
ATOM 2577 C CA . LYS A 1 325 ? 2.903 26.375 16.441 1.00 77.50 325 LYS A CA 1
ATOM 2578 C C . LYS A 1 325 ? 4.182 25.789 17.021 1.00 77.50 325 LYS A C 1
ATOM 2580 O O . LYS A 1 325 ? 4.605 24.703 16.636 1.00 77.50 325 LYS A O 1
ATOM 2585 N N . ILE A 1 326 ? 4.762 26.482 17.993 1.00 81.31 326 ILE A N 1
ATOM 2586 C CA . ILE A 1 326 ? 5.838 25.964 18.843 1.00 81.31 326 ILE A CA 1
ATOM 2587 C C . ILE A 1 326 ? 5.263 25.849 20.249 1.00 81.31 326 ILE A C 1
ATOM 2589 O O . ILE A 1 326 ? 4.682 26.807 20.752 1.00 81.31 326 ILE A O 1
ATOM 2593 N N . LEU A 1 327 ? 5.358 24.657 20.833 1.00 82.75 327 LEU A N 1
ATOM 2594 C CA . LEU A 1 327 ? 4.671 24.282 22.074 1.00 82.75 327 LEU A CA 1
ATOM 2595 C C . LEU A 1 327 ? 5.612 24.234 23.285 1.00 82.75 327 LEU A C 1
ATOM 2597 O O . LEU A 1 327 ? 5.190 23.870 24.377 1.00 82.75 327 LEU A O 1
ATOM 2601 N N . VAL A 1 328 ? 6.881 24.596 23.091 1.00 84.06 328 VAL A N 1
ATOM 2602 C CA . VAL A 1 328 ? 7.920 24.577 24.125 1.00 84.06 328 VAL A CA 1
ATOM 2603 C C . VAL A 1 328 ? 8.653 25.909 24.196 1.00 84.06 328 VAL A C 1
ATOM 2605 O O . VAL A 1 328 ? 8.653 26.678 23.235 1.00 84.06 328 VAL A O 1
ATOM 2608 N N . GLN A 1 329 ? 9.286 26.175 25.336 1.00 87.00 329 GLN A N 1
ATOM 2609 C CA . GLN A 1 329 ? 10.085 27.376 25.589 1.00 87.00 329 GLN A CA 1
ATOM 2610 C C . GLN A 1 329 ? 11.575 27.037 25.734 1.00 87.00 329 GLN A C 1
ATOM 2612 O O . GLN A 1 329 ? 11.937 25.920 26.107 1.00 87.00 329 GLN A O 1
ATOM 2617 N N . GLU A 1 330 ? 12.452 28.005 25.460 1.00 87.31 330 GLU A N 1
ATOM 2618 C CA . GLU A 1 330 ? 13.887 27.864 25.744 1.00 87.31 330 GLU A CA 1
ATOM 2619 C C . GLU A 1 330 ? 14.108 27.632 27.248 1.00 87.31 330 GLU A C 1
ATOM 2621 O O . GLU A 1 330 ? 13.507 28.303 28.087 1.00 87.31 330 GLU A O 1
ATOM 2626 N N . GLY A 1 331 ? 14.931 26.642 27.600 1.00 84.19 331 GLY A N 1
ATOM 2627 C CA . GLY A 1 331 ? 15.151 26.202 28.981 1.00 84.19 331 GLY A CA 1
ATOM 2628 C C . GLY A 1 331 ? 14.121 25.200 29.527 1.00 84.19 331 GLY A C 1
ATOM 2629 O O . GLY A 1 331 ? 14.301 24.697 30.637 1.00 84.19 331 GLY A O 1
ATOM 2630 N N . GLN A 1 332 ? 13.067 24.857 28.776 1.00 87.06 332 GLN A N 1
ATOM 2631 C CA . GLN A 1 332 ? 12.080 23.857 29.196 1.00 87.06 332 GLN A CA 1
ATOM 2632 C C . GLN A 1 332 ? 12.667 22.438 29.143 1.00 87.06 332 GLN A C 1
ATOM 2634 O O . GLN A 1 332 ? 13.269 22.031 28.147 1.00 87.06 332 GLN A O 1
ATOM 2639 N N . SER A 1 333 ? 12.465 21.662 30.213 1.00 86.81 333 SER A N 1
ATOM 2640 C CA . SER A 1 333 ? 12.734 20.218 30.214 1.00 86.81 333 SER A CA 1
ATOM 2641 C C . SER A 1 333 ? 11.579 19.482 29.543 1.00 86.81 333 SER A C 1
ATOM 2643 O O . SER A 1 333 ? 10.436 19.651 29.958 1.00 86.81 333 SER A O 1
ATOM 2645 N N . VAL A 1 334 ? 11.881 18.661 28.539 1.00 85.50 334 VAL A N 1
ATOM 2646 C CA . VAL A 1 334 ? 10.902 17.889 27.762 1.00 85.50 334 VAL A CA 1
ATOM 2647 C C . VAL A 1 334 ? 11.188 16.395 27.874 1.00 85.50 334 VAL A C 1
ATOM 2649 O O . VAL A 1 334 ? 12.349 15.975 27.872 1.00 85.50 334 VAL A O 1
ATOM 2652 N N . LYS A 1 335 ? 10.139 15.577 27.957 1.00 86.00 335 LYS A N 1
ATOM 2653 C CA . LYS A 1 335 ? 10.241 14.111 28.003 1.00 86.00 335 LYS A CA 1
ATOM 2654 C C . LYS A 1 335 ? 10.206 13.492 26.608 1.00 86.00 335 LYS A C 1
ATOM 2656 O O . LYS A 1 335 ? 9.680 14.065 25.653 1.00 86.00 335 LYS A O 1
ATOM 2661 N N . LYS A 1 336 ? 10.723 12.271 26.474 1.00 78.69 336 LYS A N 1
ATOM 2662 C CA . LYS A 1 336 ? 10.579 11.457 25.262 1.00 78.69 336 LYS A CA 1
ATOM 2663 C C . LYS A 1 336 ? 9.099 11.331 24.884 1.00 78.69 336 LYS A C 1
ATOM 2665 O O . LYS A 1 336 ? 8.289 10.857 25.673 1.00 78.69 336 LYS A O 1
ATOM 2670 N N . GLY A 1 337 ? 8.768 11.701 23.650 1.00 69.75 337 GLY A N 1
ATOM 2671 C CA . GLY A 1 337 ? 7.404 11.684 23.119 1.00 69.75 337 GLY A CA 1
ATOM 2672 C C . GLY A 1 337 ? 6.610 12.975 23.340 1.00 69.75 337 GLY A C 1
ATOM 2673 O O . GLY A 1 337 ? 5.532 13.099 22.765 1.00 69.75 337 GLY A O 1
ATOM 2674 N N . GLU A 1 338 ? 7.135 13.940 24.098 1.00 81.19 338 GLU A N 1
ATOM 2675 C CA . GLU A 1 338 ? 6.501 15.247 24.299 1.00 81.19 338 GLU A CA 1
ATOM 2676 C C . GLU A 1 338 ? 6.553 16.080 23.013 1.00 81.19 338 GLU A C 1
ATOM 2678 O O . GLU A 1 338 ? 7.575 16.110 22.318 1.00 81.19 338 GLU A O 1
ATOM 2683 N N . THR A 1 339 ? 5.439 16.722 22.660 1.00 81.06 339 THR A N 1
ATOM 2684 C CA . THR A 1 339 ? 5.328 17.506 21.425 1.00 81.06 339 THR A CA 1
ATOM 2685 C C . THR A 1 339 ? 6.031 18.849 21.575 1.00 81.06 339 THR A C 1
ATOM 2687 O O . THR A 1 339 ? 5.749 19.619 22.483 1.00 81.06 339 THR A O 1
ATOM 2690 N N . LEU A 1 340 ? 6.919 19.143 20.634 1.00 81.81 340 LEU A N 1
ATOM 2691 C CA . LEU A 1 340 ? 7.748 20.340 20.597 1.00 81.81 340 LEU A CA 1
ATOM 2692 C C . LEU A 1 340 ? 7.150 21.421 19.694 1.00 81.81 340 LEU A C 1
ATOM 2694 O O . LEU A 1 340 ? 7.178 22.604 20.022 1.00 81.81 340 LEU A O 1
ATOM 2698 N N . ALA A 1 341 ? 6.626 21.020 18.537 1.00 78.81 341 ALA A N 1
ATOM 2699 C CA . ALA A 1 341 ? 6.072 21.932 17.545 1.00 78.81 341 ALA A CA 1
ATOM 2700 C C . ALA A 1 341 ? 5.089 21.229 16.604 1.00 78.81 341 ALA A C 1
ATOM 2702 O O . ALA A 1 341 ? 5.100 20.004 16.474 1.00 78.81 341 ALA A O 1
ATOM 2703 N N . VAL A 1 342 ? 4.281 22.032 15.919 1.00 75.69 342 VAL A N 1
ATOM 2704 C CA . VAL A 1 342 ? 3.346 21.629 14.870 1.00 75.69 342 VAL A CA 1
ATOM 2705 C C . VAL A 1 342 ? 3.802 22.254 13.560 1.00 75.69 342 VAL A C 1
ATOM 2707 O O . VAL A 1 342 ? 4.047 23.458 13.501 1.00 75.69 342 VAL A O 1
ATOM 2710 N N . ILE A 1 343 ? 3.924 21.445 12.513 1.00 74.75 343 ILE A N 1
ATOM 2711 C CA . ILE A 1 343 ? 4.268 21.888 11.161 1.00 74.75 343 ILE A CA 1
ATOM 2712 C C . ILE A 1 343 ? 3.105 21.546 10.234 1.00 74.75 343 ILE A C 1
ATOM 2714 O O . ILE A 1 343 ? 2.686 20.395 10.188 1.00 74.75 343 ILE A O 1
ATOM 2718 N N . ILE A 1 344 ? 2.626 22.506 9.446 1.00 57.25 344 ILE A N 1
ATOM 2719 C CA . ILE A 1 344 ? 1.739 22.225 8.318 1.00 57.25 344 ILE A CA 1
ATOM 2720 C C . ILE A 1 344 ? 2.605 21.877 7.121 1.00 57.25 344 ILE A C 1
ATOM 2722 O O . ILE A 1 344 ? 3.292 22.738 6.573 1.00 57.25 344 ILE A O 1
ATOM 2726 N N . ALA A 1 345 ? 2.522 20.644 6.647 1.00 50.03 345 ALA A N 1
ATOM 2727 C CA . ALA A 1 345 ? 3.040 20.297 5.334 1.00 50.03 345 ALA A CA 1
ATOM 2728 C C . ALA A 1 345 ? 1.915 19.682 4.506 1.00 50.03 345 ALA A C 1
ATOM 2730 O O . ALA A 1 345 ? 1.135 18.866 4.986 1.00 50.03 345 ALA A O 1
ATOM 2731 N N . MET A 1 346 ? 1.800 20.101 3.244 1.00 47.25 346 MET A N 1
ATOM 2732 C CA . MET A 1 346 ? 0.805 19.554 2.312 1.00 47.25 346 MET A CA 1
ATOM 2733 C C . MET A 1 346 ? -0.632 19.532 2.865 1.00 47.25 346 MET A C 1
ATOM 2735 O O . MET A 1 346 ? -1.353 18.555 2.687 1.00 47.25 346 MET A O 1
ATOM 2739 N N . LYS A 1 347 ? -1.043 20.621 3.527 1.00 47.25 347 LYS A N 1
ATOM 2740 C CA . LYS A 1 347 ? -2.375 20.791 4.139 1.00 47.25 347 LYS A CA 1
ATOM 2741 C C . LYS A 1 347 ? -2.693 19.829 5.295 1.00 47.25 347 LYS A C 1
ATOM 2743 O O . LYS A 1 347 ? -3.848 19.747 5.695 1.00 47.25 347 LYS A O 1
ATOM 2748 N N . MET A 1 348 ? -1.691 19.145 5.847 1.00 40.97 348 MET A N 1
ATOM 2749 C CA . MET A 1 348 ? -1.825 18.322 7.050 1.00 40.97 348 MET A CA 1
ATOM 2750 C C . MET A 1 348 ? -0.904 18.830 8.158 1.00 40.97 348 MET A C 1
ATOM 2752 O O . MET A 1 348 ? 0.221 19.261 7.893 1.00 40.97 348 MET A O 1
ATOM 2756 N N . GLU A 1 349 ? -1.392 18.770 9.395 1.00 61.34 349 GLU A N 1
ATOM 2757 C CA . GLU A 1 349 ? -0.624 19.091 10.596 1.00 61.34 349 GLU A CA 1
ATOM 2758 C C . GLU A 1 349 ? 0.260 17.910 11.000 1.00 61.34 349 GLU A C 1
ATOM 2760 O O . GLU A 1 349 ? -0.172 16.758 11.032 1.00 61.34 349 GLU A O 1
ATOM 2765 N N . TYR A 1 350 ? 1.505 18.206 11.350 1.00 61.31 350 TYR A N 1
ATOM 2766 C CA . TYR A 1 350 ? 2.494 17.225 11.754 1.00 61.31 350 TYR A CA 1
ATOM 2767 C C . TYR A 1 350 ? 3.130 17.610 13.078 1.00 61.31 350 TYR A C 1
ATOM 2769 O O . TYR A 1 350 ? 3.673 18.702 13.237 1.00 61.31 350 TYR A O 1
ATOM 2777 N N . LEU A 1 351 ? 3.085 16.676 14.025 1.00 69.06 351 LEU A N 1
ATOM 2778 C CA . LEU A 1 351 ? 3.622 16.860 15.365 1.00 69.06 351 LEU A CA 1
ATOM 2779 C C . LEU A 1 351 ? 5.093 16.450 15.409 1.00 69.06 351 LEU A C 1
ATOM 2781 O O . LEU A 1 351 ? 5.441 15.288 15.192 1.00 69.06 351 LEU A O 1
ATOM 2785 N N . ILE A 1 352 ? 5.954 17.398 15.755 1.00 74.62 352 ILE A N 1
ATOM 2786 C CA . ILE A 1 352 ? 7.368 17.150 16.015 1.00 74.62 352 ILE A CA 1
ATOM 2787 C C . ILE A 1 352 ? 7.525 16.850 17.500 1.00 74.62 352 ILE A C 1
ATOM 2789 O O . ILE A 1 352 ? 7.319 17.731 18.327 1.00 74.62 352 ILE A O 1
ATOM 2793 N N . LYS A 1 353 ? 7.869 15.604 17.842 1.00 81.75 353 LYS A N 1
ATOM 2794 C CA . LYS A 1 353 ? 8.015 15.123 19.227 1.00 81.75 353 LYS A CA 1
ATOM 2795 C C . LYS A 1 353 ? 9.488 14.953 19.617 1.00 81.75 353 LYS A C 1
ATOM 2797 O O . LYS A 1 353 ? 10.327 14.639 18.771 1.00 81.75 353 LYS A O 1
ATOM 2802 N N . SER A 1 354 ? 9.802 15.112 20.903 1.00 80.38 354 SER A N 1
ATOM 2803 C CA . SER A 1 354 ? 11.139 14.841 21.443 1.00 80.38 354 SER A CA 1
ATOM 2804 C C . SER A 1 354 ? 11.472 13.349 21.372 1.00 80.38 354 SER A C 1
ATOM 2806 O O . SER A 1 354 ? 10.643 12.497 21.693 1.00 80.38 354 SER A O 1
ATOM 2808 N N . ASN A 1 355 ? 12.700 13.005 20.984 1.00 73.88 355 ASN A N 1
ATOM 2809 C CA . ASN A 1 355 ? 13.150 11.613 20.871 1.00 73.88 355 ASN A CA 1
ATOM 2810 C C . ASN A 1 355 ? 13.747 11.037 22.170 1.00 73.88 355 ASN A C 1
ATOM 2812 O O . ASN A 1 355 ? 13.896 9.817 22.279 1.00 73.88 355 ASN A O 1
ATOM 2816 N N . LYS A 1 356 ? 14.075 11.891 23.143 1.00 70.75 356 LYS A N 1
ATOM 2817 C CA . LYS A 1 356 ? 14.600 11.538 24.469 1.00 70.75 356 LYS A CA 1
ATOM 2818 C C . LYS A 1 356 ? 14.236 12.619 25.491 1.00 70.75 356 LYS A C 1
ATOM 2820 O O . LYS A 1 356 ? 13.739 13.677 25.109 1.00 70.75 356 LYS A O 1
ATOM 2825 N N . ASP A 1 357 ? 14.503 12.355 26.761 1.00 86.25 357 ASP A N 1
ATOM 2826 C CA . ASP A 1 357 ? 14.415 13.370 27.811 1.00 86.25 357 ASP A CA 1
ATOM 2827 C C . ASP A 1 357 ? 15.589 14.349 27.644 1.00 86.25 357 ASP A C 1
ATOM 2829 O O . ASP A 1 357 ? 16.742 13.918 27.558 1.00 86.25 357 ASP A O 1
ATOM 2833 N N . GLN A 1 358 ? 15.308 15.647 27.511 1.00 81.50 358 GLN A N 1
ATOM 2834 C CA . GLN A 1 358 ? 16.319 16.678 27.236 1.00 81.50 358 GLN A CA 1
ATOM 2835 C C . GLN A 1 358 ? 15.796 18.085 27.541 1.00 81.50 358 GLN A C 1
ATOM 2837 O O . GLN A 1 358 ? 14.600 18.285 27.737 1.00 81.50 358 GLN A O 1
ATOM 2842 N N . VAL A 1 359 ? 16.696 19.068 27.586 1.00 85.81 359 VAL A N 1
ATOM 2843 C CA . VAL A 1 359 ? 16.354 20.477 27.829 1.00 85.81 359 VAL A CA 1
ATOM 2844 C C . VAL A 1 359 ? 16.496 21.265 26.535 1.00 85.81 359 VAL A C 1
ATOM 2846 O O . VAL A 1 359 ? 17.504 21.135 25.837 1.00 85.81 359 VAL A O 1
ATOM 2849 N N . VAL A 1 360 ? 15.481 22.062 26.205 1.00 82.62 360 VAL A N 1
ATOM 2850 C CA . VAL A 1 360 ? 15.477 22.944 25.031 1.00 82.62 360 VAL A CA 1
ATOM 2851 C C . VAL A 1 360 ? 16.553 24.020 25.203 1.00 82.62 360 VAL A C 1
ATOM 2853 O O . VAL A 1 360 ? 16.517 24.775 26.169 1.00 82.62 360 VAL A O 1
ATOM 2856 N N . ASP A 1 361 ? 17.504 24.090 24.271 1.00 75.62 361 ASP A N 1
ATOM 2857 C CA . ASP A 1 361 ? 18.570 25.101 24.245 1.00 75.62 361 ASP A CA 1
ATOM 2858 C C . ASP A 1 361 ? 18.088 26.365 23.531 1.00 75.62 361 ASP A C 1
ATOM 2860 O O . ASP A 1 361 ? 17.938 27.409 24.160 1.00 75.62 361 ASP A O 1
ATOM 2864 N N . LYS A 1 362 ? 17.778 26.262 22.232 1.00 74.75 362 LYS A N 1
ATOM 2865 C CA . LYS A 1 362 ? 17.275 27.384 21.432 1.00 74.75 362 LYS A CA 1
ATOM 2866 C C . LYS A 1 362 ? 16.175 26.982 20.470 1.00 74.75 362 LYS A C 1
ATOM 2868 O O . LYS A 1 362 ? 16.195 25.892 19.895 1.00 74.75 362 LYS A O 1
ATOM 2873 N N . ILE A 1 363 ? 15.261 27.912 20.227 1.00 81.38 363 ILE A N 1
ATOM 2874 C CA . ILE A 1 363 ? 14.218 27.800 19.208 1.00 81.38 363 ILE A CA 1
ATOM 2875 C C . ILE A 1 363 ? 14.665 28.621 17.991 1.00 81.38 363 ILE A C 1
ATOM 2877 O O . ILE A 1 363 ? 14.850 29.832 18.073 1.00 81.38 363 ILE A O 1
ATOM 2881 N N . LEU A 1 364 ? 14.892 27.954 16.857 1.00 66.56 364 LEU A N 1
ATOM 2882 C CA . LEU A 1 364 ? 15.560 28.547 15.690 1.00 66.56 364 LEU A CA 1
ATOM 2883 C C . LEU A 1 364 ? 14.609 29.162 14.662 1.00 66.56 364 LEU A C 1
ATOM 2885 O O . LEU A 1 364 ? 15.063 29.921 13.811 1.00 66.56 364 LEU A O 1
ATOM 2889 N N . LEU A 1 365 ? 13.323 28.819 14.719 1.00 69.31 365 LEU A N 1
ATOM 2890 C CA . LEU A 1 365 ? 12.294 29.313 13.806 1.00 69.31 365 LEU A CA 1
ATOM 2891 C C . LEU A 1 365 ? 11.066 29.755 14.596 1.00 69.31 365 LEU A C 1
ATOM 2893 O O . LEU A 1 365 ? 10.864 29.317 15.726 1.00 69.31 365 LEU A O 1
ATOM 2897 N N . LYS A 1 366 ? 10.238 30.609 14.001 1.00 76.62 366 LYS A N 1
ATOM 2898 C CA . LYS A 1 366 ? 8.976 31.086 14.589 1.00 76.62 366 LYS A CA 1
ATOM 2899 C C . LYS A 1 366 ? 7.764 30.510 13.860 1.00 76.62 366 LYS A C 1
ATOM 2901 O O . LYS A 1 366 ? 7.865 30.047 12.727 1.00 76.62 366 LYS A O 1
ATOM 2906 N N . ALA A 1 367 ? 6.598 30.565 14.506 1.00 72.31 367 ALA A N 1
ATOM 2907 C CA . ALA A 1 367 ? 5.331 30.272 13.839 1.00 72.31 367 ALA A CA 1
ATOM 2908 C C . ALA A 1 367 ? 5.165 31.158 12.587 1.00 72.31 367 ALA A C 1
ATOM 2910 O O . ALA A 1 367 ? 5.422 32.361 12.632 1.00 72.31 367 ALA A O 1
ATOM 2911 N N . GLY A 1 368 ? 4.756 30.551 11.475 1.00 62.31 368 GLY A N 1
ATOM 2912 C CA . GLY A 1 368 ? 4.656 31.155 10.148 1.00 62.31 368 GLY A CA 1
ATOM 2913 C C . GLY A 1 368 ? 5.906 31.006 9.274 1.00 62.31 368 GLY A C 1
ATOM 2914 O O . GLY A 1 368 ? 5.832 31.298 8.082 1.00 62.31 368 GLY A O 1
ATOM 2915 N N . GLU A 1 369 ? 7.040 30.544 9.809 1.00 59.69 369 GLU A N 1
ATOM 2916 C CA . GLU A 1 369 ? 8.271 30.386 9.027 1.00 59.69 369 GLU A CA 1
ATOM 2917 C C . GLU A 1 369 ? 8.341 29.029 8.311 1.00 59.69 369 GLU A C 1
ATOM 2919 O O . GLU A 1 369 ? 7.891 27.995 8.813 1.00 59.69 369 GLU A O 1
ATOM 2924 N N . ASN A 1 370 ? 8.922 29.035 7.109 1.00 55.19 370 ASN A N 1
ATOM 2925 C CA . ASN A 1 370 ? 9.124 27.828 6.314 1.00 55.19 370 ASN A CA 1
ATOM 2926 C C . ASN A 1 370 ? 10.299 27.016 6.865 1.00 55.19 370 ASN A C 1
ATOM 2928 O O . ASN A 1 370 ? 11.392 27.548 7.064 1.00 55.19 370 ASN A O 1
ATOM 2932 N N . VAL A 1 371 ? 10.108 25.707 7.018 1.00 63.12 371 VAL A N 1
ATOM 2933 C CA . VAL A 1 371 ? 11.171 24.769 7.375 1.00 63.12 371 VAL A CA 1
ATOM 2934 C C . VAL A 1 371 ? 11.438 23.814 6.215 1.00 63.12 371 VAL A C 1
ATOM 2936 O O . VAL A 1 371 ? 10.572 23.059 5.768 1.00 63.12 371 VAL A O 1
ATOM 2939 N N . ALA A 1 372 ? 12.669 23.866 5.700 1.00 53.62 372 ALA A N 1
ATOM 2940 C CA . ALA A 1 372 ? 13.141 22.944 4.674 1.00 53.62 372 ALA A CA 1
ATOM 2941 C C . ALA A 1 372 ? 13.262 21.516 5.234 1.00 53.62 372 ALA A C 1
ATOM 2943 O O . ALA A 1 372 ? 13.413 21.311 6.440 1.00 53.62 372 ALA A O 1
ATOM 2944 N N . LYS A 1 373 ? 13.256 20.508 4.355 1.00 51.75 373 LYS A N 1
ATOM 2945 C CA . LYS A 1 373 ? 13.489 19.109 4.747 1.00 51.75 373 LYS A CA 1
ATOM 2946 C C . LYS A 1 373 ? 14.819 18.984 5.503 1.00 51.75 373 LYS A C 1
ATOM 2948 O O . LYS A 1 373 ? 15.867 19.332 4.969 1.00 51.75 373 LYS A O 1
ATOM 2953 N N . GLY A 1 374 ? 14.778 18.480 6.737 1.00 52.12 374 GLY A N 1
ATOM 2954 C CA . GLY A 1 374 ? 15.965 18.356 7.597 1.00 52.12 374 GLY A CA 1
ATOM 2955 C C . GLY A 1 374 ? 16.451 19.670 8.226 1.00 52.12 374 GLY A C 1
ATOM 2956 O O . GLY A 1 374 ? 17.511 19.683 8.853 1.00 52.12 374 GLY A O 1
ATOM 2957 N N . GLY A 1 375 ? 15.697 20.764 8.081 1.00 54.97 375 GLY A N 1
ATOM 2958 C CA . GLY A 1 375 ? 15.961 22.032 8.752 1.00 54.97 375 GLY A CA 1
ATOM 2959 C C . GLY A 1 375 ? 15.870 21.895 10.273 1.00 54.97 375 GLY A C 1
ATOM 2960 O O . GLY A 1 375 ? 15.020 21.176 10.801 1.00 54.97 375 GLY A O 1
ATOM 2961 N N . LYS A 1 376 ? 16.769 22.574 10.991 1.00 59.19 376 LYS A N 1
ATOM 2962 C CA . LYS A 1 376 ? 16.772 22.566 12.457 1.00 59.19 376 LYS A CA 1
ATOM 2963 C C . LYS A 1 376 ? 15.714 23.538 12.970 1.00 59.19 376 LYS A C 1
ATOM 2965 O O . LYS A 1 376 ? 15.799 24.729 12.698 1.00 59.19 376 LYS A O 1
ATOM 2970 N N . LEU A 1 377 ? 14.754 23.015 13.726 1.00 65.62 377 LEU A N 1
ATOM 2971 C CA . LEU A 1 377 ? 13.690 23.801 14.350 1.00 65.62 377 LEU A CA 1
ATOM 2972 C C . LEU A 1 377 ? 14.059 24.223 15.778 1.00 65.62 377 LEU A C 1
ATOM 2974 O O . LEU A 1 377 ? 13.891 25.376 16.157 1.00 65.62 377 LEU A O 1
ATOM 2978 N N . ILE A 1 378 ? 14.565 23.271 16.564 1.00 74.31 378 ILE A N 1
ATOM 2979 C CA . ILE A 1 378 ? 14.884 23.418 17.985 1.00 74.31 378 ILE A CA 1
ATOM 2980 C C . ILE A 1 378 ? 16.223 22.716 18.242 1.00 74.31 378 ILE A C 1
ATOM 2982 O O . ILE A 1 378 ? 16.454 21.619 17.723 1.00 74.31 378 ILE A O 1
ATOM 2986 N N . THR A 1 379 ? 17.110 23.343 19.013 1.00 73.00 379 THR A N 1
ATOM 2987 C CA . THR A 1 379 ? 18.326 22.717 19.553 1.00 73.00 379 THR A CA 1
ATOM 2988 C C . THR A 1 379 ? 18.119 22.329 21.008 1.00 73.00 379 THR A C 1
ATOM 2990 O O . THR A 1 379 ? 17.282 22.894 21.709 1.00 73.00 379 THR A O 1
ATOM 2993 N N . PHE A 1 380 ? 18.896 21.351 21.463 1.00 79.44 380 PHE A N 1
ATOM 2994 C CA . PHE A 1 380 ? 18.876 20.870 22.839 1.00 79.44 380 PHE A CA 1
ATOM 2995 C C . PHE A 1 380 ? 20.248 21.057 23.468 1.00 79.44 380 PHE A C 1
ATOM 2997 O O . PHE A 1 380 ? 21.259 21.020 22.761 1.00 79.44 380 PHE A O 1
ATOM 3004 N N . ILE A 1 381 ? 20.267 21.250 24.785 1.00 77.88 381 ILE A N 1
ATOM 3005 C CA . ILE A 1 381 ? 21.508 21.335 25.553 1.00 77.88 381 ILE A CA 1
ATOM 3006 C C . ILE A 1 381 ? 22.163 19.951 25.491 1.00 77.88 381 ILE A C 1
ATOM 3008 O O . ILE A 1 381 ? 21.502 18.943 25.756 1.00 77.88 381 ILE A O 1
ATOM 3012 N N . ASN A 1 382 ? 23.427 19.914 25.063 1.00 51.69 382 ASN A N 1
ATOM 3013 C CA . ASN A 1 382 ? 24.206 18.677 24.963 1.00 51.69 382 ASN A CA 1
ATOM 3014 C C . ASN A 1 382 ? 24.444 18.026 26.323 1.00 51.69 382 ASN A C 1
ATOM 3016 O O . ASN A 1 382 ? 24.795 18.770 27.267 1.00 51.69 382 ASN A O 1
#

Nearest PDB structures (foldseek):
  8jak-assembly1_F  TM=7.202E-01  e=8.855E-51  Homo sapiens
  8rth-assembly1_A  TM=7.733E-01  e=3.558E-48  Trypanosoma brucei
  7ybu-assembly1_A  TM=6.869E-01  e=7.249E-43  Homo sapiens
  8jxl-assembly1_F  TM=7.588E-01  e=1.111E-39  Homo sapiens
  8jxm-assembly1_F  TM=7.587E-01  e=3.168E-39  Homo sapiens

Secondary structure (DSSP, 8-state):
-GGGT--B--EE--S---HHHHHHHHHHH-SSEEEEETT-GGGTTEEEE-SSTTHHHHHHHHHHHHHHHHS---EEEEEPPSSEEEEEEEEEE-TTS-EEEEEEEEEEEEETTEEEEEEESPTT--HHHHHHHHHHHHHHHHHTT--EEEEEEEEEETTT--EEEEEEE-S--TTHHHHHHHHT--HHHHHHHHHTTPPPS--TTT----SEEEEEEEESEETTTTTEE--EE-SEEEPPPPBTTEEEEES--TT-EE-TTS--EEEEEEEEESSHHHHHHHHHHHHHH-EEESS--SHHHHHHHHTSTTTTS-------EEEEEE---TT-EE-TT-EEEEEEETTEEEEEE-SSSEEEEEE---TT-EE-TT---EEE--